Protein AF-0000000080749504 (afdb_homodimer)

Sequence (602 aa):
MEKKTVQSKIVTLEKLPVWYRRYGNSRIKTGYFYYTNATYLGCLQKLVKFNNDSISIYMNLVCGLISGVMLLFYTDVRLIPSHPSTTMTDYIIINLFLMATTTYFATMTLGQLLKGHSEYQGKLWNQAKQLALVLLLTCSIVTLLYYAFFDHVFLFKLFVIWTCLLMSITSIVIINDQYKRVQKLSCVVIFGVLSISLPIAVSIIKFGLFDSYKKQRIPFQVLTWEIVLYSLSAMLQLTRLPELTLSTLGDSFWIVDYLGNSDQVSQLVTIFAIIVHFNTIIFAYEVVHASIHVPPMISFKMEKKTVQSKIVTLEKLPVWYRRYGNSRIKTGYFYYTNATYLGCLQKLVKFNNDSISIYMNLVCGLISGVMLLFYTDVRLIPSHPSTTMTDYIIINLFLMATTTYFATMTLGQLLKGHSEYQGKLWNQAKQLALVLLLTCSIVTLLYYAFFDHVFLFKLFVIWTCLLMSITSIVIINDQYKRVQKLSCVVIFGVLSISLPIAVSIIKFGLFDSYKKQRIPFQVLTWEIVLYSLSAMLQLTRLPELTLSTLGDSFWIVDYLGNSDQVSQLVTIFAIIVHFNTIIFAYEVVHASIHVPPMISFK

Foldseek 3Di:
DPPPDWDKDWAFPVPDDPLLVQLDDSLQTTFDIATDQDDLVNLCCPQVDAGLCNLVLVVLVVQLVVLVVCLVPVCPPPPPPDFPQDDVVLVCLLSQLSVLSNLLSVLSNSLSSCLNRDSVSVLVSLLVNLLSVLSNLLSLLLLQLCLQCVLAVVLSVVLNVVLVVLSVVLNVVSVDPVDGSLRSLVSSLVSNCVSNVVVVVVSCVVQNQPCQLVVLHQHVVLVVLLNVLLVVLSVLVNVFVLSVVQVVVDDVSSCCSRPVTSSNVSVVSVSVSSVSSSVRSVSSVCSNRVPCPDNDDNPND/DPPPDWDKDWAFLVPDDPLLVQLDDSLQTTFDIATDQDDLVSLCCPQVDAGLCNLVLVVLVVQLVVLVVCLVPVCPPPVPPPFVQDDVVLVCLLSQLSVLSNLLSVLSNSLSSCLNRDSVSVLVSLLVNLLSVLSNLLSLLLLQLCLQCVLAVVSSVVLNVVLVVLSVVLNVVSVDPVDGSLRSLVSSLVSNCVSNVVVVVVSCVVQNQPCQLVVLHQHVVLVVLLNVLLVVLSVLVNPFVVSVVQVVVDDVSSCCSRPVTSSNVSVVSVVVSSVSSSVRSVSSVCSSRVPCPDNDDNPND

Solvent-accessible surface area (backbone atoms only — not comparable to full-atom values): 31512 Å² total; per-residue (Å²): 128,83,79,75,70,61,46,75,45,75,35,42,52,83,76,47,62,73,62,57,50,74,71,49,66,72,75,42,52,48,39,41,72,43,60,48,70,54,42,80,72,53,34,57,50,52,78,73,50,86,34,35,56,36,61,48,37,50,53,23,45,52,51,18,51,51,31,43,51,40,48,73,40,41,56,70,70,74,53,57,80,77,49,90,56,65,50,70,45,59,51,50,42,54,42,46,35,29,47,30,48,20,50,28,22,48,40,46,27,50,26,67,44,40,28,67,56,38,65,66,37,25,54,42,30,53,37,49,38,53,48,30,49,52,46,30,52,50,35,49,49,47,42,49,39,45,52,60,28,60,72,32,51,66,60,31,50,54,50,45,52,52,37,50,52,46,49,51,54,46,47,53,49,48,68,28,81,86,52,49,71,68,57,38,53,49,43,53,52,50,42,56,50,61,52,48,49,55,58,50,52,51,44,33,72,74,57,38,80,79,42,23,60,80,63,42,28,59,51,64,66,60,55,48,52,38,52,50,28,49,49,50,21,49,48,27,63,71,64,31,48,49,46,58,58,42,58,70,72,45,88,83,43,62,50,37,28,55,47,65,26,29,71,42,46,22,47,51,35,41,51,50,26,51,52,51,47,53,53,47,52,52,48,32,53,49,41,45,41,70,67,42,87,56,71,77,73,87,46,84,112,129,81,78,75,69,63,46,74,45,77,36,43,52,85,76,47,60,74,61,57,50,73,72,48,67,71,74,43,52,47,38,41,72,42,59,47,70,56,41,80,72,53,34,56,49,53,75,73,49,87,35,37,56,37,59,49,37,50,53,25,45,52,51,19,51,52,32,43,51,42,50,73,39,38,59,69,69,73,56,43,79,78,44,89,57,66,51,71,46,58,51,49,42,54,41,45,35,29,48,28,48,20,50,28,22,47,40,47,26,51,25,68,45,40,27,70,56,38,65,66,37,26,54,40,30,53,36,49,38,51,49,29,49,52,45,31,51,49,35,48,49,47,43,50,38,46,51,61,29,61,76,31,55,66,61,32,51,53,50,47,51,51,37,51,50,48,49,51,54,45,48,52,50,47,68,26,81,86,52,50,70,69,55,38,53,50,44,53,51,50,43,56,50,60,51,47,49,57,58,50,52,52,45,33,74,73,57,37,78,80,43,24,60,79,63,44,29,58,52,65,66,62,54,48,52,38,52,50,28,50,48,49,20,50,49,28,64,72,64,31,49,47,46,59,58,42,58,69,73,46,88,82,46,61,50,37,28,54,48,65,25,26,71,42,48,23,48,52,35,40,50,50,25,51,52,51,47,52,53,46,51,54,48,33,52,49,40,44,40,69,68,44,86,56,70,76,73,83,47,88,112

Structure (mmCIF, N/CA/C/O backbone):
data_AF-0000000080749504-model_v1
#
loop_
_entity.id
_entity.type
_entity.pdbx_description
1 polymer 'Candida glabrata strain CBS138 chromosome I complete sequence'
#
loop_
_atom_site.group_PDB
_atom_site.id
_atom_site.type_symbol
_atom_site.label_atom_id
_atom_site.label_alt_id
_atom_site.label_comp_id
_atom_site.label_asym_id
_atom_site.label_entity_id
_atom_site.label_seq_id
_atom_site.pdbx_PDB_ins_code
_atom_site.Cartn_x
_atom_site.Cartn_y
_atom_site.Cartn_z
_atom_site.occupancy
_atom_site.B_iso_or_equiv
_atom_site.auth_seq_id
_atom_site.auth_comp_id
_atom_site.auth_asym_id
_atom_site.auth_atom_id
_atom_site.pdbx_PDB_model_num
ATOM 1 N N . MET A 1 1 ? 2.504 12.391 39.25 1 31.53 1 MET A N 1
ATOM 2 C CA . MET A 1 1 ? 1.76 12.695 38.031 1 31.53 1 MET A CA 1
ATOM 3 C C . MET A 1 1 ? 0.305 12.258 38.156 1 31.53 1 MET A C 1
ATOM 5 O O . MET A 1 1 ? 0.025 11.078 38.375 1 31.53 1 MET A O 1
ATOM 9 N N . GLU A 1 2 ? -0.567 13.047 38.656 1 38.12 2 GLU A N 1
ATOM 10 C CA . GLU A 1 2 ? -1.971 12.742 38.906 1 38.12 2 GLU A CA 1
ATOM 11 C C . GLU A 1 2 ? -2.607 12.023 37.719 1 38.12 2 GLU A C 1
ATOM 13 O O . GLU A 1 2 ? -2.492 12.484 36.562 1 38.12 2 GLU A O 1
ATOM 18 N N . LYS A 1 3 ? -2.863 10.836 37.75 1 46.5 3 LYS A N 1
ATOM 19 C CA . LYS A 1 3 ? -3.49 9.992 36.719 1 46.5 3 LYS A CA 1
ATOM 20 C C . LYS A 1 3 ? -4.777 10.625 36.219 1 46.5 3 LYS A C 1
ATOM 22 O O . LYS A 1 3 ? -5.781 10.68 36.938 1 46.5 3 LYS A O 1
ATOM 27 N N . LYS A 1 4 ? -4.738 11.633 35.438 1 54.12 4 LYS A N 1
ATOM 28 C CA . LYS A 1 4 ? -5.926 12.297 34.906 1 54.12 4 LYS A CA 1
ATOM 29 C C . LYS A 1 4 ? -6.91 11.281 34.344 1 54.12 4 LYS A C 1
ATOM 31 O O . LYS A 1 4 ? -6.555 10.492 33.438 1 54.12 4 LYS A O 1
ATOM 36 N N . THR A 1 5 ? -7.855 10.797 35.031 1 56.62 5 THR A N 1
ATOM 37 C CA . THR A 1 5 ? -8.922 9.852 34.688 1 56.62 5 THR A CA 1
ATOM 38 C C . THR A 1 5 ? -9.617 10.266 33.406 1 56.62 5 THR A C 1
ATOM 40 O O . THR A 1 5 ? -9.953 11.438 33.219 1 56.62 5 THR A O 1
ATOM 43 N N . VAL A 1 6 ? -9.547 9.461 32.406 1 61.25 6 VAL A N 1
ATOM 44 C CA . VAL A 1 6 ? -10.273 9.672 31.156 1 61.25 6 VAL A CA 1
ATOM 45 C C . VAL A 1 6 ? -11.766 9.797 31.438 1 61.25 6 VAL A C 1
ATOM 47 O O . VAL A 1 6 ? -12.359 8.906 32.062 1 61.25 6 VAL A O 1
ATOM 50 N N . GLN A 1 7 ? -12.32 10.969 31.469 1 66.88 7 GLN A N 1
ATOM 51 C CA . GLN A 1 7 ? -13.766 11.148 31.562 1 66.88 7 GLN A CA 1
ATOM 52 C C . GLN A 1 7 ? -14.406 11.172 30.172 1 66.88 7 GLN A C 1
ATOM 54 O O . GLN A 1 7 ? -13.891 11.828 29.266 1 66.88 7 GLN A O 1
ATOM 59 N N . SER A 1 8 ? -15.312 10.141 29.984 1 70.75 8 SER A N 1
ATOM 60 C CA . SER A 1 8 ? -16.016 10.062 28.703 1 70.75 8 SER A CA 1
ATOM 61 C C . SER A 1 8 ? -17.484 10.461 28.859 1 70.75 8 SER A C 1
ATOM 63 O O . SER A 1 8 ? -18.094 10.203 29.891 1 70.75 8 SER A O 1
ATOM 65 N N . LYS A 1 9 ? -17.891 11.344 27.938 1 80.88 9 LYS A N 1
ATOM 66 C CA . LYS A 1 9 ? -19.297 11.75 27.906 1 80.88 9 LYS A CA 1
ATOM 67 C C . LYS A 1 9 ? -19.812 11.805 26.469 1 80.88 9 LYS A C 1
ATOM 69 O O . LYS A 1 9 ? -19.047 11.984 25.531 1 80.88 9 LYS A O 1
ATOM 74 N N . ILE A 1 10 ? -21.094 11.477 26.422 1 86.44 10 ILE A N 1
ATOM 75 C CA . ILE A 1 10 ? -21.781 11.688 25.156 1 86.44 10 ILE A CA 1
ATOM 76 C C . ILE A 1 10 ? -22.188 13.156 25.016 1 86.44 10 ILE A C 1
ATOM 78 O O . ILE A 1 10 ? -22.828 13.711 25.906 1 86.44 10 ILE A O 1
ATOM 82 N N . VAL A 1 11 ? -21.703 13.688 23.969 1 87.38 11 VAL A N 1
ATOM 83 C CA . VAL A 1 11 ? -21.922 15.125 23.828 1 87.38 11 VAL A CA 1
ATOM 84 C C . VAL A 1 11 ? -22.547 15.422 22.469 1 87.38 11 VAL A C 1
ATOM 86 O O . VAL A 1 11 ? -22.688 14.523 21.641 1 87.38 11 VAL A O 1
ATOM 89 N N . THR A 1 12 ? -22.953 16.672 22.375 1 87.38 12 THR A N 1
ATOM 90 C CA . THR A 1 12 ? -23.469 17.156 21.109 1 87.38 12 THR A CA 1
ATOM 91 C C . THR A 1 12 ? -22.359 17.781 20.266 1 87.38 12 THR A C 1
ATOM 93 O O . THR A 1 12 ? -21.266 18.016 20.75 1 87.38 12 THR A O 1
ATOM 96 N N . LEU A 1 13 ? -22.656 17.953 18.969 1 86.62 13 LEU A N 1
ATOM 97 C CA . LEU A 1 13 ? -21.688 18.484 18.016 1 86.62 13 LEU A CA 1
ATOM 98 C C . LEU A 1 13 ? -21.172 19.844 18.469 1 86.62 13 LEU A C 1
ATOM 100 O O . LEU A 1 13 ? -19.984 20.141 18.281 1 86.62 13 LEU A O 1
ATOM 104 N N . GLU A 1 14 ? -21.938 20.578 19.094 1 86.38 14 GLU A N 1
ATOM 105 C CA . GLU A 1 14 ? -21.594 21.938 19.5 1 86.38 14 GLU A CA 1
ATOM 106 C C . GLU A 1 14 ? -20.547 21.938 20.609 1 86.38 14 GLU A C 1
ATOM 108 O O . GLU A 1 14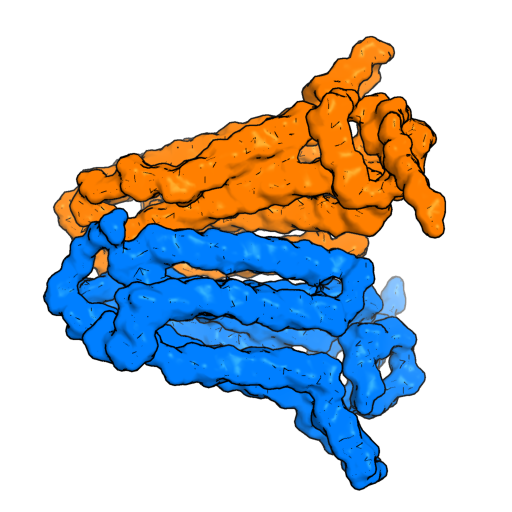 ? -19.781 22.891 20.734 1 86.38 14 GLU A O 1
ATOM 113 N N . LYS A 1 15 ? -20.516 20.922 21.328 1 85.5 15 LYS A N 1
ATOM 114 C CA . LYS A 1 15 ? -19.609 20.859 22.469 1 85.5 15 LYS A CA 1
ATOM 115 C C . LYS A 1 15 ? -18.25 20.297 22.047 1 85.5 15 LYS A C 1
ATOM 117 O O . LYS A 1 15 ? -17.312 20.281 22.844 1 85.5 15 LYS A O 1
ATOM 122 N N . LEU A 1 16 ? -18.156 19.875 20.828 1 86.06 16 LEU A N 1
ATOM 123 C CA . LEU A 1 16 ? -16.906 19.297 20.344 1 86.06 16 LEU A CA 1
ATOM 124 C C . LEU A 1 16 ? -15.961 20.391 19.859 1 86.06 16 LEU A C 1
ATOM 126 O O . LEU A 1 16 ? -16.406 21.453 19.438 1 86.06 16 LEU A O 1
ATOM 130 N N . PRO A 1 17 ? -14.695 20.031 20.031 1 84.5 17 PRO A N 1
ATOM 131 C CA . PRO A 1 17 ? -13.734 20.984 19.453 1 84.5 17 PRO A CA 1
ATOM 132 C C . PRO A 1 17 ? -13.906 21.172 17.953 1 84.5 17 PRO A C 1
ATOM 134 O O . PRO A 1 17 ? -14.422 20.266 17.281 1 84.5 17 PRO A O 1
ATOM 137 N N . VAL A 1 18 ? -13.406 22.234 17.438 1 82.62 18 VAL A N 1
ATOM 138 C CA . VAL A 1 18 ? -13.578 22.641 16.047 1 82.62 18 VAL A CA 1
ATOM 139 C C . VAL A 1 18 ? -12.914 21.625 15.125 1 82.62 18 VAL A C 1
ATOM 141 O O . VAL A 1 18 ? -13.438 21.312 14.055 1 82.62 18 VAL A O 1
ATOM 144 N N . TRP A 1 19 ? -11.844 21.047 15.586 1 79.94 19 TRP A N 1
ATOM 145 C CA . TRP A 1 19 ? -11.109 20.141 14.719 1 79.94 19 TRP A CA 1
ATOM 146 C C . TRP A 1 19 ? -11.898 18.859 14.453 1 79.94 19 TRP A C 1
ATOM 148 O O . TRP A 1 19 ? -11.734 18.219 13.414 1 79.94 19 TRP A O 1
ATOM 158 N N . TYR A 1 20 ? -12.703 18.547 15.383 1 80.69 20 TYR A N 1
ATOM 159 C CA . TYR A 1 20 ? -13.477 17.312 15.25 1 80.69 20 TYR A CA 1
ATOM 160 C C . TYR A 1 20 ? -14.484 17.422 14.109 1 80.69 20 TYR A C 1
ATOM 162 O O . TYR A 1 20 ? -14.797 16.422 13.453 1 80.69 20 TYR A O 1
ATOM 170 N N . ARG A 1 21 ? -14.875 18.578 13.828 1 76.06 21 ARG A N 1
ATOM 171 C CA . ARG A 1 21 ? -15.867 18.812 12.781 1 76.06 21 ARG A CA 1
ATOM 172 C C . ARG A 1 21 ? -15.25 18.703 11.398 1 76.06 21 ARG A C 1
ATOM 174 O O . ARG A 1 21 ? -15.945 18.391 10.422 1 76.06 21 ARG A O 1
ATOM 181 N N . ARG A 1 22 ? -14 18.891 11.344 1 73.62 22 ARG A N 1
ATOM 182 C CA . ARG A 1 22 ? -13.289 18.875 10.078 1 73.62 22 ARG A CA 1
ATOM 183 C C . ARG A 1 22 ? -13.164 17.453 9.531 1 73.62 22 ARG A C 1
ATOM 185 O O . ARG A 1 22 ? -13.211 17.25 8.312 1 73.62 22 ARG A O 1
ATOM 192 N N . TYR A 1 23 ? -13.141 16.531 10.398 1 73.31 23 TYR A N 1
ATOM 193 C CA . TYR A 1 23 ? -12.859 15.18 9.938 1 73.31 23 TYR A CA 1
ATOM 194 C C . TYR A 1 23 ? -14.062 14.266 10.164 1 73.31 23 TYR A C 1
ATOM 196 O O . TYR A 1 23 ? -14.031 13.086 9.812 1 73.31 23 TYR A O 1
ATOM 204 N N . GLY A 1 24 ? -15.086 14.859 10.695 1 74.12 24 GLY A N 1
ATOM 205 C CA . GLY A 1 24 ? -16.281 14.07 10.93 1 74.12 24 GLY A CA 1
ATOM 206 C C . GLY A 1 24 ? -17.469 14.523 10.086 1 74.12 24 GLY A C 1
ATOM 207 O O . GLY A 1 24 ? -17.281 15.211 9.078 1 74.12 24 GLY A O 1
ATOM 208 N N . ASN A 1 25 ? -18.562 13.859 10.359 1 80.31 25 ASN A N 1
ATOM 209 C CA . ASN A 1 25 ? -19.844 14.227 9.75 1 80.31 25 ASN A CA 1
ATOM 210 C C . ASN A 1 25 ? -20.547 15.336 10.531 1 80.31 25 ASN A C 1
ATOM 212 O O . ASN A 1 25 ? -21.203 15.07 11.539 1 80.31 25 ASN A O 1
ATOM 216 N N . SER A 1 26 ? -20.422 16.516 10.008 1 80.25 26 SER A N 1
ATOM 217 C CA . SER A 1 26 ? -20.969 17.672 10.711 1 80.25 26 SER A CA 1
ATOM 218 C C . SER A 1 26 ? -22.484 17.688 10.68 1 80.25 26 SER A C 1
ATOM 220 O O . SER A 1 26 ? -23.125 18.469 11.391 1 80.25 26 SER A O 1
ATOM 222 N N . ARG A 1 27 ? -23.016 16.812 10.008 1 83.38 27 ARG A N 1
ATOM 223 C CA . ARG A 1 27 ? -24.484 16.781 9.906 1 83.38 27 ARG A CA 1
ATOM 224 C C . ARG A 1 27 ? -25.078 15.984 11.055 1 83.38 27 ARG A C 1
ATOM 226 O O . ARG A 1 27 ? -26.281 16.094 11.328 1 83.38 27 ARG A O 1
ATOM 233 N N . ILE A 1 28 ? -24.219 15.203 11.641 1 86.69 28 ILE A N 1
ATOM 234 C CA . ILE A 1 28 ? -24.641 14.516 12.852 1 86.69 28 ILE A CA 1
ATOM 235 C C . ILE A 1 28 ? -24.547 15.469 14.039 1 86.69 28 ILE A C 1
ATOM 237 O O . ILE A 1 28 ? -23.5 16.062 14.289 1 86.69 28 ILE A O 1
ATOM 241 N N . LYS A 1 29 ? -25.625 15.516 14.82 1 85.69 29 LYS A N 1
ATOM 242 C CA . LYS A 1 29 ? -25.672 16.578 15.82 1 85.69 29 LYS A CA 1
ATOM 243 C C . LYS A 1 29 ? -25.484 16.016 17.219 1 85.69 29 LYS A C 1
ATOM 245 O O . LYS A 1 29 ? -25.062 16.719 18.141 1 85.69 29 LYS A O 1
ATOM 250 N N . THR A 1 30 ? -25.828 14.766 17.375 1 86.5 30 THR A N 1
ATOM 251 C CA . THR A 1 30 ? -25.766 14.242 18.734 1 86.5 30 THR A CA 1
ATOM 252 C C . THR A 1 30 ? -25.062 12.883 18.766 1 86.5 30 THR A C 1
ATOM 254 O O . THR A 1 30 ? -24.797 12.297 17.703 1 86.5 30 THR A O 1
ATOM 257 N N . GLY A 1 31 ? -24.703 12.492 20.016 1 88.06 31 GLY A N 1
ATOM 258 C CA . GLY A 1 31 ? -24.234 11.133 20.25 1 88.06 31 GLY A CA 1
ATOM 259 C C . GLY A 1 31 ? -22.734 10.977 20.094 1 88.06 31 GLY A C 1
ATOM 260 O O . GLY A 1 31 ? -22.234 9.859 19.938 1 88.06 31 GLY A O 1
ATOM 261 N N . TYR A 1 32 ? -22.078 12.055 20.156 1 87.5 32 TYR A N 1
ATOM 262 C CA . TYR A 1 32 ? -20.625 11.984 20 1 87.5 32 TYR A CA 1
ATOM 263 C C . TYR A 1 32 ? -19.969 11.547 21.312 1 87.5 32 TYR A C 1
ATOM 265 O O . TYR A 1 32 ? -20.328 12.031 22.391 1 87.5 32 TYR A O 1
ATOM 273 N N . PHE A 1 33 ? -19.094 10.633 21.125 1 85.81 33 PHE A N 1
ATOM 274 C CA . PHE A 1 33 ? -18.297 10.203 22.266 1 85.81 33 PHE A CA 1
ATOM 275 C C . PHE A 1 33 ? -17.062 11.078 22.422 1 85.81 33 PHE A C 1
ATOM 277 O O . PHE A 1 33 ? -16.188 11.094 21.562 1 85.81 33 PHE A O 1
ATOM 284 N N . TYR A 1 34 ? -17.016 11.844 23.5 1 81.69 34 TYR A N 1
ATOM 285 C CA . TYR A 1 34 ? -15.898 12.773 23.703 1 81.69 34 TYR A CA 1
ATOM 286 C C . TYR A 1 34 ? -15.086 12.406 24.938 1 81.69 34 TYR A C 1
ATOM 288 O O . TYR A 1 34 ? -15.648 11.992 25.953 1 81.69 34 TYR A O 1
ATOM 296 N N . TYR A 1 35 ? -13.758 12.516 24.656 1 76.75 35 TYR A N 1
ATOM 297 C CA . TYR A 1 35 ? -12.805 12.234 25.719 1 76.75 35 TYR A CA 1
ATOM 298 C C . TYR A 1 35 ? -12.188 13.516 26.266 1 76.75 35 TYR A C 1
ATOM 300 O O . TYR A 1 35 ? -11.82 14.406 25.5 1 76.75 35 TYR A O 1
ATOM 308 N N . THR A 1 36 ? -12.352 13.523 27.656 1 68.62 36 THR A N 1
ATOM 309 C CA . THR A 1 36 ? -11.492 14.516 28.312 1 68.62 36 THR A CA 1
ATOM 310 C C . THR A 1 36 ? -10.125 13.914 28.625 1 68.62 36 THR A C 1
ATOM 312 O O . THR A 1 36 ? -10.039 12.875 29.297 1 68.62 36 THR A O 1
ATOM 315 N N . ASN A 1 37 ? -8.992 14.266 28 1 69.75 37 ASN A N 1
ATOM 316 C CA . ASN A 1 37 ? -7.641 13.734 28.125 1 69.75 37 ASN A CA 1
ATOM 317 C C . ASN A 1 37 ? -7.535 12.328 27.531 1 69.75 37 ASN A C 1
ATOM 319 O O . ASN A 1 37 ? -7.254 11.367 28.25 1 69.75 37 ASN A O 1
ATOM 323 N N . ALA A 1 38 ? -7.711 12.312 26.406 1 73.5 38 ALA A N 1
ATOM 324 C CA . ALA A 1 38 ? -7.852 11.039 25.703 1 73.5 38 ALA A CA 1
ATOM 325 C C . ALA A 1 38 ? -6.547 10.25 25.719 1 73.5 38 ALA A C 1
ATOM 327 O O . ALA A 1 38 ? -5.477 10.805 25.438 1 73.5 38 ALA A O 1
ATOM 328 N N . THR A 1 39 ? -6.672 9.055 26.359 1 81.44 39 THR A N 1
ATOM 329 C CA . THR A 1 39 ? -5.617 8.062 26.203 1 81.44 39 THR A CA 1
ATOM 330 C C . THR A 1 39 ? -6.02 6.996 25.188 1 81.44 39 THR A C 1
ATOM 332 O O . THR A 1 39 ? -7.203 6.836 24.891 1 81.44 39 THR A O 1
ATOM 335 N N . TYR A 1 40 ? -5.043 6.414 24.641 1 85.25 40 TYR A N 1
ATOM 336 C CA . TYR A 1 40 ? -5.34 5.398 23.641 1 85.25 40 TYR A CA 1
ATOM 337 C C . TYR A 1 40 ? -6.199 4.285 24.234 1 85.25 40 TYR A C 1
ATOM 339 O O . TYR A 1 40 ? -7.152 3.824 23.594 1 85.25 40 TYR A O 1
ATOM 347 N N . LEU A 1 41 ? -5.898 3.926 25.391 1 82.81 41 LEU A N 1
ATOM 348 C CA . LEU A 1 41 ? -6.691 2.9 26.062 1 82.81 41 LEU A CA 1
ATOM 349 C C . LEU A 1 41 ? -8.078 3.43 26.406 1 82.81 41 LEU A C 1
ATOM 351 O O . LEU A 1 41 ? -9.062 2.684 26.375 1 82.81 41 LEU A O 1
ATOM 355 N N . GLY A 1 42 ? -8.172 4.633 26.672 1 82.5 42 GLY A N 1
ATOM 356 C CA . GLY A 1 42 ? -9.445 5.254 26.969 1 82.5 42 GLY A CA 1
ATOM 357 C C . GLY A 1 42 ? -10.398 5.266 25.797 1 82.5 42 GLY A C 1
ATOM 358 O O . GLY A 1 42 ? -11.617 5.215 25.969 1 82.5 42 GLY A O 1
ATOM 359 N N . CYS A 1 43 ? -9.805 5.223 24.641 1 86.94 43 CYS A N 1
ATOM 360 C CA . CYS A 1 43 ? -10.633 5.23 23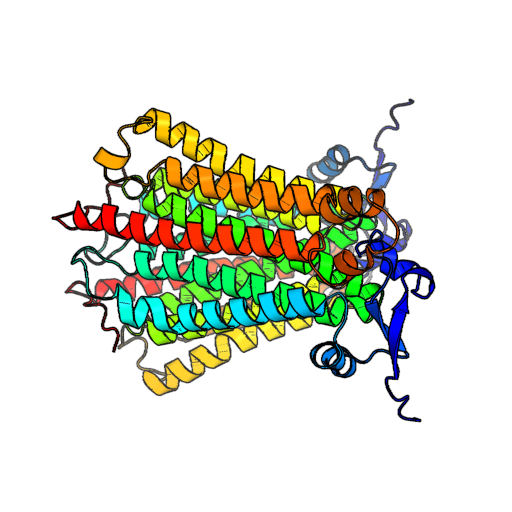.438 1 86.94 43 CYS A CA 1
ATOM 361 C C . CYS A 1 43 ? -11.398 3.926 23.281 1 86.94 43 CYS A C 1
ATOM 363 O O . CYS A 1 43 ? -12.422 3.875 22.609 1 86.94 43 CYS A O 1
ATOM 365 N N . LEU A 1 44 ? -10.945 2.91 24.031 1 87.75 44 LEU A N 1
ATOM 366 C CA . LEU A 1 44 ? -11.625 1.619 23.969 1 87.75 44 LEU A CA 1
ATOM 367 C C . LEU A 1 44 ? -12.953 1.669 24.703 1 87.75 44 LEU A C 1
ATOM 369 O O . LEU A 1 44 ? -13.805 0.798 24.516 1 87.75 44 LEU A O 1
ATOM 373 N N . GLN A 1 45 ? -13.156 2.668 25.469 1 87.38 45 GLN A N 1
ATOM 374 C CA . GLN A 1 45 ? -14.422 2.832 26.172 1 87.38 45 GLN A CA 1
ATOM 375 C C . GLN A 1 45 ? -15.57 3.07 25.203 1 87.38 45 GLN A C 1
ATOM 377 O O . GLN A 1 45 ? -16.734 2.85 25.547 1 87.38 45 GLN A O 1
ATOM 382 N N . LYS A 1 46 ? -15.203 3.488 24.062 1 88.44 46 LYS A N 1
ATOM 383 C CA . LYS A 1 46 ? -16.188 3.715 23.016 1 88.44 46 LYS A CA 1
ATOM 384 C C . LYS A 1 46 ? -16.906 2.42 22.656 1 88.44 46 LYS A C 1
ATOM 386 O O . LYS A 1 46 ? -18.016 2.449 22.109 1 88.44 46 LYS A O 1
ATOM 391 N N . LEU A 1 47 ? -16.297 1.321 23 1 90.44 47 LEU A N 1
ATOM 392 C CA . LEU A 1 47 ? -16.875 0.021 22.688 1 90.44 47 LEU A CA 1
ATOM 393 C C . LEU A 1 47 ? -17.984 -0.333 23.672 1 90.44 47 LEU A C 1
ATOM 395 O O . LEU A 1 47 ? -18.875 -1.133 23.359 1 90.44 47 LEU A O 1
ATOM 399 N N . VAL A 1 48 ? -17.938 0.271 24.734 1 88.19 48 VAL A N 1
ATOM 400 C CA . VAL A 1 48 ? -18.844 -0.129 25.797 1 88.19 48 VAL A CA 1
ATOM 401 C C . VAL A 1 48 ? -20.016 0.851 25.875 1 88.19 48 VAL A C 1
ATOM 403 O O . VAL A 1 48 ? -21.156 0.443 26.062 1 88.19 48 VAL A O 1
ATOM 406 N N . LYS A 1 49 ? -19.797 2.117 25.672 1 87 49 LYS A N 1
ATOM 407 C CA . LYS A 1 49 ? -20.844 3.131 25.719 1 87 49 LYS A CA 1
ATOM 408 C C . LYS A 1 49 ? -21.422 3.385 24.328 1 87 49 LYS A C 1
ATOM 410 O O . LYS A 1 49 ? -20.703 3.748 23.406 1 87 49 LYS A O 1
ATOM 415 N N . PHE A 1 50 ? -22.703 3.207 24.266 1 90.44 50 PHE A N 1
ATOM 416 C CA . PHE A 1 50 ? -23.375 3.373 22.984 1 90.44 50 PHE A CA 1
ATOM 417 C C . PHE A 1 50 ? -23.297 4.82 22.516 1 90.44 50 PHE A C 1
ATOM 419 O O . PHE A 1 50 ? -23.578 5.742 23.281 1 90.44 50 PHE A O 1
ATOM 426 N N . ASN A 1 51 ? -22.891 5.062 21.312 1 90.62 51 ASN A N 1
ATOM 427 C CA . ASN A 1 51 ? -22.719 6.375 20.703 1 90.62 51 ASN A CA 1
ATOM 428 C C . ASN A 1 51 ? -23.031 6.336 19.203 1 90.62 51 ASN A C 1
ATOM 430 O O . ASN A 1 51 ? -23.484 5.316 18.688 1 90.62 51 ASN A O 1
ATOM 434 N N . ASN A 1 52 ? -22.859 7.371 18.547 1 89.88 52 ASN A N 1
ATOM 435 C CA . ASN A 1 52 ? -23.266 7.473 17.156 1 89.88 52 ASN A CA 1
ATOM 436 C C . ASN A 1 52 ? -22.3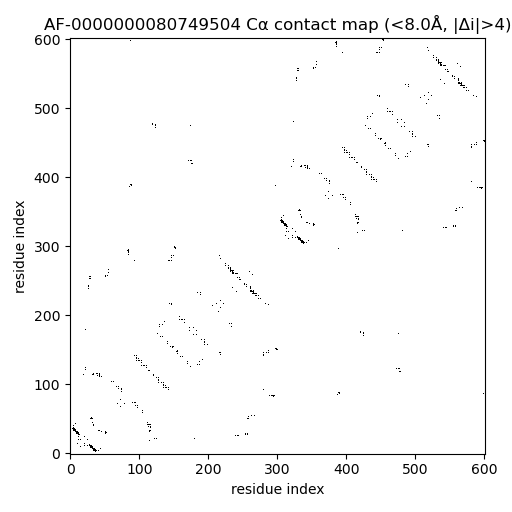44 6.664 16.25 1 89.88 52 ASN A C 1
ATOM 438 O O . ASN A 1 52 ? -22.703 6.398 15.094 1 89.88 52 ASN A O 1
ATOM 442 N N . ASP A 1 53 ? -21.188 6.176 16.781 1 90.56 53 ASP A N 1
ATOM 443 C CA . ASP A 1 53 ? -20.234 5.398 15.992 1 90.56 53 ASP A CA 1
ATOM 444 C C . ASP A 1 53 ? -20.359 3.906 16.297 1 90.56 53 ASP A C 1
ATOM 446 O O . ASP A 1 53 ? -19.766 3.074 15.617 1 90.56 53 ASP A O 1
ATOM 450 N N . SER A 1 54 ? -21.125 3.512 17.281 1 91.81 54 SER A N 1
ATOM 451 C CA . SER A 1 54 ? -21.125 2.15 17.812 1 91.81 54 SER A CA 1
ATOM 452 C C . SER A 1 54 ? -21.531 1.146 16.734 1 91.81 54 SER A C 1
ATOM 454 O O . SER A 1 54 ? -20.859 0.121 16.562 1 91.81 54 SER A O 1
ATOM 456 N N . ILE A 1 55 ? -22.547 1.473 16.031 1 93.31 55 ILE A N 1
ATOM 457 C CA . ILE A 1 55 ? -23.031 0.537 15.023 1 93.31 55 ILE A CA 1
ATOM 458 C C . ILE A 1 55 ? -21.953 0.343 13.953 1 93.31 55 ILE A C 1
ATOM 460 O O . ILE A 1 55 ? -21.672 -0.788 13.547 1 93.31 55 ILE A O 1
ATOM 464 N N . SER A 1 56 ? -21.375 1.378 13.5 1 93 56 SER A N 1
ATOM 465 C CA . SER A 1 56 ? -20.312 1.292 12.5 1 93 56 SER A CA 1
ATOM 466 C C . SER A 1 56 ? -19.109 0.505 13.031 1 93 56 SER A C 1
ATOM 468 O O . SER A 1 56 ? -18.531 -0.295 12.305 1 93 56 SER A O 1
ATOM 470 N N . ILE A 1 57 ? -18.812 0.69 14.281 1 94.81 57 ILE A N 1
ATOM 471 C CA . ILE A 1 57 ? -17.672 0.009 14.883 1 94.81 57 ILE A CA 1
ATOM 472 C C . ILE A 1 57 ? -17.922 -1.495 14.93 1 94.81 57 ILE A C 1
ATOM 474 O O . ILE A 1 57 ? -17.078 -2.289 14.5 1 94.81 57 ILE A O 1
ATOM 478 N N . TYR A 1 58 ? -19.047 -1.854 15.344 1 95.44 58 TYR A N 1
ATOM 479 C CA . TYR A 1 58 ? -19.344 -3.273 15.477 1 95.44 58 TYR A CA 1
ATOM 480 C C . TYR A 1 58 ? -19.516 -3.928 14.109 1 95.44 58 TYR A C 1
ATOM 482 O O . TYR A 1 58 ? -19.125 -5.082 13.914 1 95.44 58 TYR A O 1
ATOM 490 N N . MET A 1 59 ? -20.094 -3.199 13.188 1 96.12 59 MET A N 1
ATOM 491 C CA . MET A 1 59 ? -20.188 -3.721 11.828 1 96.12 59 MET A CA 1
ATOM 492 C C . MET A 1 59 ? -18.812 -4.023 11.266 1 96.12 59 MET A C 1
ATOM 494 O O . MET A 1 59 ? -18.578 -5.113 10.734 1 96.12 59 MET A O 1
ATOM 498 N N . ASN A 1 60 ? -17.938 -3.113 11.469 1 97.12 60 ASN A N 1
ATOM 499 C CA . ASN A 1 60 ? -16.578 -3.303 10.984 1 97.12 60 ASN A CA 1
ATOM 500 C C . ASN A 1 60 ? -15.859 -4.414 11.742 1 97.12 60 ASN A C 1
ATOM 502 O O . ASN A 1 60 ? -15.133 -5.211 11.141 1 97.12 60 ASN A O 1
ATOM 506 N N . LEU A 1 61 ? -16.062 -4.434 12.992 1 97.06 61 LEU A N 1
ATOM 507 C CA . LEU A 1 61 ? -15.406 -5.434 13.82 1 97.06 61 LEU A CA 1
ATOM 508 C C . LEU A 1 61 ? -15.867 -6.84 13.453 1 97.06 61 LEU A C 1
ATOM 510 O O . LEU A 1 61 ? -15.047 -7.738 13.266 1 97.06 61 LEU A O 1
ATOM 514 N N . VAL A 1 62 ? -17.109 -7.027 13.312 1 97.75 62 VAL A N 1
ATOM 515 C CA . VAL A 1 62 ? -17.672 -8.336 12.992 1 97.75 62 VAL A CA 1
ATOM 516 C C . VAL A 1 62 ? -17.219 -8.766 11.594 1 97.75 62 VAL A C 1
ATOM 518 O O . VAL A 1 62 ? -16.766 -9.891 11.406 1 97.75 62 VAL A O 1
ATOM 521 N N . CYS A 1 63 ? -17.328 -7.863 10.672 1 98 63 CYS A N 1
ATOM 522 C CA . CYS A 1 63 ? -16.938 -8.188 9.305 1 98 63 CYS A CA 1
ATOM 523 C C . CYS A 1 63 ? -15.43 -8.43 9.219 1 98 63 CYS A C 1
ATOM 525 O O . CYS A 1 63 ? -14.977 -9.273 8.445 1 98 63 CYS A O 1
ATOM 527 N N . GLY A 1 64 ? -14.68 -7.707 10.031 1 98 64 GLY A N 1
ATOM 528 C CA . GLY A 1 64 ? -13.25 -7.938 10.094 1 98 64 GLY A CA 1
ATOM 529 C C . GLY A 1 64 ? -12.891 -9.305 10.656 1 98 64 GLY A C 1
ATOM 530 O O . GLY A 1 64 ? -11.992 -9.969 10.141 1 98 64 GLY A O 1
ATOM 531 N N . LEU A 1 65 ? -13.609 -9.711 11.625 1 97.75 65 LEU A N 1
ATOM 532 C CA . LEU A 1 65 ? -13.375 -11.023 12.219 1 97.75 65 LEU A CA 1
ATOM 533 C C . LEU A 1 65 ? -13.758 -12.133 11.25 1 97.75 65 LEU A C 1
ATOM 535 O O . LEU A 1 65 ? -13.016 -13.102 11.086 1 97.75 65 LEU A O 1
ATOM 539 N N . ILE A 1 66 ? -14.852 -11.938 10.609 1 97.81 66 ILE A N 1
ATOM 540 C CA . ILE A 1 66 ? -15.305 -12.945 9.656 1 97.81 66 ILE A CA 1
ATOM 541 C C . ILE A 1 66 ? -14.305 -13.055 8.508 1 97.81 66 ILE A C 1
ATOM 543 O O . ILE A 1 66 ? -13.883 -14.148 8.141 1 97.81 66 ILE A O 1
ATOM 547 N N . SER A 1 67 ? -13.938 -11.938 7.961 1 97.94 67 SER A N 1
ATOM 548 C CA . SER A 1 67 ? -12.984 -11.953 6.852 1 97.94 67 SER A CA 1
ATOM 549 C C . SER A 1 67 ? -11.633 -12.492 7.297 1 97.94 67 SER A C 1
ATOM 551 O O . SER A 1 67 ? -10.938 -13.164 6.531 1 97.94 67 SER A O 1
ATOM 553 N N . GLY A 1 68 ? -11.258 -12.188 8.523 1 97.31 68 GLY A N 1
ATOM 554 C CA . GLY A 1 68 ? -10.023 -12.734 9.062 1 97.31 68 GLY A CA 1
ATOM 555 C C . GLY A 1 68 ? -10.047 -14.25 9.188 1 97.31 68 GLY A C 1
ATOM 556 O O . GLY A 1 68 ? -9.078 -14.922 8.836 1 97.31 68 GLY A O 1
ATOM 557 N N . VAL A 1 69 ? -11.133 -14.758 9.625 1 96 69 VAL A N 1
ATOM 558 C CA . VAL A 1 69 ? -11.297 -16.203 9.727 1 96 69 VAL A CA 1
ATOM 559 C C . VAL A 1 69 ? -11.297 -16.828 8.336 1 96 69 VAL A C 1
ATOM 561 O O . VAL A 1 69 ? -10.664 -17.875 8.117 1 96 69 VAL A O 1
ATOM 564 N N . MET A 1 70 ? -11.945 -16.203 7.441 1 95.56 70 MET A N 1
ATOM 565 C CA . MET A 1 70 ? -11.953 -16.688 6.066 1 95.56 70 MET A CA 1
ATOM 566 C C . MET A 1 70 ? -10.547 -16.656 5.469 1 95.56 70 MET A C 1
ATOM 568 O O . MET A 1 70 ? -10.156 -17.594 4.758 1 95.56 70 MET A O 1
ATOM 572 N N . LEU A 1 71 ? -9.844 -15.609 5.746 1 96 71 LEU A N 1
ATOM 573 C CA . LEU A 1 71 ? -8.469 -15.492 5.27 1 96 71 LEU A CA 1
ATOM 574 C C . LEU A 1 71 ? -7.617 -16.656 5.766 1 96 71 LEU A C 1
ATOM 576 O O . LEU A 1 71 ? -6.84 -17.234 5 1 96 71 LEU A O 1
ATOM 580 N N . LEU A 1 72 ? -7.844 -17.078 6.957 1 93.19 72 LEU A N 1
ATOM 581 C CA . LEU A 1 72 ? -7.008 -18.094 7.578 1 93.19 72 LEU A CA 1
ATOM 582 C C . LEU A 1 72 ? -7.418 -19.5 7.117 1 93.19 72 LEU A C 1
ATOM 584 O O . LEU A 1 72 ? -6.566 -20.375 6.938 1 93.19 72 LEU A O 1
ATOM 588 N N . PHE A 1 73 ? -8.742 -19.688 6.762 1 90.5 73 PHE A N 1
ATOM 589 C CA . PHE A 1 73 ? -9.156 -21.078 6.688 1 90.5 73 PHE A CA 1
ATOM 590 C C . PHE A 1 73 ? -9.953 -21.344 5.418 1 90.5 73 PHE A C 1
ATOM 592 O O . PHE A 1 73 ? -10.125 -22.5 5.016 1 90.5 73 PHE A O 1
ATOM 599 N N . TYR A 1 74 ? -10.445 -20.391 4.789 1 88.56 74 TYR A N 1
ATOM 600 C CA . TYR A 1 74 ? -11.398 -20.625 3.709 1 88.56 74 TYR A CA 1
ATOM 601 C C . TYR A 1 74 ? -10.742 -21.406 2.576 1 88.56 74 TYR A C 1
ATOM 603 O O . TYR A 1 74 ? -11.258 -22.453 2.154 1 88.56 74 TYR A O 1
ATOM 611 N N . THR A 1 75 ? -9.664 -20.922 2.064 1 81.88 75 THR A N 1
ATOM 612 C CA . THR A 1 75 ? -9.031 -21.547 0.904 1 81.88 75 THR A CA 1
ATOM 613 C C . THR A 1 75 ? -8.406 -22.891 1.278 1 81.88 75 THR A C 1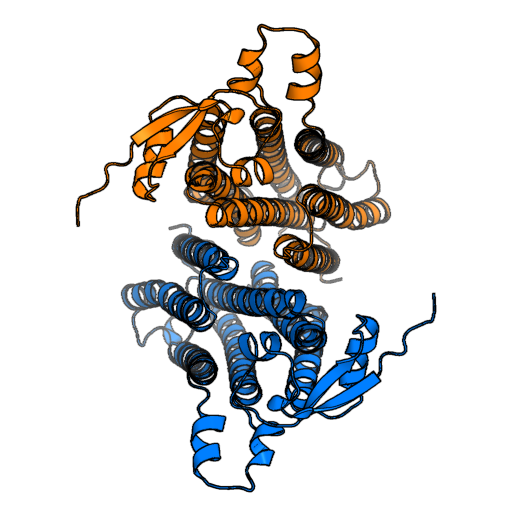
ATOM 615 O O . THR A 1 75 ? -8.273 -23.766 0.432 1 81.88 75 THR A O 1
ATOM 618 N N . ASP A 1 76 ? -8.031 -23.031 2.469 1 78.06 76 ASP A N 1
ATOM 619 C CA . ASP A 1 76 ? -7.379 -24.25 2.908 1 78.06 76 ASP A CA 1
ATOM 620 C C . ASP A 1 76 ? -8.398 -25.359 3.172 1 78.06 76 ASP A C 1
ATOM 622 O O . ASP A 1 76 ? -8.133 -26.531 2.92 1 78.06 76 ASP A O 1
ATOM 626 N N . VAL A 1 77 ? -9.469 -25.047 3.617 1 73.69 77 VAL A N 1
ATOM 627 C CA . VAL A 1 77 ? -10.469 -26.047 4.004 1 73.69 77 VAL A CA 1
ATOM 628 C C . VAL A 1 77 ? -11.461 -26.25 2.863 1 73.69 77 VAL A C 1
ATOM 630 O O . VAL A 1 77 ? -11.812 -27.391 2.539 1 73.69 77 VAL A O 1
ATOM 633 N N . ARG A 1 78 ? -11.93 -25.312 2.213 1 60.03 78 ARG A N 1
ATOM 634 C CA . ARG A 1 78 ? -13.023 -25.422 1.249 1 60.03 78 ARG A CA 1
ATOM 635 C C . ARG A 1 78 ? -12.492 -25.562 -0.171 1 60.03 78 ARG A C 1
ATOM 637 O O . ARG A 1 78 ? -13.133 -26.188 -1.02 1 60.03 78 ARG A O 1
ATOM 644 N N . LEU A 1 79 ? -11.32 -24.859 -0.64 1 58.66 79 LEU A N 1
ATOM 645 C CA . LEU A 1 79 ? -10.977 -24.828 -2.057 1 58.66 79 LEU A CA 1
ATOM 646 C C . LEU A 1 79 ? -9.906 -25.859 -2.381 1 58.66 79 LEU A C 1
ATOM 648 O O . LEU A 1 79 ? -9.414 -25.922 -3.51 1 58.66 79 LEU A O 1
ATOM 652 N N . ILE A 1 80 ? -9.219 -26.266 -1.652 1 51.38 80 ILE A N 1
ATOM 653 C CA . ILE A 1 80 ? -8.086 -27.094 -2.033 1 51.38 80 ILE A CA 1
ATOM 654 C C . ILE A 1 80 ? -8.492 -28.031 -3.166 1 51.38 80 ILE A C 1
ATOM 656 O O . ILE A 1 80 ? -7.82 -28.109 -4.195 1 51.38 80 ILE A O 1
ATOM 660 N N . PRO A 1 81 ? -8.953 -29.281 -3.127 1 52.91 81 PRO A N 1
ATOM 661 C CA . PRO A 1 81 ? -8.758 -30.391 -4.059 1 52.91 81 PRO A CA 1
ATOM 662 C C . PRO A 1 81 ? -9.719 -30.344 -5.242 1 52.91 81 PRO A C 1
ATOM 664 O O . PRO A 1 81 ? -9.758 -31.281 -6.043 1 52.91 81 PRO A O 1
ATOM 667 N N . SER A 1 82 ? -10.547 -29.078 -5.375 1 62.34 82 SER A N 1
ATOM 668 C CA . SER A 1 82 ? -11.711 -29.578 -6.098 1 62.34 82 SER A CA 1
ATOM 669 C C . SER A 1 82 ? -11.344 -30 -7.516 1 62.34 82 SER A C 1
ATOM 671 O O . SER A 1 82 ? -11.617 -31.125 -7.926 1 62.34 82 SER A O 1
ATOM 673 N N . HIS A 1 83 ? -10.781 -28.781 -8.328 1 74.81 83 HIS A N 1
ATOM 674 C CA . HIS A 1 83 ? -10.555 -29.172 -9.719 1 74.81 83 HIS A CA 1
ATOM 675 C C . HIS A 1 83 ? -9.094 -29.562 -9.953 1 74.81 83 HIS A C 1
ATOM 677 O O . HIS A 1 83 ? -8.195 -29 -9.312 1 74.81 83 HIS A O 1
ATOM 683 N N . PRO A 1 84 ? -8.812 -30.484 -10.711 1 75.44 84 PRO A N 1
ATOM 684 C CA . PRO A 1 84 ? -7.441 -30.891 -11.023 1 75.44 84 PRO A CA 1
ATOM 685 C C . PRO A 1 84 ? -6.602 -29.734 -11.57 1 75.44 84 PRO A C 1
ATOM 687 O O . PRO A 1 84 ? -5.375 -29.734 -11.43 1 75.44 84 PRO A O 1
ATOM 690 N N . SER A 1 85 ? -7.273 -28.703 -12.062 1 79.5 85 SER A N 1
ATOM 691 C CA . SER A 1 85 ? -6.543 -27.609 -12.695 1 79.5 85 SER A CA 1
ATOM 692 C C . SER A 1 85 ? -6.27 -26.484 -11.703 1 79.5 85 SER A C 1
ATOM 694 O O . SER A 1 85 ? -5.652 -25.484 -12.055 1 79.5 85 SER A O 1
ATOM 696 N N . THR A 1 86 ? -6.711 -26.656 -10.477 1 83.06 86 THR A N 1
ATOM 697 C CA . THR A 1 86 ? -6.469 -25.625 -9.469 1 83.06 86 THR A CA 1
ATOM 698 C C . THR A 1 86 ? -4.977 -25.516 -9.156 1 83.06 86 THR A C 1
ATOM 700 O O . THR A 1 86 ? -4.285 -26.531 -9.031 1 83.06 86 THR A O 1
ATOM 703 N N . THR A 1 87 ? -4.496 -24.281 -9.141 1 83.19 87 THR A N 1
ATOM 704 C CA . THR A 1 87 ? -3.088 -24.047 -8.859 1 83.19 87 THR A CA 1
ATOM 705 C C . THR A 1 87 ? -2.926 -23.125 -7.645 1 83.19 87 THR A C 1
ATOM 707 O O . THR A 1 87 ? -3.91 -22.609 -7.121 1 83.19 87 THR A O 1
ATOM 710 N N . MET A 1 88 ? -1.659 -22.969 -7.211 1 85.31 88 MET A N 1
ATOM 711 C CA . MET A 1 88 ? -1.323 -22.078 -6.105 1 85.31 88 MET A CA 1
ATOM 712 C C . MET A 1 88 ? -1.735 -20.641 -6.422 1 85.31 88 MET A C 1
ATOM 714 O O . MET A 1 88 ? -2.043 -19.875 -5.512 1 85.31 88 MET A O 1
ATOM 718 N N . THR A 1 89 ? -1.816 -20.344 -7.652 1 88.38 89 THR A N 1
ATOM 719 C CA . THR A 1 89 ? -2.211 -19 -8.047 1 88.38 89 THR A CA 1
ATOM 720 C C . THR A 1 89 ? -3.633 -18.703 -7.578 1 88.38 89 THR A C 1
ATOM 722 O O . THR A 1 89 ? -3.922 -17.578 -7.141 1 88.38 89 THR A O 1
ATOM 725 N N . ASP A 1 90 ? -4.5 -19.656 -7.691 1 89.19 90 ASP A N 1
ATOM 726 C CA . ASP A 1 90 ? -5.875 -19.469 -7.25 1 89.19 90 ASP A CA 1
ATOM 727 C C . ASP A 1 90 ? -5.934 -19.172 -5.754 1 89.19 90 ASP A C 1
ATOM 729 O O . ASP A 1 90 ? -6.68 -18.281 -5.32 1 89.19 90 ASP A O 1
ATOM 733 N N . TYR A 1 91 ? -5.086 -19.859 -5.043 1 88.44 91 TYR A N 1
ATOM 734 C CA . TYR A 1 91 ? -5.027 -19.641 -3.602 1 88.44 91 TYR A CA 1
ATOM 735 C C . TYR A 1 91 ? -4.527 -18.234 -3.281 1 88.44 91 TYR A C 1
ATOM 737 O O . TYR A 1 91 ? -5.105 -17.531 -2.441 1 88.44 91 TYR A O 1
ATOM 745 N N . ILE A 1 92 ? -3.537 -17.844 -3.928 1 91.62 92 ILE A N 1
ATOM 746 C CA . ILE A 1 92 ? -2.922 -16.547 -3.676 1 91.62 92 ILE A CA 1
ATOM 747 C C . ILE A 1 92 ? -3.898 -15.43 -4.047 1 91.62 92 ILE A C 1
ATOM 749 O O . ILE A 1 92 ? -4.074 -14.477 -3.285 1 91.62 92 ILE A O 1
ATOM 753 N N . ILE A 1 93 ? -4.531 -15.578 -5.133 1 93.38 93 ILE A N 1
ATOM 754 C CA . ILE A 1 93 ? -5.402 -14.531 -5.656 1 93.38 93 ILE A CA 1
ATOM 755 C C . ILE A 1 93 ? -6.617 -14.367 -4.742 1 93.38 93 ILE A C 1
ATOM 757 O O . ILE A 1 93 ? -6.992 -13.242 -4.398 1 93.38 93 ILE A O 1
ATOM 761 N N . ILE A 1 94 ? -7.191 -15.422 -4.32 1 93.25 94 ILE A N 1
ATOM 762 C CA . ILE A 1 94 ? -8.359 -15.352 -3.447 1 93.25 94 ILE A CA 1
ATOM 763 C C . ILE A 1 94 ? -7.945 -14.812 -2.08 1 93.25 94 ILE A C 1
ATOM 765 O O . ILE A 1 94 ? -8.633 -13.961 -1.512 1 93.25 94 ILE A O 1
ATOM 769 N N . ASN A 1 95 ? -6.855 -15.266 -1.584 1 94.56 95 ASN A N 1
ATOM 770 C CA . ASN A 1 95 ? -6.398 -14.812 -0.276 1 94.56 95 ASN A CA 1
ATOM 771 C C . ASN A 1 95 ? -5.926 -13.359 -0.323 1 94.56 95 ASN A C 1
ATOM 773 O O . ASN A 1 95 ? -5.969 -12.656 0.687 1 94.56 95 ASN A O 1
ATOM 777 N N . LEU A 1 96 ? -5.43 -12.922 -1.434 1 95.25 96 LEU A N 1
ATOM 778 C CA . LEU A 1 96 ? -5.07 -11.516 -1.607 1 95.25 96 LEU A CA 1
ATOM 779 C C . LEU A 1 96 ? -6.273 -10.609 -1.355 1 95.25 96 LEU A C 1
ATOM 781 O O . LEU A 1 96 ? -6.16 -9.602 -0.654 1 95.25 96 LEU A O 1
ATOM 785 N N . PHE A 1 97 ? -7.434 -11.031 -1.932 1 96.75 97 PHE A N 1
ATOM 786 C CA . PHE A 1 97 ? -8.664 -10.281 -1.716 1 96.75 97 PHE A CA 1
ATOM 787 C C . PHE A 1 97 ? -9.086 -10.336 -0.251 1 96.75 97 PHE A C 1
ATOM 789 O O . PHE A 1 97 ? -9.453 -9.312 0.332 1 96.75 97 PHE A O 1
ATOM 796 N N . LEU A 1 98 ? -8.984 -11.461 0.325 1 97.44 98 LEU A N 1
ATOM 797 C CA . LEU A 1 98 ? -9.398 -11.617 1.714 1 97.44 98 LEU A CA 1
ATOM 798 C C . LEU A 1 98 ? -8.477 -10.836 2.65 1 97.44 98 LEU A C 1
ATOM 800 O O . LEU A 1 98 ? -8.93 -10.289 3.656 1 97.44 98 LEU A O 1
ATOM 804 N N . MET A 1 99 ? -7.227 -10.797 2.367 1 97.69 99 MET A N 1
ATOM 805 C CA . MET A 1 99 ? -6.277 -10.023 3.164 1 97.69 99 MET A CA 1
ATOM 806 C C . MET A 1 99 ? -6.598 -8.539 3.102 1 97.69 99 MET A C 1
ATOM 808 O O . MET A 1 99 ? -6.609 -7.855 4.129 1 97.69 99 MET A O 1
ATOM 812 N N . ALA A 1 100 ? -6.84 -8.055 1.901 1 98 100 ALA A N 1
ATOM 813 C CA . ALA A 1 100 ? -7.191 -6.648 1.734 1 98 100 ALA A CA 1
ATOM 814 C C . ALA A 1 100 ? -8.492 -6.32 2.461 1 98 100 ALA A C 1
ATOM 816 O O . ALA A 1 100 ? -8.617 -5.25 3.066 1 98 100 ALA A O 1
ATOM 817 N N . THR A 1 101 ? -9.43 -7.238 2.375 1 98.25 101 THR A N 1
ATOM 818 C CA . THR A 1 101 ? -10.711 -7.055 3.047 1 98.25 101 THR A CA 1
ATOM 819 C C . THR A 1 101 ? -10.523 -6.98 4.559 1 98.25 101 THR A C 1
ATOM 821 O O . THR A 1 101 ? -11.062 -6.09 5.215 1 98.25 101 THR A O 1
ATOM 824 N N . THR A 1 102 ? -9.75 -7.848 5.051 1 98.44 102 THR A N 1
ATOM 825 C CA . THR A 1 102 ? -9.492 -7.871 6.484 1 98.44 102 THR A CA 1
ATOM 826 C C . THR A 1 102 ? -8.773 -6.598 6.922 1 98.44 102 THR A C 1
ATOM 828 O O . THR A 1 102 ? -9.117 -6 7.945 1 98.44 102 THR A O 1
ATOM 831 N N . THR A 1 103 ? -7.828 -6.191 6.172 1 98 103 THR A N 1
ATOM 832 C CA . THR A 1 103 ? -7.094 -4.969 6.469 1 98 103 THR A CA 1
ATOM 833 C C . THR A 1 103 ? -8.016 -3.756 6.43 1 98 103 THR A C 1
ATOM 835 O O . THR A 1 103 ? -7.91 -2.857 7.266 1 98 103 THR A O 1
ATOM 838 N N . TYR A 1 104 ? -8.891 -3.762 5.484 1 98 104 TYR A N 1
ATOM 839 C CA . TYR A 1 104 ? -9.852 -2.674 5.344 1 98 104 TYR A CA 1
ATOM 840 C C . TYR A 1 104 ? -10.719 -2.547 6.598 1 98 104 TYR A C 1
ATOM 842 O O . TYR A 1 104 ? -10.789 -1.476 7.203 1 98 104 TYR A O 1
ATOM 850 N N . PHE A 1 105 ? -11.258 -3.641 7.016 1 98.44 105 PHE A N 1
ATOM 851 C CA . PHE A 1 105 ? -12.164 -3.6 8.156 1 98.44 105 PHE A CA 1
ATOM 852 C C . PHE A 1 105 ? -11.406 -3.311 9.445 1 98.44 105 PHE A C 1
ATOM 854 O O . PHE A 1 105 ? -11.914 -2.635 10.336 1 98.44 105 PHE A O 1
ATOM 861 N N . ALA A 1 106 ? -10.242 -3.834 9.547 1 97.88 106 ALA A N 1
ATOM 862 C CA . ALA A 1 106 ? -9.422 -3.531 10.719 1 97.88 106 ALA A CA 1
ATOM 863 C C . ALA A 1 106 ? -9.117 -2.039 10.805 1 97.88 106 ALA A C 1
ATOM 865 O O . ALA A 1 106 ? -9.211 -1.438 11.875 1 97.88 106 ALA A O 1
ATOM 866 N N . THR A 1 107 ? -8.805 -1.47 9.695 1 97.62 107 THR A N 1
ATOM 867 C CA . THR A 1 107 ? -8.477 -0.049 9.648 1 97.62 107 THR A CA 1
ATOM 868 C C . THR A 1 107 ? -9.711 0.799 9.93 1 97.62 107 THR A C 1
ATOM 870 O O . THR A 1 107 ? -9.633 1.802 10.648 1 97.62 107 THR A O 1
ATOM 873 N N . MET A 1 108 ? -10.867 0.335 9.398 1 96.88 108 MET A N 1
ATOM 874 C CA . MET A 1 108 ? -12.109 1.046 9.672 1 96.88 108 MET A CA 1
ATOM 875 C C . MET A 1 108 ? -12.422 1.033 11.164 1 96.88 108 MET A C 1
ATOM 877 O O . MET A 1 108 ? -12.812 2.057 11.734 1 96.88 108 MET A O 1
ATOM 881 N N . THR A 1 109 ? -12.195 -0.065 11.773 1 96.62 109 THR A N 1
ATOM 882 C CA . THR A 1 109 ? -12.477 -0.211 13.203 1 96.62 109 THR A CA 1
ATOM 883 C C . THR A 1 109 ? -11.539 0.671 14.023 1 96.62 109 THR A C 1
ATOM 885 O O . THR A 1 109 ? -12 1.457 14.859 1 96.62 109 THR A O 1
ATOM 888 N N . LEU A 1 110 ? -10.281 0.595 13.75 1 95.38 110 LEU A N 1
ATOM 889 C CA . LEU A 1 110 ? -9.305 1.38 14.492 1 95.38 110 LEU A CA 1
ATOM 890 C C . LEU A 1 110 ? -9.508 2.871 14.25 1 95.38 110 LEU A C 1
ATOM 892 O O . LEU A 1 110 ? -9.383 3.676 15.18 1 95.38 110 LEU A O 1
ATOM 896 N N . GLY A 1 111 ? -9.82 3.195 13.047 1 93.31 111 GLY A N 1
ATOM 897 C CA . GLY A 1 111 ? -10.078 4.59 12.734 1 93.31 111 GLY A CA 1
ATOM 898 C C . GLY A 1 111 ? -11.258 5.168 13.492 1 93.31 111 GLY A C 1
ATOM 899 O O . GLY A 1 111 ? -11.188 6.293 13.992 1 93.31 111 GLY A O 1
ATOM 900 N N . GLN A 1 112 ? -12.297 4.41 13.586 1 91.62 112 GLN A N 1
ATOM 901 C CA . GLN A 1 112 ? -13.477 4.883 14.305 1 91.62 112 GLN A CA 1
ATOM 902 C C . GLN A 1 112 ? -13.195 4.992 15.805 1 91.62 112 GLN A C 1
ATOM 904 O O . GLN A 1 112 ? -13.727 5.875 16.469 1 91.62 112 GLN A O 1
ATOM 909 N N . LEU A 1 113 ? -12.352 4.18 16.281 1 91.81 113 LEU A N 1
ATOM 910 C CA . LEU A 1 113 ? -12.039 4.168 17.703 1 91.81 113 LEU A CA 1
ATOM 911 C C . LEU A 1 113 ? -11.086 5.309 18.062 1 91.81 113 LEU A C 1
ATOM 913 O O . LEU A 1 113 ? -11.234 5.934 19.109 1 91.81 113 LEU A O 1
ATOM 917 N N . LEU A 1 114 ? -10.234 5.637 17.125 1 91.38 114 LEU A N 1
ATOM 918 C CA . LEU A 1 114 ? -9.109 6.484 17.531 1 91.38 114 LEU A CA 1
ATOM 919 C C . LEU A 1 114 ? -9.25 7.879 16.938 1 91.38 114 LEU A C 1
ATOM 921 O O . LEU A 1 114 ? -8.516 8.797 17.312 1 91.38 114 LEU A O 1
ATOM 925 N N . LYS A 1 115 ? -10.164 8.078 16.078 1 87.94 115 LYS A N 1
ATOM 926 C CA . LYS A 1 115 ? -10.273 9.359 15.391 1 87.94 115 LYS A CA 1
ATOM 927 C C . LYS A 1 115 ? -10.578 10.492 16.375 1 87.94 115 LYS A C 1
ATOM 929 O O . LYS A 1 115 ? -10.211 11.641 16.125 1 87.94 115 LYS A O 1
ATOM 934 N N . GLY A 1 116 ? -11.219 10.203 17.484 1 85.25 116 GLY A N 1
ATOM 935 C CA . GLY A 1 116 ? -11.594 11.219 18.453 1 85.25 116 GLY A CA 1
ATOM 936 C C . GLY A 1 116 ? -10.508 11.508 19.469 1 85.25 116 GLY A C 1
ATOM 937 O O . GLY A 1 116 ? -10.648 12.398 20.312 1 85.25 116 GLY A O 1
ATOM 938 N N . HIS A 1 117 ? -9.375 10.883 19.328 1 86.94 117 HIS A N 1
ATOM 939 C CA . HIS A 1 117 ? -8.297 11.039 20.297 1 86.94 117 HIS A CA 1
ATOM 940 C C . HIS A 1 117 ? -7.672 12.422 20.219 1 86.94 117 HIS A C 1
ATOM 942 O O . HIS A 1 117 ? -7.387 13.047 21.234 1 86.94 117 HIS A O 1
ATOM 948 N N . SER A 1 118 ? -7.418 12.914 19.141 1 87.38 118 SER A N 1
ATOM 949 C CA . SER A 1 118 ? -6.805 14.211 18.891 1 87.38 118 SER A CA 1
ATOM 950 C C . SER A 1 118 ? -6.98 14.633 17.438 1 87.38 118 SER A C 1
ATOM 952 O O . SER A 1 118 ? -7.441 13.852 16.609 1 87.38 118 SER A O 1
ATOM 954 N N . GLU A 1 119 ? -6.664 15.852 17.203 1 87.12 119 GLU A N 1
ATOM 955 C CA . GLU A 1 119 ? -6.723 16.344 15.828 1 87.12 119 GLU A CA 1
ATOM 956 C C . GLU A 1 119 ? -5.789 15.555 14.922 1 87.12 119 GLU A C 1
ATOM 958 O O . GLU A 1 119 ? -6.145 15.234 13.781 1 87.12 119 GLU A O 1
ATOM 963 N N . TYR A 1 120 ? -4.711 15.203 15.469 1 87.31 120 TYR A N 1
ATOM 964 C CA . TYR A 1 120 ? -3.725 14.438 14.711 1 87.31 120 TYR A CA 1
ATOM 965 C C . TYR A 1 120 ? -4.258 13.055 14.359 1 87.31 120 TYR A C 1
ATOM 967 O O . TYR A 1 120 ? -4.141 12.609 13.219 1 87.31 120 TYR A O 1
ATOM 975 N N . GLN A 1 121 ? -4.879 12.484 15.312 1 89.56 121 GLN A N 1
ATOM 976 C CA . GLN A 1 121 ? -5.43 11.156 15.086 1 89.56 121 GLN A CA 1
ATOM 977 C C . GLN A 1 121 ? -6.602 11.203 14.109 1 89.56 121 GLN A C 1
ATOM 979 O O . GLN A 1 121 ? -6.812 10.266 13.336 1 89.56 121 GLN A O 1
ATOM 984 N N . GLY A 1 122 ? -7.316 12.25 14.188 1 89.25 122 GLY A N 1
ATOM 985 C CA . GLY A 1 122 ? -8.406 12.422 13.234 1 89.25 122 GLY A CA 1
ATOM 986 C C . GLY A 1 122 ? -7.93 12.469 11.789 1 89.25 122 GLY A C 1
ATOM 987 O O . GLY A 1 122 ? -8.469 11.766 10.93 1 89.25 122 GLY A O 1
ATOM 988 N N . LYS A 1 123 ? -6.945 13.203 11.594 1 90.06 123 LYS A N 1
ATOM 989 C CA . LYS A 1 123 ? -6.371 13.336 10.258 1 90.06 123 LYS A CA 1
ATOM 990 C C . LYS A 1 123 ? -5.734 12.023 9.805 1 90.06 123 LYS A C 1
ATOM 992 O O . LYS A 1 123 ? -5.965 11.57 8.68 1 90.06 123 LYS A O 1
ATOM 997 N N . LEU A 1 124 ? -5.004 11.469 10.664 1 92.31 124 LEU A N 1
ATOM 998 C CA . LEU A 1 124 ? -4.27 10.242 10.391 1 92.31 124 LEU A CA 1
ATOM 999 C C . LEU A 1 124 ? -5.215 9.125 9.969 1 92.31 124 LEU A C 1
ATOM 1001 O O . LEU A 1 124 ? -5.012 8.492 8.93 1 92.31 124 LEU A O 1
ATOM 1005 N N . TRP A 1 125 ? -6.176 8.914 10.688 1 92.56 125 TRP A N 1
ATOM 1006 C CA . TRP A 1 125 ? -7.039 7.766 10.445 1 92.56 125 TRP A CA 1
ATOM 1007 C C . TRP A 1 125 ? -7.98 8.023 9.273 1 92.56 125 TRP A C 1
ATOM 1009 O O . TRP A 1 125 ? -8.453 7.082 8.625 1 92.56 125 TRP A O 1
ATOM 1019 N N . ASN A 1 126 ? -8.234 9.242 9 1 91.44 126 ASN A N 1
ATOM 1020 C CA . ASN A 1 126 ? -8.953 9.539 7.762 1 91.44 126 ASN A CA 1
ATOM 1021 C C . ASN A 1 126 ? -8.141 9.141 6.531 1 91.44 126 ASN A C 1
ATOM 1023 O O . ASN A 1 126 ? -8.672 8.555 5.59 1 91.44 126 ASN A O 1
ATOM 1027 N N . GLN A 1 127 ? -6.922 9.438 6.574 1 94.19 127 GLN A N 1
ATOM 1028 C CA . GLN A 1 127 ? -6.043 9.055 5.477 1 94.19 127 GLN A CA 1
ATOM 1029 C C . GLN A 1 127 ? -5.875 7.535 5.418 1 94.19 127 GLN A C 1
ATOM 1031 O O . GLN A 1 127 ? -5.941 6.941 4.34 1 94.19 127 GLN A O 1
ATOM 1036 N N . ALA A 1 128 ? -5.699 6.965 6.555 1 95.62 128 ALA A N 1
ATOM 1037 C CA . ALA A 1 128 ? -5.508 5.516 6.617 1 95.62 128 ALA A CA 1
ATOM 1038 C C . ALA A 1 128 ? -6.73 4.777 6.082 1 95.62 128 ALA A C 1
ATOM 1040 O O . ALA A 1 128 ? -6.598 3.789 5.355 1 95.62 128 ALA A O 1
ATOM 1041 N N . LYS A 1 129 ? -7.883 5.234 6.438 1 94.25 129 LYS A N 1
ATOM 1042 C CA . LYS A 1 129 ? -9.117 4.605 5.977 1 94.25 129 LYS A CA 1
ATOM 1043 C C . LYS A 1 129 ? -9.242 4.688 4.457 1 94.25 129 LYS A C 1
ATOM 1045 O O . LYS A 1 129 ? -9.648 3.721 3.809 1 94.25 129 LYS A O 1
ATOM 1050 N N . GLN A 1 130 ? -8.891 5.793 3.947 1 93.94 130 GLN A N 1
ATOM 1051 C CA . GLN A 1 130 ? -8.969 5.945 2.498 1 93.94 130 GLN A CA 1
ATOM 1052 C C . GLN A 1 130 ? -7.922 5.078 1.8 1 93.94 130 GLN A C 1
ATOM 1054 O O . GLN A 1 130 ? -8.195 4.5 0.745 1 93.94 130 GLN A O 1
ATOM 1059 N N . LEU A 1 131 ? -6.773 4.965 2.354 1 95.88 131 LEU A N 1
ATOM 1060 C CA . LEU A 1 131 ? -5.742 4.094 1.799 1 95.88 131 LEU A CA 1
ATOM 1061 C C . LEU A 1 131 ? -6.188 2.637 1.828 1 95.88 131 LEU A C 1
ATOM 1063 O O . LEU A 1 131 ? -5.945 1.891 0.875 1 95.88 131 LEU A O 1
ATOM 1067 N N . ALA A 1 132 ? -6.797 2.285 2.889 1 96.69 132 ALA A N 1
ATOM 1068 C CA . ALA A 1 132 ? -7.289 0.915 3 1 96.69 132 ALA A CA 1
ATOM 1069 C C . ALA A 1 132 ? -8.359 0.629 1.952 1 96.69 132 ALA A C 1
ATOM 1071 O O . ALA A 1 132 ? -8.43 -0.478 1.413 1 96.69 132 ALA A O 1
ATOM 1072 N N . LEU A 1 133 ? -9.172 1.597 1.719 1 95.38 133 LEU A N 1
ATOM 1073 C CA . LEU A 1 133 ? -10.195 1.434 0.689 1 95.38 133 LEU A CA 1
ATOM 1074 C C . LEU A 1 133 ? -9.555 1.261 -0.686 1 95.38 133 LEU A C 1
ATOM 1076 O O . LEU A 1 133 ? -9.969 0.395 -1.461 1 95.38 133 LEU A O 1
ATOM 1080 N N . VAL A 1 134 ? -8.602 2.033 -0.993 1 95.88 134 VAL A N 1
ATOM 1081 C CA . VAL A 1 134 ? -7.91 1.932 -2.273 1 95.88 134 VAL A CA 1
ATOM 1082 C C . VAL A 1 134 ? -7.234 0.566 -2.393 1 95.88 134 VAL A C 1
ATOM 1084 O O . VAL A 1 134 ? -7.227 -0.037 -3.467 1 95.88 134 VAL A O 1
ATOM 1087 N N . LEU A 1 135 ? -6.664 0.113 -1.312 1 96.81 135 LEU A N 1
ATOM 1088 C CA . LEU A 1 135 ? -6.059 -1.213 -1.303 1 96.81 135 LEU A CA 1
ATOM 1089 C C . LEU A 1 135 ? -7.102 -2.291 -1.582 1 96.81 135 LEU A C 1
ATOM 1091 O O . LEU A 1 135 ? -6.855 -3.207 -2.371 1 96.81 135 LEU A O 1
ATOM 1095 N N . LEU A 1 136 ? -8.219 -2.158 -0.952 1 96.94 136 LEU A N 1
ATOM 1096 C CA . LEU A 1 136 ? -9.305 -3.111 -1.166 1 96.94 136 LEU A CA 1
ATOM 1097 C C . LEU A 1 136 ? -9.75 -3.109 -2.625 1 96.94 136 LEU A C 1
ATOM 1099 O O . LEU A 1 136 ? -9.891 -4.172 -3.236 1 96.94 136 LEU A O 1
ATOM 1103 N N . LEU A 1 137 ? -9.898 -1.961 -3.143 1 95.62 137 LEU A N 1
ATOM 1104 C CA . LEU A 1 137 ? -10.328 -1.843 -4.531 1 95.62 137 LEU A CA 1
ATOM 1105 C C . LEU A 1 137 ? -9.281 -2.42 -5.477 1 95.62 137 LEU A C 1
ATOM 1107 O O . LEU A 1 137 ? -9.617 -3.127 -6.426 1 95.62 137 LEU A O 1
ATOM 1111 N N . THR A 1 138 ? -8.055 -2.129 -5.191 1 96.38 138 THR A N 1
ATOM 1112 C CA . THR A 1 138 ? -6.961 -2.627 -6.023 1 96.38 138 THR A CA 1
ATOM 1113 C C . THR A 1 138 ? -6.949 -4.152 -6.039 1 96.38 138 THR A C 1
ATOM 1115 O O . THR A 1 138 ? -6.902 -4.766 -7.109 1 96.38 138 THR A O 1
ATOM 1118 N N . CYS A 1 139 ? -6.996 -4.727 -4.883 1 96.5 139 CYS A N 1
ATOM 1119 C CA . CYS A 1 139 ? -6.953 -6.184 -4.801 1 96.5 139 CYS A CA 1
ATOM 1120 C C . CYS A 1 139 ? -8.211 -6.801 -5.406 1 96.5 139 CYS A C 1
ATOM 1122 O O . CYS A 1 139 ? -8.156 -7.883 -5.996 1 96.5 139 CYS A O 1
ATOM 1124 N N . SER A 1 140 ? -9.312 -6.117 -5.27 1 94.56 140 SER A N 1
ATOM 1125 C CA . SER A 1 140 ? -10.539 -6.586 -5.918 1 94.56 140 SER A CA 1
ATOM 1126 C C . SER A 1 140 ? -10.391 -6.586 -7.438 1 94.56 140 SER A C 1
ATOM 1128 O O . SER A 1 140 ? -10.75 -7.562 -8.102 1 94.56 140 SER A O 1
ATOM 1130 N N . ILE A 1 141 ? -9.836 -5.598 -7.938 1 94.19 141 ILE A N 1
ATOM 1131 C CA . ILE A 1 141 ? -9.672 -5.477 -9.383 1 94.19 141 ILE A CA 1
ATOM 1132 C C . ILE A 1 141 ? -8.664 -6.512 -9.875 1 94.19 141 ILE A C 1
ATOM 1134 O O . ILE A 1 141 ? -8.898 -7.18 -10.883 1 94.19 141 ILE A O 1
ATOM 1138 N N . VAL A 1 142 ? -7.602 -6.676 -9.164 1 95.31 142 VAL A N 1
ATOM 1139 C CA . VAL A 1 142 ? -6.551 -7.609 -9.57 1 95.31 142 VAL A CA 1
ATOM 1140 C C . VAL A 1 142 ? -7.113 -9.031 -9.617 1 95.31 142 VAL A C 1
ATOM 1142 O O . VAL A 1 142 ? -6.824 -9.789 -10.547 1 95.31 142 VAL A O 1
ATOM 1145 N N . THR A 1 143 ? -7.879 -9.367 -8.625 1 94.06 143 THR A N 1
ATOM 1146 C CA . THR A 1 143 ? -8.453 -10.711 -8.594 1 94.06 143 THR A CA 1
ATOM 1147 C C . THR A 1 143 ? -9.391 -10.93 -9.773 1 94.06 143 THR A C 1
ATOM 1149 O O . THR A 1 143 ? -9.398 -11.992 -10.383 1 94.06 143 THR A O 1
ATOM 1152 N N . LEU A 1 144 ? -10.133 -9.961 -10.133 1 91.31 144 LEU A N 1
ATOM 1153 C CA . LEU A 1 144 ? -11.016 -10.047 -11.289 1 91.31 144 LEU A CA 1
ATOM 1154 C C . LEU A 1 144 ? -10.219 -10.156 -12.586 1 91.31 144 LEU A C 1
ATOM 1156 O O . LEU A 1 144 ? -10.586 -10.914 -13.484 1 91.31 144 LEU A O 1
ATOM 1160 N N . LEU A 1 145 ? -9.211 -9.375 -12.648 1 92.25 145 LEU A N 1
ATOM 1161 C CA . LEU A 1 145 ? -8.375 -9.375 -13.836 1 92.25 145 LEU A CA 1
ATOM 1162 C C . LEU A 1 145 ? -7.758 -10.758 -14.07 1 92.25 145 LEU A C 1
ATOM 1164 O O . LEU A 1 145 ? -7.621 -11.195 -15.211 1 92.25 145 LEU A O 1
ATOM 1168 N N . TYR A 1 146 ? -7.379 -11.391 -13.016 1 92.38 146 TYR A N 1
ATOM 1169 C CA . TYR A 1 146 ? -6.758 -12.695 -13.148 1 92.38 146 TYR A CA 1
ATOM 1170 C C . TYR A 1 146 ? -7.699 -13.68 -13.828 1 92.38 146 TYR A C 1
ATOM 1172 O O . TYR A 1 146 ? -7.32 -14.344 -14.797 1 92.38 146 TYR A O 1
ATOM 1180 N N . TYR A 1 147 ? -8.883 -13.711 -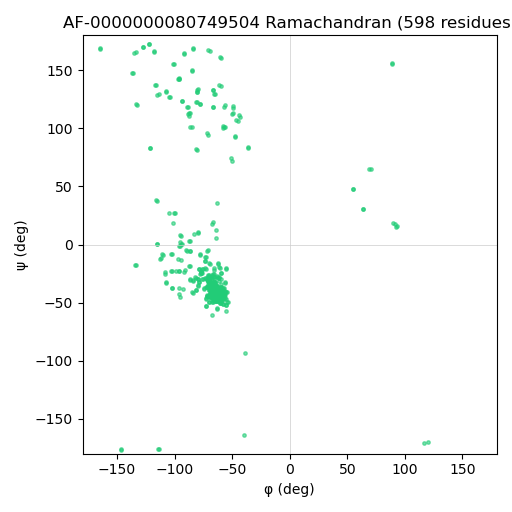13.391 1 88.62 147 TYR A N 1
ATOM 1181 C CA . TYR A 1 147 ? -9.805 -14.695 -13.945 1 88.62 147 TYR A CA 1
ATOM 1182 C C . TYR A 1 147 ? -10.359 -14.219 -15.289 1 88.62 147 TYR A C 1
ATOM 1184 O O . TYR A 1 147 ? -10.68 -15.039 -16.156 1 88.62 147 TYR A O 1
ATOM 1192 N N . ALA A 1 148 ? -10.477 -12.938 -15.492 1 87.5 148 ALA A N 1
ATOM 1193 C CA . ALA A 1 148 ? -10.977 -12.398 -16.766 1 87.5 148 ALA A CA 1
ATOM 1194 C C . ALA A 1 148 ? -9.977 -12.641 -17.891 1 87.5 148 ALA A C 1
ATOM 1196 O O . ALA A 1 148 ? -10.367 -12.867 -19.031 1 87.5 148 ALA A O 1
ATOM 1197 N N . PHE A 1 149 ? -8.734 -12.547 -17.562 1 89 149 PHE A N 1
ATOM 1198 C CA . PHE A 1 149 ? -7.684 -12.711 -18.547 1 89 149 PHE A CA 1
ATOM 1199 C C . PHE A 1 149 ? -6.832 -13.938 -18.25 1 89 149 PHE A C 1
ATOM 1201 O O . PHE A 1 149 ? -5.613 -13.914 -18.422 1 89 149 PHE A O 1
ATOM 1208 N N . PHE A 1 150 ? -7.461 -14.945 -17.797 1 86.62 150 PHE A N 1
ATOM 1209 C CA . PHE A 1 150 ? -6.82 -16.172 -17.312 1 86.62 150 PHE A CA 1
ATOM 1210 C C . PHE A 1 150 ? -5.891 -16.75 -18.375 1 86.62 150 PHE A C 1
ATOM 1212 O O . PHE A 1 150 ? -4.789 -17.203 -18.047 1 86.62 150 PHE A O 1
ATOM 1219 N N . ASP A 1 151 ? -6.277 -16.75 -19.625 1 84.56 151 ASP A N 1
ATOM 1220 C CA . ASP A 1 151 ? -5.508 -17.328 -20.719 1 84.56 151 ASP A CA 1
ATOM 1221 C C . ASP A 1 151 ? -4.664 -16.281 -21.422 1 84.56 151 ASP A C 1
ATOM 1223 O O . ASP A 1 151 ? -3.984 -16.578 -22.406 1 84.56 151 ASP A O 1
ATOM 1227 N N . HIS A 1 152 ? -4.734 -15.062 -21.016 1 87.94 152 HIS A N 1
ATOM 1228 C CA . HIS A 1 152 ? -3.975 -13.961 -21.594 1 87.94 152 HIS A CA 1
ATOM 1229 C C . HIS A 1 152 ? -3.096 -13.297 -20.547 1 87.94 152 HIS A C 1
ATOM 1231 O O . HIS A 1 152 ? -3.393 -12.188 -20.094 1 87.94 152 HIS A O 1
ATOM 1237 N N . VAL A 1 153 ? -1.987 -13.859 -20.328 1 86.81 153 VAL A N 1
ATOM 1238 C CA . VAL A 1 153 ? -1.112 -13.516 -19.203 1 86.81 153 VAL A CA 1
ATOM 1239 C C . VAL A 1 153 ? -0.546 -12.109 -19.406 1 86.81 153 VAL A C 1
ATOM 1241 O O . VAL A 1 153 ? -0.424 -11.336 -18.453 1 86.81 153 VAL A O 1
ATOM 1244 N N . PHE A 1 154 ? -0.246 -11.789 -20.594 1 89.12 154 PHE A N 1
ATOM 1245 C CA . PHE A 1 154 ? 0.337 -10.477 -20.859 1 89.12 154 PHE A CA 1
ATOM 1246 C C . PHE A 1 154 ? -0.674 -9.367 -20.578 1 89.12 154 PHE A C 1
ATOM 1248 O O . PHE A 1 154 ? -0.326 -8.336 -20 1 89.12 154 PHE A O 1
ATOM 1255 N N . LEU A 1 155 ? -1.897 -9.547 -21.016 1 91.44 155 LEU A N 1
ATOM 1256 C CA . LEU A 1 155 ? -2.934 -8.562 -20.734 1 91.44 155 LEU A CA 1
ATOM 1257 C C . LEU A 1 155 ? -3.176 -8.438 -19.234 1 91.44 155 LEU A C 1
ATOM 1259 O O . LEU A 1 155 ? -3.354 -7.336 -18.719 1 91.44 155 LEU A O 1
ATOM 1263 N N . PHE A 1 156 ? -3.188 -9.578 -18.609 1 92.88 156 PHE A N 1
ATOM 1264 C CA . PHE A 1 156 ? -3.295 -9.562 -17.156 1 92.88 156 PHE A CA 1
ATOM 1265 C C . PHE A 1 156 ? -2.205 -8.695 -16.547 1 92.88 156 PHE A C 1
ATOM 1267 O O . PHE A 1 156 ? -2.49 -7.812 -15.734 1 92.88 156 PHE A O 1
ATOM 1274 N N . LYS A 1 157 ? -0.987 -8.906 -16.953 1 93.94 157 LYS A N 1
ATOM 1275 C CA . LYS A 1 157 ? 0.16 -8.172 -16.422 1 93.94 157 LYS A CA 1
ATOM 1276 C C . LYS A 1 157 ? 0.017 -6.672 -16.703 1 93.94 157 LYS A C 1
ATOM 1278 O O . LYS A 1 157 ? 0.202 -5.855 -15.797 1 93.94 157 LYS A O 1
ATOM 1283 N N . LEU A 1 158 ? -0.327 -6.336 -17.844 1 95.06 158 LEU A N 1
ATOM 1284 C CA . LEU A 1 158 ? -0.432 -4.934 -18.234 1 95.06 158 LEU A CA 1
ATOM 1285 C C . LEU A 1 158 ? -1.492 -4.219 -17.406 1 95.06 158 LEU A C 1
ATOM 1287 O O . LEU A 1 158 ? -1.272 -3.094 -16.953 1 95.06 158 LEU A O 1
ATOM 1291 N N . PHE A 1 159 ? -2.572 -4.848 -17.219 1 96.25 159 PHE A N 1
ATOM 1292 C CA . PHE A 1 159 ? -3.664 -4.191 -16.5 1 96.25 159 PHE A CA 1
ATOM 1293 C C . PHE A 1 159 ? -3.385 -4.148 -15.008 1 96.25 159 PHE A C 1
ATOM 1295 O O . PHE A 1 159 ? -3.824 -3.23 -14.312 1 96.25 159 PHE A O 1
ATOM 1302 N N . VAL A 1 160 ? -2.66 -5.105 -14.5 1 96.62 160 VAL A N 1
ATOM 1303 C CA . VAL A 1 160 ? -2.23 -5.039 -13.109 1 96.62 160 VAL A CA 1
ATOM 1304 C C . VAL A 1 160 ? -1.274 -3.863 -12.922 1 96.62 160 VAL A C 1
ATOM 1306 O O . VAL A 1 160 ? -1.388 -3.113 -11.953 1 96.62 160 VAL A O 1
ATOM 1309 N N . ILE A 1 161 ? -0.348 -3.691 -13.836 1 96.69 161 ILE A N 1
ATOM 1310 C CA . ILE A 1 161 ? 0.574 -2.562 -13.789 1 96.69 161 ILE A CA 1
ATOM 1311 C C . ILE A 1 161 ? -0.21 -1.253 -13.828 1 96.69 161 ILE A C 1
ATOM 1313 O O . ILE A 1 161 ? 0.054 -0.336 -13.047 1 96.69 161 ILE A O 1
ATOM 1317 N N . TRP A 1 162 ? -1.183 -1.224 -14.711 1 97.12 162 TRP A N 1
ATOM 1318 C CA . TRP A 1 162 ? -2.047 -0.055 -14.836 1 97.12 162 TRP A CA 1
ATOM 1319 C C . TRP A 1 162 ? -2.76 0.245 -13.523 1 97.12 162 TRP A C 1
ATOM 1321 O O . TRP A 1 162 ? -2.754 1.386 -13.055 1 97.12 162 TRP A O 1
ATOM 1331 N N . THR A 1 163 ? -3.289 -0.735 -12.945 1 96.94 163 THR A N 1
ATOM 1332 C CA . THR A 1 163 ? -4.02 -0.588 -11.695 1 96.94 163 THR A CA 1
ATOM 1333 C C . THR A 1 163 ? -3.082 -0.146 -10.57 1 96.94 163 THR A C 1
ATOM 1335 O O . THR A 1 163 ? -3.42 0.741 -9.789 1 96.94 163 THR A O 1
ATOM 1338 N N . CYS A 1 164 ? -1.883 -0.669 -10.5 1 96.31 164 CYS A N 1
ATOM 1339 C CA . CYS A 1 164 ? -0.928 -0.341 -9.445 1 96.31 164 CYS A CA 1
ATOM 1340 C C . CYS A 1 164 ? -0.398 1.078 -9.617 1 96.31 164 CYS A C 1
ATOM 1342 O O . CYS A 1 164 ? -0.14 1.77 -8.625 1 96.31 164 CYS A O 1
ATOM 1344 N N . LEU A 1 165 ? -0.25 1.442 -10.828 1 96.06 165 LEU A N 1
ATOM 1345 C CA . LEU A 1 165 ? 0.163 2.816 -11.094 1 96.06 165 LEU A CA 1
ATOM 1346 C C . LEU A 1 165 ? -0.882 3.805 -10.586 1 96.06 165 LEU A C 1
ATOM 1348 O O . LEU A 1 165 ? -0.548 4.766 -9.891 1 96.06 165 LEU A O 1
ATOM 1352 N N . LEU A 1 166 ? -2.086 3.547 -10.922 1 97.06 166 LEU A N 1
ATOM 1353 C CA . LEU A 1 166 ? -3.168 4.422 -10.484 1 97.06 166 LEU A CA 1
ATOM 1354 C C . LEU A 1 166 ? -3.305 4.398 -8.969 1 97.06 166 LEU A C 1
ATOM 1356 O O . LEU A 1 166 ? -3.582 5.426 -8.344 1 97.06 166 LEU A O 1
ATOM 1360 N N . MET A 1 167 ? -3.125 3.254 -8.414 1 97.06 167 MET A N 1
ATOM 1361 C CA . MET A 1 167 ? -3.166 3.125 -6.961 1 97.06 167 MET A CA 1
ATOM 1362 C C . MET A 1 167 ? -2.086 3.982 -6.305 1 97.06 167 MET A C 1
ATOM 1364 O O . MET A 1 167 ? -2.342 4.648 -5.305 1 97.06 167 MET A O 1
ATOM 1368 N N . SER A 1 168 ? -0.917 3.992 -6.852 1 96.19 168 SER A N 1
ATOM 1369 C CA . SER A 1 168 ? 0.194 4.773 -6.316 1 96.19 168 SER A CA 1
ATOM 1370 C C . SER A 1 168 ? -0.093 6.27 -6.391 1 96.19 168 SER A C 1
ATOM 1372 O O . SER A 1 168 ? 0.111 6.996 -5.418 1 96.19 168 SER A O 1
ATOM 1374 N N . ILE A 1 169 ? -0.611 6.664 -7.473 1 95.94 169 ILE A N 1
ATOM 1375 C CA . ILE A 1 169 ? -0.945 8.07 -7.664 1 95.94 169 ILE A CA 1
ATOM 1376 C C . ILE A 1 169 ? -2.023 8.484 -6.664 1 95.94 169 ILE A C 1
ATOM 1378 O O . ILE A 1 169 ? -1.901 9.523 -6.004 1 95.94 169 ILE A O 1
ATOM 1382 N N . THR A 1 170 ? -3 7.684 -6.562 1 96.5 170 THR A N 1
ATOM 1383 C CA . THR A 1 170 ? -4.102 7.98 -5.656 1 96.5 170 THR A CA 1
ATOM 1384 C C . THR A 1 170 ? -3.621 8 -4.207 1 96.5 170 THR A C 1
ATOM 1386 O O . THR A 1 170 ? -4.051 8.844 -3.418 1 96.5 170 THR A O 1
ATOM 1389 N N . SER A 1 171 ? -2.729 7.09 -3.887 1 96.56 171 SER A N 1
ATOM 1390 C CA . SER A 1 171 ? -2.184 7.051 -2.533 1 96.56 171 SER A CA 1
ATOM 1391 C C . SER A 1 171 ? -1.423 8.328 -2.207 1 96.56 171 SER A C 1
ATOM 1393 O O . SER A 1 171 ? -1.52 8.852 -1.094 1 96.56 171 SER A O 1
ATOM 1395 N N . ILE A 1 172 ? -0.762 8.867 -3.131 1 95.19 172 ILE A N 1
ATOM 1396 C CA . ILE A 1 172 ? -0.016 10.102 -2.939 1 95.19 172 ILE A CA 1
ATOM 1397 C C . ILE A 1 172 ? -0.987 11.258 -2.715 1 95.19 172 ILE A C 1
ATOM 1399 O O . ILE A 1 172 ? -0.753 12.117 -1.861 1 95.19 172 ILE A O 1
ATOM 1403 N N . VAL A 1 173 ? -2.072 11.242 -3.412 1 94.88 173 VAL A N 1
ATOM 1404 C CA . VAL A 1 173 ? -3.084 12.281 -3.248 1 94.88 173 VAL A CA 1
ATOM 1405 C C . VAL A 1 173 ? -3.705 12.18 -1.856 1 94.88 173 VAL A C 1
ATOM 1407 O O . VAL A 1 173 ? -3.939 13.195 -1.2 1 94.88 173 VAL A O 1
ATOM 1410 N N . ILE A 1 174 ? -3.861 11.016 -1.425 1 95.56 174 ILE A N 1
ATOM 1411 C CA . ILE A 1 174 ? -4.527 10.773 -0.148 1 95.56 174 ILE A CA 1
ATOM 1412 C C . ILE A 1 174 ? -3.646 11.281 0.993 1 95.56 174 ILE A C 1
ATOM 1414 O O . ILE A 1 174 ? -4.145 11.875 1.95 1 95.56 174 ILE A O 1
ATOM 1418 N N . ILE A 1 175 ? -2.383 11.109 0.907 1 94.88 175 ILE A N 1
ATOM 1419 C CA . ILE A 1 175 ? -1.526 11.477 2.029 1 94.88 175 ILE A CA 1
ATOM 1420 C C . ILE A 1 175 ? -1.152 12.961 1.929 1 94.88 175 ILE A C 1
ATOM 1422 O O . ILE A 1 175 ? -0.564 13.516 2.855 1 94.88 175 ILE A O 1
ATOM 1426 N N . ASN A 1 176 ? -1.562 13.586 0.825 1 92.75 176 ASN A N 1
ATOM 1427 C CA . ASN A 1 176 ? -1.317 15.008 0.63 1 92.75 176 ASN A CA 1
ATOM 1428 C C . ASN A 1 176 ? -2.303 15.859 1.426 1 92.75 176 ASN A C 1
ATOM 1430 O O . ASN A 1 176 ? -3.498 15.875 1.128 1 92.75 176 ASN A O 1
ATOM 1434 N N . ASP A 1 177 ? -1.786 16.641 2.268 1 88.62 177 ASP A N 1
ATOM 1435 C CA . ASP A 1 177 ? -2.611 17.406 3.201 1 88.62 177 ASP A CA 1
ATOM 1436 C C . ASP A 1 177 ? -3.25 18.609 2.512 1 88.62 177 ASP A C 1
ATOM 1438 O O . ASP A 1 177 ? -4.148 19.234 3.068 1 88.62 177 ASP A O 1
ATOM 1442 N N . GLN A 1 178 ? -2.865 18.859 1.347 1 88.06 178 GLN A N 1
ATOM 1443 C CA . GLN A 1 178 ? -3.426 20 0.635 1 88.06 178 GLN A CA 1
ATOM 1444 C C . GLN A 1 178 ? -4.832 19.703 0.132 1 88.06 178 GLN A C 1
ATOM 1446 O O . GLN A 1 178 ? -5.621 20.625 -0.113 1 88.06 178 GLN A O 1
ATOM 1451 N N . TYR A 1 179 ? -5.125 18.484 0.028 1 89.31 179 TYR A N 1
ATOM 1452 C CA . TYR A 1 179 ? -6.43 18.109 -0.503 1 89.31 179 TYR A CA 1
ATOM 1453 C C . TYR A 1 179 ? -7.422 17.828 0.623 1 89.31 179 TYR A C 1
ATOM 1455 O O . TYR A 1 179 ? -7.059 17.266 1.652 1 89.31 179 TYR A O 1
ATOM 1463 N N . LYS A 1 180 ? -8.539 18.25 0.287 1 87.12 180 LYS A N 1
ATOM 1464 C CA . LYS A 1 180 ? -9.617 18.031 1.243 1 87.12 180 LYS A CA 1
ATOM 1465 C C . LYS A 1 180 ? -10.219 16.641 1.093 1 87.12 180 LYS A C 1
ATOM 1467 O O . LYS A 1 180 ? -9.93 15.945 0.117 1 87.12 180 LYS A O 1
ATOM 1472 N N . ARG A 1 181 ? -11.008 16.297 2.035 1 84.25 181 ARG A N 1
ATOM 1473 C CA . ARG A 1 181 ? -11.602 14.969 2.096 1 84.25 181 ARG A CA 1
ATOM 1474 C C . ARG A 1 181 ? -12.398 14.672 0.827 1 84.25 181 ARG A C 1
ATOM 1476 O O . ARG A 1 181 ? -12.281 13.578 0.262 1 84.25 181 ARG A O 1
ATOM 1483 N N . VAL A 1 182 ? -13.18 15.648 0.355 1 84.69 182 VAL A N 1
ATOM 1484 C CA . VAL A 1 182 ? -14.039 15.461 -0.81 1 84.69 182 VAL A CA 1
ATOM 1485 C C . VAL A 1 182 ? -13.18 15.227 -2.053 1 84.69 182 VAL A C 1
ATOM 1487 O O . VAL A 1 182 ? -13.508 14.398 -2.9 1 84.69 182 VAL A O 1
ATOM 1490 N N . GLN A 1 183 ? -12.109 15.891 -2.125 1 90.88 183 GLN A N 1
ATOM 1491 C CA . GLN A 1 183 ? -11.195 15.727 -3.252 1 90.88 183 GLN A CA 1
ATOM 1492 C C . GLN A 1 183 ? -10.508 14.367 -3.215 1 90.88 183 GLN A C 1
ATOM 1494 O O . GLN A 1 183 ? -10.375 13.703 -4.246 1 90.88 183 GLN A O 1
ATOM 1499 N N . LYS A 1 184 ? -10.172 13.977 -2.057 1 91.19 184 LYS A N 1
ATOM 1500 C CA . LYS A 1 184 ? -9.531 12.68 -1.896 1 91.19 184 LYS A CA 1
ATOM 1501 C C . LYS A 1 184 ? -10.492 11.547 -2.254 1 91.19 184 LYS A C 1
ATOM 1503 O O . LYS A 1 184 ? -10.133 10.633 -2.996 1 91.19 184 LYS A O 1
ATOM 1508 N N . LEU A 1 185 ? -11.703 11.664 -1.778 1 88.25 185 LEU A N 1
ATOM 1509 C CA . LEU A 1 185 ? -12.695 10.641 -2.074 1 88.25 185 LEU A CA 1
ATOM 1510 C C . LEU A 1 185 ? -13.023 10.617 -3.564 1 88.25 185 LEU A C 1
ATOM 1512 O O . LEU A 1 185 ? -13.219 9.547 -4.145 1 88.25 185 LEU A O 1
ATOM 1516 N N . SER A 1 186 ? -13.078 11.742 -4.148 1 91.44 186 SER A N 1
ATOM 1517 C CA . SER A 1 186 ? -13.297 11.812 -5.59 1 91.44 186 SER A CA 1
ATOM 1518 C C . SER A 1 186 ? -12.172 11.125 -6.355 1 91.44 186 SER A C 1
ATOM 1520 O O . SER A 1 186 ? -12.414 10.445 -7.355 1 91.44 186 SER A O 1
ATOM 1522 N N . CYS A 1 187 ? -11.008 11.312 -5.871 1 93.25 187 CYS A N 1
ATOM 1523 C CA . CYS A 1 187 ? -9.859 10.664 -6.496 1 93.25 187 CYS A CA 1
ATOM 1524 C C . CYS A 1 187 ? -9.969 9.141 -6.387 1 93.25 187 CYS A C 1
ATOM 1526 O O . CYS A 1 187 ? -9.617 8.422 -7.324 1 93.25 187 CYS A O 1
ATOM 1528 N N . VAL A 1 188 ? -10.461 8.68 -5.301 1 92.56 188 VAL A N 1
ATOM 1529 C CA . VAL A 1 188 ? -10.641 7.25 -5.102 1 92.56 188 VAL A CA 1
ATOM 1530 C C . VAL A 1 188 ? -11.68 6.719 -6.09 1 92.56 188 VAL A C 1
ATOM 1532 O O . VAL A 1 188 ? -11.492 5.648 -6.68 1 92.56 188 VAL A O 1
ATOM 1535 N N . VAL A 1 189 ? -12.711 7.469 -6.312 1 90.12 189 VAL A N 1
ATOM 1536 C CA . VAL A 1 189 ? -13.742 7.07 -7.262 1 90.12 189 VAL A CA 1
ATOM 1537 C C . VAL A 1 189 ? -13.164 7.035 -8.672 1 90.12 189 VAL A C 1
ATOM 1539 O O . VAL A 1 189 ? -13.383 6.074 -9.414 1 90.12 189 VAL A O 1
ATOM 1542 N N . ILE A 1 190 ? -12.438 8.023 -9.016 1 92.81 190 ILE A N 1
ATOM 1543 C CA . ILE A 1 190 ? -11.805 8.094 -10.328 1 92.81 190 ILE A CA 1
ATOM 1544 C C . ILE A 1 190 ? -10.852 6.918 -10.5 1 92.81 190 ILE A C 1
ATOM 1546 O O . ILE A 1 190 ? -10.805 6.305 -11.57 1 92.81 190 ILE A O 1
ATOM 1550 N N . PHE A 1 191 ? -10.148 6.59 -9.516 1 95.25 191 PHE A N 1
ATOM 1551 C CA . PHE A 1 191 ? -9.258 5.434 -9.523 1 95.25 191 PHE A CA 1
ATOM 1552 C C . PHE A 1 191 ? -10.023 4.164 -9.883 1 95.25 191 PHE A C 1
ATOM 1554 O O . PHE A 1 191 ? -9.625 3.416 -10.773 1 95.25 191 PHE A O 1
ATOM 1561 N N . GLY A 1 192 ? -11.07 3.971 -9.18 1 91.31 192 GLY A N 1
ATOM 1562 C CA . GLY A 1 192 ? -11.867 2.779 -9.43 1 91.31 192 GLY A CA 1
ATOM 1563 C C . GLY A 1 192 ? -12.391 2.697 -10.852 1 91.31 192 GLY A C 1
ATOM 1564 O O . GLY A 1 192 ? -12.242 1.668 -11.516 1 91.31 192 GLY A O 1
ATOM 1565 N N . VAL A 1 193 ? -12.82 3.76 -11.328 1 88.88 193 VAL A N 1
ATOM 1566 C CA . VAL A 1 193 ? -13.43 3.803 -12.648 1 88.88 193 VAL A CA 1
ATOM 1567 C C . VAL A 1 193 ? -12.352 3.631 -13.719 1 88.88 193 VAL A C 1
ATOM 1569 O O . VAL A 1 193 ? -12.5 2.811 -14.633 1 88.88 193 VAL A O 1
ATOM 1572 N N . LEU A 1 194 ? -11.289 4.309 -13.531 1 92.31 194 LEU A N 1
ATOM 1573 C CA . LEU A 1 194 ? -10.234 4.262 -14.539 1 92.31 194 LEU A CA 1
ATOM 1574 C C . LEU A 1 194 ? -9.547 2.9 -14.547 1 92.31 194 LEU A C 1
ATOM 1576 O O . LEU A 1 194 ? -9.125 2.42 -15.602 1 92.31 194 LEU A O 1
ATOM 1580 N N . SER A 1 195 ? -9.453 2.283 -13.438 1 93.44 195 SER A N 1
ATOM 1581 C CA . SER A 1 195 ? -8.742 1.016 -13.336 1 93.44 195 SER A CA 1
ATOM 1582 C C . SER A 1 195 ? -9.516 -0.112 -14.008 1 93.44 195 SER A C 1
ATOM 1584 O O . SER A 1 195 ? -8.922 -1.041 -14.555 1 93.44 195 SER A O 1
ATOM 1586 N N . ILE A 1 196 ? -10.812 -0.018 -14.031 1 90.25 196 ILE A N 1
ATOM 1587 C CA . ILE A 1 196 ? -11.586 -1.152 -14.523 1 90.25 196 ILE A CA 1
ATOM 1588 C C . ILE A 1 196 ? -12.07 -0.869 -15.945 1 90.25 196 ILE A C 1
ATOM 1590 O O . ILE A 1 196 ? -12.352 -1.796 -16.703 1 90.25 196 ILE A O 1
ATOM 1594 N N . SER A 1 197 ? -12.172 0.38 -16.359 1 89.88 197 SER A N 1
ATOM 1595 C CA . SER A 1 197 ? -12.75 0.748 -17.641 1 89.88 197 SER A CA 1
ATOM 1596 C C . SER A 1 197 ? -11.93 0.19 -18.797 1 89.88 197 SER A C 1
ATOM 1598 O O . SER A 1 197 ? -12.477 -0.383 -19.734 1 89.88 197 SER A O 1
ATOM 1600 N N . LEU A 1 198 ? -10.656 0.263 -18.734 1 91.69 198 LEU A N 1
ATOM 1601 C CA . LEU A 1 198 ? -9.805 -0.18 -19.828 1 91.69 198 LEU A CA 1
ATOM 1602 C C . LEU A 1 198 ? -9.836 -1.699 -19.969 1 91.69 198 LEU A C 1
ATOM 1604 O O . LEU A 1 198 ? -10.039 -2.225 -21.062 1 91.69 198 LEU A O 1
ATOM 1608 N N . PRO A 1 199 ? -9.656 -2.424 -18.906 1 90.69 199 PRO A N 1
ATOM 1609 C CA . PRO A 1 199 ? -9.75 -3.879 -19.031 1 90.69 199 PRO A CA 1
ATOM 1610 C C . PRO A 1 199 ? -11.117 -4.34 -19.547 1 90.69 199 PRO A C 1
ATOM 1612 O O . PRO A 1 199 ? -11.195 -5.301 -20.312 1 90.69 199 PRO A O 1
ATOM 1615 N N . ILE A 1 200 ? -12.141 -3.705 -19.109 1 87.31 200 ILE A N 1
ATOM 1616 C CA . ILE A 1 200 ? -13.477 -4.066 -19.562 1 87.31 200 ILE A CA 1
ATOM 1617 C C . ILE A 1 200 ? -13.594 -3.812 -21.062 1 87.31 200 ILE A C 1
ATOM 1619 O O . ILE A 1 200 ? -14.109 -4.652 -21.812 1 87.31 200 ILE A O 1
ATOM 1623 N N . ALA A 1 201 ? -13.125 -2.682 -21.5 1 89.19 201 ALA A N 1
ATOM 1624 C CA . ALA A 1 201 ? -13.172 -2.344 -22.922 1 89.19 201 ALA A CA 1
ATOM 1625 C C . ALA A 1 201 ? -12.398 -3.363 -23.766 1 89.19 201 ALA A C 1
ATOM 1627 O O . ALA A 1 201 ? -12.898 -3.852 -24.781 1 89.19 201 ALA A O 1
ATOM 1628 N N . VAL A 1 202 ? -11.242 -3.682 -23.312 1 89.81 202 VAL A N 1
ATOM 1629 C CA . VAL A 1 202 ? -10.406 -4.637 -24.031 1 89.81 202 VAL A CA 1
ATOM 1630 C C . VAL A 1 202 ? -11.062 -6.016 -24 1 89.81 202 VAL A C 1
ATOM 1632 O O . VAL A 1 202 ? -11.031 -6.742 -25 1 89.81 202 VAL A O 1
ATOM 1635 N N . SER A 1 203 ? -11.633 -6.34 -22.859 1 85.94 203 SER A N 1
ATOM 1636 C CA . SER A 1 203 ? -12.32 -7.621 -22.734 1 85.94 203 SER A CA 1
ATOM 1637 C C . SER A 1 203 ? -13.484 -7.715 -23.719 1 85.94 203 SER A C 1
ATOM 1639 O O . SER A 1 203 ? -13.688 -8.75 -24.359 1 85.94 203 SER A O 1
ATOM 1641 N N . ILE A 1 204 ? -14.234 -6.703 -23.906 1 84 204 ILE A N 1
ATOM 1642 C CA . ILE A 1 204 ? -15.375 -6.672 -24.812 1 84 204 ILE A CA 1
ATOM 1643 C C . ILE A 1 204 ? -14.891 -6.785 -26.266 1 84 204 ILE A C 1
ATOM 1645 O O . ILE A 1 204 ? -15.492 -7.5 -27.062 1 84 204 ILE A O 1
ATOM 1649 N N . ILE A 1 205 ? -13.867 -6.094 -26.547 1 86.81 205 ILE A N 1
ATOM 1650 C CA . ILE A 1 205 ? -13.336 -6.094 -27.906 1 86.81 205 ILE A CA 1
ATOM 1651 C C . ILE A 1 205 ? -12.766 -7.469 -28.234 1 86.81 205 ILE A C 1
ATOM 1653 O O . ILE A 1 205 ? -12.977 -7.992 -29.344 1 86.81 205 ILE A O 1
ATOM 1657 N N . LYS A 1 206 ? -12.133 -8.062 -27.359 1 84.31 206 LYS A N 1
ATOM 1658 C CA . LYS A 1 206 ? -11.43 -9.312 -27.609 1 84.31 206 LYS A CA 1
ATOM 1659 C C . LYS A 1 206 ? -12.375 -10.508 -27.484 1 84.31 206 LYS A C 1
ATOM 1661 O O . LYS A 1 206 ? -12.258 -11.477 -28.234 1 84.31 206 LYS A O 1
ATOM 1666 N N . PHE A 1 207 ? -13.219 -10.453 -26.484 1 80.81 207 PHE A N 1
ATOM 1667 C CA . PHE A 1 207 ? -13.992 -11.648 -26.172 1 80.81 207 PHE A CA 1
ATOM 1668 C C . PHE A 1 207 ? -15.469 -11.445 -26.484 1 80.81 207 PHE A C 1
ATOM 1670 O O . PHE A 1 207 ? -16.234 -12.406 -26.516 1 80.81 207 PHE A O 1
ATOM 1677 N N . GLY A 1 208 ? -15.875 -10.289 -26.734 1 76.56 208 GLY A N 1
ATOM 1678 C CA . GLY A 1 208 ? -17.281 -10 -27 1 76.56 208 GLY A CA 1
ATOM 1679 C C . GLY A 1 208 ? -18.062 -9.688 -25.734 1 76.56 208 GLY A C 1
ATOM 1680 O O . GLY A 1 208 ? -17.672 -10.062 -24.641 1 76.56 208 GLY A O 1
ATOM 1681 N N . LEU A 1 209 ? -19.141 -8.992 -25.781 1 68.75 209 LEU A N 1
ATOM 1682 C CA . LEU A 1 209 ? -19.969 -8.562 -24.672 1 68.75 209 LEU A CA 1
ATOM 1683 C C . LEU A 1 209 ? -20.75 -9.742 -24.094 1 68.75 209 LEU A C 1
ATOM 1685 O O . LEU A 1 209 ? -20.859 -9.883 -22.875 1 68.75 209 LEU A O 1
ATOM 1689 N N . PHE A 1 210 ? -21.469 -10.5 -24.859 1 58.09 210 PHE A N 1
ATOM 1690 C CA . PHE A 1 210 ? -22.422 -11.508 -24.422 1 58.09 210 PHE A CA 1
ATOM 1691 C C . PHE A 1 210 ? -21.781 -12.891 -24.422 1 58.09 210 PHE A C 1
ATOM 1693 O O . PHE A 1 210 ? -22.281 -13.812 -23.766 1 58.09 210 PHE A O 1
ATOM 1700 N N . ASP A 1 211 ? -20.766 -13.086 -24.922 1 53.38 211 ASP A N 1
ATOM 1701 C CA . ASP A 1 211 ? -20.203 -14.43 -25.078 1 53.38 211 ASP A CA 1
ATOM 1702 C C . ASP A 1 211 ? -19.25 -14.758 -23.938 1 53.38 211 ASP A C 1
ATOM 1704 O O . ASP A 1 211 ? -18.594 -15.797 -23.953 1 53.38 211 ASP A O 1
ATOM 1708 N N . SER A 1 212 ? -19.234 -13.906 -22.969 1 52.78 212 SER A N 1
ATOM 1709 C CA . SER A 1 212 ? -18.266 -14.109 -21.891 1 52.78 212 SER A CA 1
ATOM 1710 C C . SER A 1 212 ? -18.625 -15.344 -21.062 1 52.78 212 SER A C 1
ATOM 1712 O O . SER A 1 212 ? -17.734 -16.062 -20.609 1 52.78 212 SER A O 1
ATOM 1714 N N . TYR A 1 213 ? -19.984 -15.539 -20.844 1 50.75 213 TYR A N 1
ATOM 1715 C CA . TYR A 1 213 ? -20.344 -16.781 -20.172 1 50.75 213 TYR A CA 1
ATOM 1716 C C . TYR A 1 213 ? -19.891 -18 -20.969 1 50.75 213 TYR A C 1
ATOM 1718 O O . TYR A 1 213 ? -19.406 -18.969 -20.391 1 50.75 213 TYR A O 1
ATOM 1726 N N . LYS A 1 214 ? -20.156 -17.906 -22.219 1 50.81 214 LYS A N 1
ATOM 1727 C CA . LYS A 1 214 ? -19.781 -19.047 -23.047 1 50.81 214 LYS A CA 1
ATOM 1728 C C . LYS A 1 214 ? -18.266 -19.219 -23.109 1 50.81 214 LYS A C 1
ATOM 1730 O O . LYS A 1 214 ? -17.766 -20.344 -23.266 1 50.81 214 LYS A O 1
ATOM 1735 N N . LYS A 1 215 ? -17.688 -18.156 -22.953 1 53.81 215 LYS A N 1
ATOM 1736 C CA . LYS A 1 215 ? -16.234 -18.266 -23.109 1 53.81 215 LYS A CA 1
ATOM 1737 C C . LYS A 1 215 ? -15.547 -18.328 -21.75 1 53.81 215 LYS A C 1
ATOM 1739 O O . LYS A 1 215 ? -14.375 -17.969 -21.625 1 53.81 215 LYS A O 1
ATOM 1744 N N . GLN A 1 216 ? -16.344 -18.844 -20.766 1 53.84 216 GLN A N 1
ATOM 1745 C CA . GLN A 1 216 ? -15.773 -19.266 -19.484 1 53.84 216 GLN A CA 1
ATOM 1746 C C . GLN A 1 216 ? -15.164 -18.078 -18.734 1 53.84 216 GLN A C 1
ATOM 1748 O O . GLN A 1 216 ? -14.078 -18.188 -18.172 1 53.84 216 GLN A O 1
ATOM 1753 N N . ARG A 1 217 ? -15.867 -16.906 -19.062 1 63.78 217 ARG A N 1
ATOM 1754 C CA . ARG A 1 217 ? -15.281 -15.742 -18.406 1 63.78 217 ARG A CA 1
ATOM 1755 C C . ARG A 1 217 ? -16.281 -15.086 -17.453 1 63.78 217 ARG A C 1
ATOM 1757 O O . ARG A 1 217 ? -17.438 -15.516 -17.375 1 63.78 217 ARG A O 1
ATOM 1764 N N . ILE A 1 218 ? -15.883 -14.195 -16.547 1 66.12 218 ILE A N 1
ATOM 1765 C CA . ILE A 1 218 ? -16.688 -13.484 -15.555 1 66.12 218 ILE A CA 1
ATOM 1766 C C . ILE A 1 218 ? -17.812 -12.727 -16.25 1 66.12 218 ILE A C 1
ATOM 1768 O O . ILE A 1 218 ? -17.562 -11.938 -17.172 1 66.12 218 ILE A O 1
ATOM 1772 N N . PRO A 1 219 ? -19.016 -13.117 -15.844 1 63.59 219 PRO A N 1
ATOM 1773 C CA . PRO A 1 219 ? -20.141 -12.383 -16.438 1 63.59 219 PRO A CA 1
ATOM 1774 C C . PRO A 1 219 ? -20.109 -10.898 -16.109 1 63.59 219 PRO A C 1
ATOM 1776 O O . PRO A 1 219 ? -19.844 -10.516 -14.969 1 63.59 219 PRO A O 1
ATOM 1779 N N . PHE A 1 220 ? -20.375 -10.133 -17.031 1 65.25 220 PHE A N 1
ATOM 1780 C CA . PHE A 1 220 ? -20.375 -8.68 -16.938 1 65.25 220 PHE A CA 1
ATOM 1781 C C . PHE A 1 220 ? -21.406 -8.203 -15.922 1 65.25 220 PHE A C 1
ATOM 1783 O O . PHE A 1 220 ? -21.203 -7.164 -15.281 1 65.25 220 PHE A O 1
ATOM 1790 N N . GLN A 1 221 ? -22.391 -8.938 -15.781 1 64.94 221 GLN A N 1
ATOM 1791 C CA . GLN A 1 221 ? -23.438 -8.547 -14.852 1 64.94 221 GLN A CA 1
ATOM 1792 C C . GLN A 1 221 ? -22.906 -8.438 -13.422 1 64.94 221 GLN A C 1
ATOM 1794 O O . GLN A 1 221 ? -23.234 -7.492 -12.703 1 64.94 221 GLN A O 1
ATOM 1799 N N . VAL A 1 222 ? -22.156 -9.32 -13.141 1 69.12 222 VAL A N 1
ATOM 1800 C CA . VAL A 1 222 ? -21.656 -9.32 -11.773 1 69.12 222 VAL A CA 1
ATOM 1801 C C . VAL A 1 222 ? -20.703 -8.156 -11.562 1 69.12 222 VAL A C 1
ATOM 1803 O O . VAL A 1 222 ? -20.703 -7.516 -10.508 1 69.12 222 VAL A O 1
ATOM 1806 N N . LEU A 1 223 ? -20.016 -7.805 -12.531 1 75.75 223 LEU A N 1
ATOM 1807 C CA . LEU A 1 223 ? -19.125 -6.656 -12.492 1 75.75 223 LEU A CA 1
ATOM 1808 C C . LEU A 1 223 ? -19.906 -5.359 -12.336 1 75.75 223 LEU A C 1
ATOM 1810 O O . LEU A 1 223 ? -19.484 -4.457 -11.609 1 75.75 223 LEU A O 1
ATOM 1814 N N . THR A 1 224 ? -21.062 -5.383 -12.891 1 78.81 224 THR A N 1
ATOM 1815 C CA . THR A 1 224 ? -21.891 -4.191 -12.844 1 78.81 224 THR A CA 1
ATOM 1816 C C . THR A 1 224 ? -22.375 -3.92 -11.422 1 78.81 224 THR A C 1
ATOM 1818 O O . THR A 1 224 ? -22.375 -2.773 -10.969 1 78.81 224 THR A O 1
ATOM 1821 N N . TRP A 1 225 ? -22.719 -4.977 -10.742 1 85.5 225 TRP A N 1
ATOM 1822 C CA . TRP A 1 225 ? -23.203 -4.793 -9.375 1 85.5 225 TRP A CA 1
ATOM 1823 C C . TRP A 1 225 ? -22.078 -4.242 -8.484 1 85.5 225 TRP A C 1
ATOM 1825 O O . TRP A 1 225 ? -22.328 -3.387 -7.633 1 85.5 225 TRP A O 1
ATOM 1835 N N . GLU A 1 226 ? -20.953 -4.684 -8.672 1 86.31 226 GLU A N 1
ATOM 1836 C CA . GLU A 1 226 ? -19.828 -4.199 -7.871 1 86.31 226 GLU A CA 1
ATOM 1837 C C . GLU A 1 226 ? -19.578 -2.719 -8.125 1 86.31 226 GLU A C 1
ATOM 1839 O O . GLU A 1 226 ? -19.375 -1.943 -7.191 1 86.31 226 GLU A O 1
ATOM 1844 N N . ILE A 1 227 ? -19.625 -2.355 -9.344 1 82.44 227 ILE A N 1
ATOM 1845 C CA . ILE A 1 227 ? -19.391 -0.967 -9.719 1 82.44 227 ILE A CA 1
ATOM 1846 C C . ILE A 1 227 ? -20.484 -0.079 -9.125 1 82.44 227 ILE A C 1
ATOM 1848 O O . ILE A 1 227 ? -20.188 0.979 -8.562 1 82.44 227 ILE A O 1
ATOM 1852 N N . VAL A 1 228 ? -21.641 -0.544 -9.227 1 88.94 228 VAL A N 1
ATOM 1853 C CA . VAL A 1 228 ? -22.781 0.223 -8.742 1 88.94 228 VAL A CA 1
ATOM 1854 C C . VAL A 1 228 ? -22.703 0.367 -7.223 1 88.94 228 VAL A C 1
ATOM 1856 O O . VAL A 1 228 ? -22.875 1.466 -6.688 1 88.94 228 VAL A O 1
ATOM 1859 N N . LEU A 1 229 ? -22.391 -0.643 -6.59 1 93.12 229 LEU A N 1
ATOM 1860 C CA . LEU A 1 229 ? -22.391 -0.629 -5.129 1 93.12 229 LEU A CA 1
ATOM 1861 C C . LEU A 1 229 ? -21.25 0.226 -4.594 1 93.12 229 LEU A C 1
ATOM 1863 O O . LEU A 1 229 ? -21.453 1.064 -3.713 1 93.12 229 LEU A O 1
ATOM 1867 N N . TYR A 1 230 ? -20.094 0.107 -5.105 1 89.19 230 TYR A N 1
ATOM 1868 C CA . TYR A 1 230 ? -18.969 0.936 -4.66 1 89.19 230 TYR A CA 1
ATOM 1869 C C . TYR A 1 230 ? -19.219 2.404 -4.977 1 89.19 230 TYR A C 1
ATOM 1871 O O . TYR A 1 230 ? -18.906 3.283 -4.172 1 89.19 230 TYR A O 1
ATOM 1879 N N . SER A 1 231 ? -19.828 2.598 -6.105 1 87.75 231 SER A N 1
ATOM 1880 C CA . SER A 1 231 ? -20.172 3.973 -6.469 1 87.75 231 SER A CA 1
ATOM 1881 C C . SER A 1 231 ? -21.219 4.551 -5.531 1 87.75 231 SER A C 1
ATOM 1883 O O . SER A 1 231 ? -21.125 5.707 -5.121 1 87.75 231 SER A O 1
ATOM 1885 N N . LEU A 1 232 ? -22.156 3.793 -5.266 1 91.56 232 LEU A N 1
ATOM 1886 C CA . LEU A 1 232 ? -23.203 4.223 -4.348 1 91.56 232 LEU A CA 1
ATOM 1887 C C . LEU A 1 232 ? -22.625 4.523 -2.967 1 91.56 232 LEU A C 1
ATOM 1889 O O . LEU A 1 232 ? -23 5.512 -2.334 1 91.56 232 LEU A O 1
ATOM 1893 N N . SER A 1 233 ? -21.766 3.691 -2.516 1 93.69 233 SER A N 1
ATOM 1894 C CA . SER A 1 233 ? -21.125 3.908 -1.224 1 93.69 233 SER A CA 1
ATOM 1895 C C . SER A 1 233 ? -20.359 5.234 -1.196 1 93.69 233 SER A C 1
ATOM 1897 O O . SER A 1 233 ? -20.5 6.016 -0.253 1 93.69 233 SER A O 1
ATOM 1899 N N . ALA A 1 234 ? -19.672 5.512 -2.221 1 89.5 234 ALA A N 1
ATOM 1900 C CA . ALA A 1 234 ? -18.922 6.758 -2.316 1 89.5 234 ALA A CA 1
ATOM 1901 C C . ALA A 1 234 ? -19.844 7.961 -2.375 1 89.5 234 ALA A C 1
ATOM 1903 O O . ALA A 1 234 ? -19.594 8.984 -1.73 1 89.5 234 ALA A O 1
ATOM 1904 N N . MET A 1 235 ? -20.875 7.812 -3.098 1 89.44 235 MET A N 1
ATOM 1905 C CA . MET A 1 235 ? -21.844 8.898 -3.23 1 89.44 235 MET A CA 1
ATOM 1906 C C . MET A 1 235 ? -22.484 9.219 -1.885 1 89.44 235 MET A C 1
ATOM 1908 O O . MET A 1 235 ? -22.688 10.391 -1.557 1 89.44 235 MET A O 1
ATOM 1912 N N . LEU A 1 236 ? -22.719 8.242 -1.178 1 90.69 236 LEU A N 1
ATOM 1913 C CA . LEU A 1 236 ? -23.312 8.445 0.141 1 90.69 236 LEU A CA 1
ATOM 1914 C C . LEU A 1 236 ? -22.328 9.156 1.071 1 90.69 236 LEU A C 1
ATOM 1916 O O . LEU A 1 236 ? -22.734 10.023 1.854 1 90.69 236 LEU A O 1
ATOM 1920 N N . GLN A 1 237 ? -21.141 8.844 0.961 1 88.06 237 GLN A N 1
ATOM 1921 C CA . GLN A 1 237 ? -20.141 9.492 1.787 1 88.06 237 GLN A CA 1
ATOM 1922 C C . GLN A 1 237 ? -19.922 10.945 1.364 1 88.06 237 GLN A C 1
ATOM 1924 O O . GLN A 1 237 ? -19.672 11.812 2.203 1 88.06 237 GLN A O 1
ATOM 1929 N N . LEU A 1 238 ? -20.094 11.211 0.144 1 85.19 238 LEU A N 1
ATOM 1930 C CA . LEU A 1 238 ? -19.859 12.547 -0.388 1 85.19 238 LEU A CA 1
ATOM 1931 C C . LEU A 1 238 ? -21.047 13.453 -0.129 1 85.19 238 LEU A C 1
ATOM 1933 O O . LEU A 1 238 ? -20.875 14.625 0.238 1 85.19 238 LEU A O 1
ATOM 1937 N N . THR A 1 239 ? -22.219 12.938 -0.259 1 87.31 239 THR A N 1
ATOM 1938 C CA . THR A 1 239 ? -23.406 13.781 -0.235 1 87.31 239 THR A CA 1
ATOM 1939 C C . THR A 1 239 ? -24.031 13.805 1.158 1 87.31 239 THR A C 1
ATOM 1941 O O . THR A 1 239 ? -24.828 14.688 1.474 1 87.31 239 THR A O 1
ATOM 1944 N N . ARG A 1 240 ? -23.766 12.82 1.931 1 89.19 240 ARG A N 1
ATOM 1945 C CA . ARG A 1 240 ? -24.391 12.68 3.238 1 89.19 240 ARG A CA 1
ATOM 1946 C C . ARG A 1 240 ? -25.906 12.703 3.115 1 89.19 240 ARG A C 1
ATOM 1948 O O . ARG A 1 240 ? -26.594 13.359 3.904 1 89.19 240 ARG A O 1
ATOM 1955 N N . LEU A 1 241 ? -26.359 11.961 2.219 1 84.62 241 LEU A N 1
ATOM 1956 C CA . LEU A 1 241 ? -27.766 11.969 1.797 1 84.62 241 LEU A CA 1
ATOM 1957 C C . LEU A 1 241 ? -28.688 11.602 2.955 1 84.62 241 LEU A C 1
ATOM 1959 O O . LEU A 1 241 ? -29.719 12.234 3.15 1 84.62 241 LEU A O 1
ATOM 1963 N N . PRO A 1 242 ? -28.359 10.656 3.783 1 84.94 242 PRO A N 1
ATOM 1964 C CA . PRO A 1 242 ? -29.266 10.305 4.879 1 84.94 242 PRO A CA 1
ATOM 1965 C C . PRO A 1 242 ? -29.516 11.469 5.84 1 84.94 242 PRO A C 1
ATOM 1967 O O . PRO A 1 242 ? -30.656 11.711 6.242 1 84.94 242 PRO A O 1
ATOM 1970 N N . GLU A 1 243 ? -28.484 12.156 6.211 1 86.81 243 GLU A N 1
ATOM 1971 C CA . GLU A 1 243 ? -28.625 13.297 7.113 1 86.81 243 GLU A CA 1
ATOM 1972 C C . GLU A 1 243 ? -29.344 14.453 6.43 1 86.81 243 GLU A C 1
ATOM 1974 O O . GLU A 1 243 ? -30.141 15.156 7.062 1 86.81 243 GLU A O 1
ATOM 1979 N N . LEU A 1 244 ? -29.109 14.594 5.172 1 83.62 244 LEU A N 1
ATOM 1980 C CA . LEU A 1 244 ? -29.719 15.688 4.422 1 83.62 244 LEU A CA 1
ATOM 1981 C C . LEU A 1 244 ? -31.219 15.461 4.25 1 83.62 244 LEU A C 1
ATOM 1983 O O . LEU A 1 244 ? -32 16.406 4.348 1 83.62 244 LEU A O 1
ATOM 1987 N N . THR A 1 245 ? -31.547 14.312 3.934 1 81.25 245 THR A N 1
ATOM 1988 C CA . THR A 1 245 ? -32.938 13.992 3.656 1 81.25 245 THR A CA 1
ATOM 1989 C C . THR A 1 245 ? -33.75 13.93 4.949 1 81.25 245 THR A C 1
ATOM 1991 O O . THR A 1 245 ? -34.875 14.406 5.004 1 81.25 245 THR A O 1
ATOM 1994 N N . LEU A 1 246 ? -33.188 13.422 5.941 1 75.31 246 LEU A N 1
ATOM 1995 C CA . LEU A 1 246 ? -33.938 13.188 7.16 1 75.31 246 LEU A CA 1
ATOM 1996 C C . LEU A 1 246 ? -33.938 14.43 8.047 1 75.31 246 LEU A C 1
ATOM 1998 O O . LEU A 1 246 ? -34.844 14.625 8.852 1 75.31 246 LEU A O 1
ATOM 2002 N N . SER A 1 247 ? -32.875 15.195 7.949 1 69.06 247 SER A N 1
ATOM 2003 C CA . SER A 1 247 ? -32.875 16.438 8.703 1 69.06 247 SER A CA 1
ATOM 2004 C C . SER A 1 247 ? -34 17.359 8.25 1 69.06 247 SER A C 1
ATOM 2006 O O . SER A 1 247 ? -34.5 18.172 9.031 1 69.06 247 SER A O 1
ATOM 2008 N N . THR A 1 248 ? -34.375 17.203 7.008 1 63.31 248 THR A N 1
ATOM 2009 C CA . THR A 1 248 ? -35.438 18.062 6.484 1 63.31 248 THR A CA 1
ATOM 2010 C C . THR A 1 248 ? -36.812 17.578 6.965 1 63.31 248 THR A C 1
ATOM 2012 O O . THR A 1 248 ? -37.75 18.344 6.988 1 63.31 248 THR A O 1
ATOM 2015 N N . LEU A 1 249 ? -36.844 16.297 7.258 1 61.69 249 LEU A N 1
ATOM 2016 C CA . LEU A 1 249 ? -38.156 15.75 7.586 1 61.69 249 LEU A CA 1
ATOM 2017 C C . LEU A 1 249 ? -38.531 16.078 9.023 1 61.69 249 LEU A C 1
ATOM 2019 O O . LEU A 1 249 ? -39.656 15.812 9.445 1 61.69 249 LEU A O 1
ATOM 2023 N N . GLY A 1 250 ? -37.938 16.859 9.812 1 57.06 250 GLY A N 1
ATOM 2024 C CA . GLY A 1 250 ? -38.406 17.391 11.086 1 57.06 250 GLY A CA 1
ATOM 2025 C C . GLY A 1 250 ? -37.5 17 12.258 1 57.06 250 GLY A C 1
ATOM 2026 O O . GLY A 1 250 ? -36.438 16.422 12.062 1 57.06 250 GLY A O 1
ATOM 2027 N N . ASP A 1 251 ? -37.938 17.266 13.664 1 54.16 251 ASP A N 1
ATOM 2028 C CA . ASP A 1 251 ? -37.312 17.328 14.969 1 54.16 251 ASP A CA 1
ATOM 2029 C C . ASP A 1 251 ? -36.781 15.969 15.398 1 54.16 251 ASP A C 1
ATOM 2031 O O . ASP A 1 251 ? -35.875 15.883 16.25 1 54.16 251 ASP A O 1
ATOM 2035 N N . SER A 1 252 ? -37.562 14.922 15.297 1 50.28 252 SER A N 1
ATOM 2036 C CA . SER A 1 252 ? -37.406 13.609 15.906 1 50.28 252 SER A CA 1
ATOM 2037 C C . SER A 1 252 ? -36.188 12.883 15.328 1 50.28 252 SER A C 1
ATOM 2039 O O . SER A 1 252 ? -36.031 11.68 15.547 1 50.28 252 SER A O 1
ATOM 2041 N N . PHE A 1 253 ? -35.25 13.516 14.727 1 59.78 253 PHE A N 1
ATOM 2042 C CA . PHE A 1 253 ? -34.375 12.914 13.727 1 59.78 253 PHE A CA 1
ATOM 2043 C C . PHE A 1 253 ? -33.031 12.57 14.32 1 59.78 253 PHE A C 1
ATOM 2045 O O . PHE A 1 253 ? -32.094 12.258 13.594 1 59.78 253 PHE A O 1
ATOM 2052 N N . TRP A 1 254 ? -33.125 12.539 15.594 1 64.94 254 TRP A N 1
ATOM 2053 C CA . TRP A 1 254 ? -31.984 12.07 16.344 1 64.94 254 TRP A CA 1
ATOM 2054 C C . TRP A 1 254 ? -31.656 10.625 16 1 64.94 254 TRP A C 1
ATOM 2056 O O . TRP A 1 254 ? -30.531 10.164 16.234 1 64.94 254 TRP A O 1
ATOM 2066 N N . ILE A 1 255 ? -32.719 10.023 15.375 1 76.69 255 ILE A N 1
ATOM 2067 C CA . ILE A 1 255 ? -32.531 8.609 15.062 1 76.69 255 ILE A CA 1
ATOM 2068 C C . ILE A 1 255 ? -31.406 8.445 14.031 1 76.69 255 ILE A C 1
ATOM 2070 O O . ILE A 1 255 ? -30.625 7.508 14.102 1 76.69 255 ILE A O 1
ATOM 2074 N N . VAL A 1 256 ? -31.266 9.414 13.148 1 82.44 256 VAL A N 1
ATOM 2075 C CA . VAL A 1 256 ? -30.281 9.281 12.094 1 82.44 256 VAL A CA 1
ATOM 2076 C C . VAL A 1 256 ? -28.875 9.461 12.672 1 82.44 256 VAL A C 1
ATOM 2078 O O . VAL A 1 256 ? -27.891 8.977 12.102 1 82.44 256 VAL A O 1
ATOM 2081 N N . ASP A 1 257 ? -28.891 10.102 13.852 1 86.81 257 ASP A N 1
ATOM 2082 C CA . ASP A 1 257 ? -27.594 10.305 14.492 1 86.81 257 ASP A CA 1
ATOM 2083 C C . ASP A 1 257 ? -27.047 8.984 15.031 1 86.81 257 ASP A C 1
ATOM 2085 O O . ASP A 1 257 ? -25.828 8.773 15.023 1 86.81 257 ASP A O 1
ATOM 2089 N N . TYR A 1 258 ? -27.922 8.188 15.383 1 86.81 258 TYR A N 1
ATOM 2090 C CA . TYR A 1 258 ? -27.484 6.941 16 1 86.81 258 TYR A CA 1
ATOM 2091 C C . TYR A 1 258 ? -27.672 5.766 15.055 1 86.81 258 TYR A C 1
ATOM 2093 O O . TYR A 1 258 ? -26.953 4.77 15.141 1 86.81 258 TYR A O 1
ATOM 2101 N N . LEU A 1 259 ? -28.734 5.938 14.258 1 88.12 259 LEU A N 1
ATOM 2102 C CA . LEU A 1 259 ? -29.062 4.828 13.367 1 88.12 259 LEU A CA 1
ATOM 2103 C C . LEU A 1 259 ? -29.328 5.328 11.953 1 88.12 259 LEU A C 1
ATOM 2105 O O . LEU A 1 259 ? -30.156 6.211 11.742 1 88.12 259 LEU A O 1
ATOM 2109 N N . GLY A 1 260 ? -28.531 4.797 11.094 1 88.19 260 GLY A N 1
ATOM 2110 C CA . GLY A 1 260 ? -28.812 5.074 9.695 1 88.19 260 GLY A CA 1
ATOM 2111 C C . GLY A 1 260 ? -28.062 6.281 9.164 1 88.19 260 GLY A C 1
ATOM 2112 O O . GLY A 1 260 ? -28.469 6.871 8.156 1 88.19 260 GLY A O 1
ATOM 2113 N N . ASN A 1 261 ? -27.109 6.719 9.836 1 89.81 261 ASN A N 1
ATOM 2114 C CA . ASN A 1 261 ? -26.344 7.844 9.312 1 89.81 261 ASN A CA 1
ATOM 2115 C C . ASN A 1 261 ? -25.516 7.441 8.094 1 89.81 261 ASN A C 1
ATOM 2117 O O . ASN A 1 261 ? -25.438 6.258 7.758 1 89.81 261 ASN A O 1
ATOM 2121 N N . SER A 1 262 ? -25 8.391 7.371 1 89.88 262 SER A N 1
ATOM 2122 C CA . SER A 1 262 ? -24.312 8.18 6.094 1 89.88 262 SER A CA 1
ATOM 2123 C C . SER A 1 262 ? -23.125 7.246 6.254 1 89.88 262 SER A C 1
ATOM 2125 O O . SER A 1 262 ? -22.844 6.43 5.371 1 89.88 262 SER A O 1
ATOM 2127 N N . ASP A 1 263 ? -22.391 7.34 7.34 1 89.38 263 ASP A N 1
ATOM 2128 C CA . ASP A 1 263 ? -21.234 6.473 7.57 1 89.38 263 ASP A CA 1
ATOM 2129 C C . ASP A 1 263 ? -21.672 5.012 7.688 1 89.38 263 ASP A C 1
ATOM 2131 O O . ASP A 1 263 ? -21.047 4.125 7.102 1 89.38 263 ASP A O 1
ATOM 2135 N N . GLN A 1 264 ? -22.75 4.824 8.328 1 92.62 264 GLN A N 1
ATOM 2136 C CA . GLN A 1 264 ? -23.266 3.475 8.547 1 92.62 264 GLN A CA 1
ATOM 2137 C C . GLN A 1 264 ? -23.828 2.885 7.258 1 92.62 264 GLN A C 1
ATOM 2139 O O . GLN A 1 264 ? -23.531 1.74 6.91 1 92.62 264 GLN A O 1
ATOM 2144 N N . VAL A 1 265 ? -24.578 3.664 6.625 1 93.19 265 VAL A N 1
ATOM 2145 C CA . VAL A 1 265 ? -25.203 3.168 5.41 1 93.19 265 VAL A CA 1
ATOM 2146 C C . VAL A 1 265 ? -24.156 2.928 4.336 1 93.19 265 VAL A C 1
ATOM 2148 O O . VAL A 1 265 ? -24.188 1.921 3.625 1 93.19 265 VAL A O 1
ATOM 2151 N N . SER A 1 266 ? -23.297 3.846 4.18 1 93.88 266 SER A N 1
ATOM 2152 C CA . SER A 1 266 ? -22.203 3.664 3.225 1 93.88 266 SER A CA 1
ATOM 2153 C C . SER A 1 266 ? -21.406 2.41 3.535 1 93.88 266 SER A C 1
ATOM 2155 O O . SER A 1 266 ? -21 1.681 2.627 1 93.88 266 SER A O 1
ATOM 2157 N N . GLN A 1 267 ? -21.188 2.189 4.754 1 95 267 GLN A N 1
ATOM 2158 C CA . GLN A 1 267 ? -20.453 0.999 5.168 1 95 267 GLN A CA 1
ATOM 2159 C C . GLN A 1 267 ? -21.234 -0.27 4.844 1 95 267 GLN A C 1
ATOM 2161 O O . GLN A 1 267 ? -20.656 -1.269 4.41 1 95 267 GLN A O 1
ATOM 2166 N N . LEU A 1 268 ? -22.453 -0.229 5.109 1 95.62 268 LEU A N 1
ATOM 2167 C CA . LEU A 1 268 ? -23.297 -1.371 4.785 1 95.62 268 LEU A CA 1
ATOM 2168 C C . LEU A 1 268 ? -23.266 -1.674 3.293 1 95.62 268 LEU A C 1
ATOM 2170 O O . LEU A 1 268 ? -23.172 -2.838 2.893 1 95.62 268 LEU A O 1
ATOM 2174 N N . VAL A 1 269 ? -23.328 -0.667 2.512 1 96.19 269 VAL A N 1
ATOM 2175 C CA . VAL A 1 269 ? -23.266 -0.824 1.062 1 96.19 269 VAL A CA 1
ATOM 2176 C C . VAL A 1 269 ? -21.906 -1.396 0.658 1 96.19 269 VAL A C 1
ATOM 2178 O O . VAL A 1 269 ? -21.828 -2.273 -0.206 1 96.19 269 VAL A O 1
ATOM 2181 N N . THR A 1 270 ? -20.859 -0.933 1.251 1 96.25 270 THR A N 1
ATOM 2182 C CA . THR A 1 270 ? -19.531 -1.462 0.98 1 96.25 270 THR A CA 1
ATOM 2183 C C . THR A 1 270 ? -19.453 -2.941 1.342 1 96.25 270 THR A C 1
ATOM 2185 O O . THR A 1 270 ? -18.859 -3.736 0.604 1 96.25 270 THR A O 1
ATOM 2188 N N . ILE A 1 271 ? -20.047 -3.287 2.439 1 97.25 271 ILE A N 1
ATOM 2189 C CA . ILE A 1 271 ? -20.062 -4.68 2.867 1 97.25 271 ILE A CA 1
ATOM 2190 C C . ILE A 1 271 ? -20.781 -5.531 1.817 1 97.25 271 ILE A C 1
ATOM 2192 O O . ILE A 1 271 ? -20.297 -6.605 1.448 1 97.25 271 ILE A O 1
ATOM 2196 N N . PHE A 1 272 ? -21.828 -5.051 1.312 1 96.31 272 PHE A N 1
ATOM 2197 C CA . PHE A 1 272 ? -22.547 -5.77 0.263 1 96.31 272 PHE A CA 1
ATOM 2198 C C . PHE A 1 272 ? -21.688 -5.902 -0.984 1 96.31 272 PHE A C 1
ATOM 2200 O O . PHE A 1 272 ? -21.688 -6.949 -1.637 1 96.31 272 PHE A O 1
ATOM 2207 N N . ALA A 1 273 ? -21.016 -4.855 -1.305 1 95.56 273 ALA A N 1
ATOM 2208 C CA . ALA A 1 273 ? -20.109 -4.898 -2.455 1 95.56 273 ALA A CA 1
ATOM 2209 C C . ALA A 1 273 ? -19.031 -5.969 -2.27 1 95.56 273 ALA A C 1
ATOM 2211 O O . ALA A 1 273 ? -18.703 -6.699 -3.207 1 95.56 273 ALA A O 1
ATOM 2212 N N . ILE A 1 274 ? -18.516 -6.102 -1.084 1 96.75 274 ILE A N 1
ATOM 2213 C CA . ILE A 1 274 ? -17.469 -7.074 -0.757 1 96.75 274 ILE A CA 1
ATOM 2214 C C . ILE A 1 274 ? -18.031 -8.492 -0.88 1 96.75 274 ILE A C 1
ATOM 2216 O O . ILE A 1 274 ? -17.375 -9.383 -1.428 1 96.75 274 ILE A O 1
ATOM 2220 N N . ILE A 1 275 ? -19.234 -8.656 -0.417 1 95.25 275 ILE A N 1
ATOM 2221 C CA . ILE A 1 275 ? -19.891 -9.961 -0.491 1 95.25 275 ILE A CA 1
ATOM 2222 C C . ILE A 1 275 ? -20.125 -10.336 -1.951 1 95.25 275 ILE A C 1
ATOM 2224 O O . ILE A 1 275 ? -19.875 -11.469 -2.363 1 95.25 275 ILE A O 1
ATOM 2228 N N . VAL A 1 276 ? -20.594 -9.406 -2.686 1 92.94 276 VAL A N 1
ATOM 2229 C CA . VAL A 1 276 ? -20.828 -9.641 -4.105 1 92.94 276 VAL A CA 1
ATOM 2230 C C . VAL A 1 276 ? -19.5 -9.977 -4.797 1 92.94 276 VAL A C 1
ATOM 2232 O O . VAL A 1 276 ? -19.438 -10.914 -5.598 1 92.94 276 VAL A O 1
ATOM 2235 N N . HIS A 1 277 ? -18.516 -9.266 -4.5 1 93.94 277 HIS A N 1
ATOM 2236 C CA . HIS A 1 277 ? -17.219 -9.531 -5.102 1 93.94 277 HIS A CA 1
ATOM 2237 C C . HIS A 1 277 ? -16.719 -10.922 -4.754 1 93.94 277 HIS A C 1
ATOM 2239 O O . HIS A 1 277 ? -16.234 -11.648 -5.625 1 93.94 277 HIS A O 1
ATOM 2245 N N . PHE A 1 278 ? -16.844 -11.219 -3.516 1 93.75 278 PHE A N 1
ATOM 2246 C CA . PHE A 1 278 ? -16.406 -12.539 -3.084 1 93.75 278 PHE A CA 1
ATOM 2247 C C . PHE A 1 278 ? -17.125 -13.641 -3.855 1 93.75 278 PHE A C 1
ATOM 2249 O O . PHE A 1 278 ? -16.5 -14.57 -4.359 1 93.75 278 PHE A O 1
ATOM 2256 N N . ASN A 1 279 ? -18.375 -13.539 -3.971 1 90.31 279 ASN A N 1
ATOM 2257 C CA . ASN A 1 279 ? -19.156 -14.516 -4.723 1 90.31 279 ASN A CA 1
ATOM 2258 C C . ASN A 1 279 ? -18.766 -14.531 -6.199 1 90.31 279 ASN A C 1
ATOM 2260 O O . ASN A 1 279 ? -18.75 -15.586 -6.828 1 90.31 279 ASN A O 1
ATOM 2264 N N . THR A 1 280 ? -18.469 -13.391 -6.676 1 88.75 280 THR A N 1
ATOM 2265 C CA . THR A 1 280 ? -18.062 -13.273 -8.07 1 88.75 280 THR A CA 1
ATOM 2266 C C . THR A 1 280 ? -16.734 -14 -8.312 1 88.75 280 THR A C 1
ATOM 2268 O O . THR A 1 280 ? -16.594 -14.703 -9.312 1 88.75 280 THR A O 1
ATOM 2271 N N . ILE A 1 281 ? -15.836 -13.859 -7.43 1 89.94 281 ILE A N 1
ATOM 2272 C CA . ILE A 1 281 ? -14.523 -14.461 -7.633 1 89.94 281 ILE A CA 1
ATOM 2273 C C . ILE A 1 281 ? -14.617 -15.977 -7.492 1 89.94 281 ILE A C 1
ATOM 2275 O O . ILE A 1 281 ? -13.961 -16.719 -8.219 1 89.94 281 ILE A O 1
ATOM 2279 N N . ILE A 1 282 ? -15.43 -16.391 -6.598 1 88.25 282 ILE A N 1
ATOM 2280 C CA . ILE A 1 282 ? -15.617 -17.828 -6.434 1 88.25 282 ILE A CA 1
ATOM 2281 C C . ILE A 1 282 ? -16.312 -18.406 -7.664 1 88.25 282 ILE A C 1
ATOM 2283 O O . ILE A 1 282 ? -15.953 -19.484 -8.141 1 88.25 282 ILE A O 1
ATOM 2287 N N . PHE A 1 283 ? -17.234 -17.719 -8.133 1 85.5 283 PHE A N 1
ATOM 2288 C CA . PHE A 1 283 ? -17.922 -18.125 -9.359 1 85.5 283 PHE A CA 1
ATOM 2289 C C . PHE A 1 283 ? -16.953 -18.141 -10.539 1 85.5 283 PHE A C 1
ATOM 2291 O O . PHE A 1 283 ? -16.969 -19.094 -11.328 1 85.5 283 PHE A O 1
ATOM 2298 N N . ALA A 1 284 ? -16.203 -17.125 -10.719 1 86.25 284 ALA A N 1
ATOM 2299 C CA . ALA A 1 284 ? -15.211 -17.047 -11.789 1 86.25 284 ALA A CA 1
ATOM 2300 C C . ALA A 1 284 ? -14.219 -18.203 -11.703 1 86.25 284 ALA A C 1
ATOM 2302 O O . ALA A 1 284 ? -13.844 -18.781 -12.719 1 86.25 284 ALA A O 1
ATOM 2303 N N . TYR A 1 285 ? -13.789 -18.469 -10.508 1 87 285 TYR A N 1
ATOM 2304 C CA . TYR A 1 285 ? -12.898 -19.594 -10.266 1 87 285 TYR A CA 1
ATOM 2305 C C . TYR A 1 285 ? -13.516 -20.906 -10.766 1 87 285 TYR A C 1
ATOM 2307 O O . TYR A 1 285 ? -12.859 -21.688 -11.453 1 87 285 TYR A O 1
ATOM 2315 N N . GLU A 1 286 ? -14.773 -21.125 -10.445 1 84.5 286 GLU A N 1
ATOM 2316 C CA . GLU A 1 286 ? -15.461 -22.344 -10.852 1 84.5 286 GLU A CA 1
ATOM 2317 C C . GLU A 1 286 ? -15.609 -22.422 -12.367 1 84.5 286 GLU A C 1
ATOM 2319 O O . GLU A 1 286 ? -15.398 -23.484 -12.969 1 84.5 286 GLU A O 1
ATOM 2324 N N . VAL A 1 287 ? -15.969 -21.375 -12.938 1 81.31 287 VAL A N 1
ATOM 2325 C CA . VAL A 1 287 ? -16.203 -21.344 -14.383 1 81.31 287 VAL A CA 1
ATOM 2326 C C . VAL A 1 287 ? -14.898 -21.641 -15.117 1 81.31 287 VAL A C 1
ATOM 2328 O O . VAL A 1 287 ? -14.875 -22.438 -16.062 1 81.31 287 VAL A O 1
ATOM 2331 N N . VAL A 1 288 ? -13.828 -21.031 -14.719 1 83.12 288 VAL A N 1
ATOM 2332 C CA . VAL A 1 288 ? -12.531 -21.172 -15.383 1 83.12 288 VAL A CA 1
ATOM 2333 C C . VAL A 1 288 ? -12.039 -22.609 -15.234 1 83.12 288 VAL A C 1
ATOM 2335 O O . VAL A 1 288 ? -11.531 -23.203 -16.203 1 83.12 288 VAL A O 1
ATOM 2338 N N . HIS A 1 289 ? -12.203 -23.203 -14.141 1 83.81 289 HIS A N 1
ATOM 2339 C CA . HIS A 1 289 ? -11.617 -24.516 -13.883 1 83.81 289 HIS A CA 1
ATOM 2340 C C . HIS A 1 289 ? -12.578 -25.641 -14.266 1 83.81 289 HIS A C 1
ATOM 2342 O O . HIS A 1 289 ? -12.156 -26.781 -14.461 1 83.81 289 HIS A O 1
ATOM 2348 N N . ALA A 1 290 ? -13.789 -25.453 -14.32 1 77.44 290 ALA A N 1
ATOM 2349 C CA . ALA A 1 290 ? -14.742 -26.453 -14.805 1 77.44 290 ALA A CA 1
ATOM 2350 C C . ALA A 1 290 ? -14.602 -26.656 -16.312 1 77.44 290 ALA A C 1
ATOM 2352 O O . ALA A 1 290 ? -14.891 -27.734 -16.828 1 77.44 290 ALA A O 1
ATOM 2353 N N . SER A 1 291 ? -14.242 -25.672 -17 1 68.38 291 SER A N 1
ATOM 2354 C CA . SER A 1 291 ? -14.117 -25.719 -18.453 1 68.38 291 SER A CA 1
ATOM 2355 C C . SER A 1 291 ? -12.766 -26.281 -18.875 1 68.38 291 SER A C 1
ATOM 2357 O O . SER A 1 291 ? -12.578 -26.688 -20.016 1 68.38 291 SER A O 1
ATOM 2359 N N . ILE A 1 292 ? -11.773 -26.078 -18.125 1 60.41 292 ILE A N 1
ATOM 2360 C CA . ILE A 1 292 ? -10.422 -26.547 -18.438 1 60.41 292 ILE A CA 1
ATOM 2361 C C . ILE A 1 292 ? -10.273 -28.016 -18.047 1 60.41 292 ILE A C 1
ATOM 2363 O O . ILE A 1 292 ? -10.297 -28.359 -16.875 1 60.41 292 ILE A O 1
ATOM 2367 N N . HIS A 1 293 ? -10.75 -28.938 -18.953 1 50.09 293 HIS A N 1
ATOM 2368 C CA . HIS A 1 293 ? -10.578 -30.375 -18.734 1 50.09 293 HIS A CA 1
ATOM 2369 C C . HIS A 1 293 ? -9.102 -30.75 -18.688 1 50.09 293 HIS A C 1
ATOM 2371 O O . HIS A 1 293 ? -8.75 -31.844 -18.234 1 50.09 293 HIS A O 1
ATOM 2377 N N . VAL A 1 294 ? -8.234 -29.953 -19.484 1 46.38 294 VAL A N 1
ATOM 2378 C CA . VAL A 1 294 ? -6.801 -30.219 -19.531 1 46.38 294 VAL A CA 1
ATOM 2379 C C . VAL A 1 294 ? -6.035 -29.047 -18.938 1 46.38 294 VAL A C 1
ATOM 2381 O O . VAL A 1 294 ? -6.461 -27.891 -19.062 1 46.38 294 VAL A O 1
ATOM 2384 N N . PRO A 1 295 ? -5.16 -29.266 -18.031 1 44.75 295 PRO A N 1
ATOM 2385 C CA . PRO A 1 295 ? -4.398 -28.188 -17.406 1 44.75 295 PRO A CA 1
ATOM 2386 C C . PRO A 1 295 ? -3.896 -27.156 -18.406 1 44.75 295 PRO A C 1
ATOM 2388 O O . PRO A 1 295 ? -3.432 -27.516 -19.5 1 44.75 295 PRO A O 1
ATOM 2391 N N . PRO A 1 296 ? -4.371 -25.984 -18.453 1 43.31 296 PRO A N 1
ATOM 2392 C CA . PRO A 1 296 ? -4.094 -24.938 -19.453 1 43.31 296 PRO A CA 1
ATOM 2393 C C . PRO A 1 296 ? -2.6 -24.75 -19.688 1 43.31 296 PRO A C 1
ATOM 2395 O O . PRO A 1 296 ? -1.804 -24.797 -18.75 1 43.31 296 PRO A O 1
ATOM 2398 N N . MET A 1 297 ? -2.121 -25.094 -20.891 1 36.69 297 MET A N 1
ATOM 2399 C CA . MET A 1 297 ? -0.787 -24.672 -21.312 1 36.69 297 MET A CA 1
ATOM 2400 C C . MET A 1 297 ? -0.65 -23.156 -21.281 1 36.69 297 MET A C 1
ATOM 2402 O O . MET A 1 297 ? -1.535 -22.438 -21.75 1 36.69 297 MET A O 1
ATOM 2406 N N . ILE A 1 298 ? -0.046 -22.547 -20.328 1 40.91 298 ILE A N 1
ATOM 2407 C CA . ILE A 1 298 ? 0.242 -21.109 -20.25 1 40.91 298 ILE A CA 1
ATOM 2408 C C . ILE A 1 298 ? 0.582 -20.578 -21.641 1 40.91 298 ILE A C 1
ATOM 2410 O O . ILE A 1 298 ? 1.533 -21.047 -22.266 1 40.91 298 ILE A O 1
ATOM 2414 N N . SER A 1 299 ? -0.416 -20.219 -22.5 1 36 299 SER A N 1
ATOM 2415 C CA . SER A 1 299 ? -0.083 -19.594 -23.766 1 36 299 SER A CA 1
ATOM 2416 C C . SER A 1 299 ? 0.417 -18.172 -23.578 1 36 299 SER A C 1
ATOM 2418 O O . SER A 1 299 ? -0.297 -17.328 -23.031 1 36 299 SER A O 1
ATOM 2420 N N . PHE A 1 300 ? 1.623 -17.984 -23.531 1 34.84 300 PHE A N 1
ATOM 2421 C CA . PHE A 1 300 ? 2.223 -16.656 -23.5 1 34.84 300 PHE A CA 1
ATOM 2422 C C . PHE A 1 300 ? 1.933 -15.891 -24.781 1 34.84 300 PHE A C 1
ATOM 2424 O O . PHE A 1 300 ? 2.553 -14.859 -25.062 1 34.84 300 PHE A O 1
ATOM 2431 N N . LYS A 1 301 ? 1.078 -16.469 -25.703 1 32.91 301 LYS A N 1
ATOM 2432 C CA . LYS A 1 301 ? 0.92 -15.68 -26.922 1 32.91 301 LYS A CA 1
ATOM 2433 C C . LYS A 1 301 ? -0.096 -14.555 -26.719 1 32.91 301 LYS A C 1
ATOM 2435 O O . LYS A 1 301 ? -1.103 -14.742 -26.031 1 32.91 301 LYS A O 1
ATOM 2440 N N . MET B 1 1 ? -2.158 38.188 -15.859 1 31.83 1 MET B N 1
ATOM 2441 C CA . MET B 1 1 ? -1.404 37.438 -14.852 1 31.83 1 MET B CA 1
ATOM 2442 C C . MET B 1 1 ? 0.047 37.25 -15.281 1 31.83 1 MET B C 1
ATOM 2444 O O . MET B 1 1 ? 0.318 36.688 -16.344 1 31.83 1 MET B O 1
ATOM 2448 N N . GLU B 1 2 ? 0.923 38.125 -14.984 1 38.47 2 GLU B N 1
ATOM 2449 C CA . GLU B 1 2 ? 2.324 38.125 -15.391 1 38.47 2 GLU B CA 1
ATOM 2450 C C . GLU B 1 2 ? 2.955 36.75 -15.18 1 38.47 2 GLU B C 1
ATOM 2452 O O . GLU B 1 2 ? 2.838 36.188 -14.102 1 38.47 2 GLU B O 1
ATOM 2457 N N . LYS B 1 3 ? 3.217 36.031 -16.109 1 46.59 3 LYS B N 1
ATOM 2458 C CA . LYS B 1 3 ? 3.832 34.719 -16.109 1 46.59 3 LYS B CA 1
ATOM 2459 C C . LYS B 1 3 ? 5.117 34.688 -15.297 1 46.59 3 LYS B C 1
ATOM 2461 O O . LYS B 1 3 ? 6.125 35.281 -15.703 1 46.59 3 LYS B O 1
ATOM 2466 N N . LYS B 1 4 ? 5.07 34.75 -14.023 1 54.34 4 LYS B N 1
ATOM 2467 C CA . LYS B 1 4 ? 6.254 34.75 -13.172 1 54.34 4 LYS B CA 1
ATOM 2468 C C . LYS B 1 4 ? 7.234 33.656 -13.57 1 54.34 4 LYS B C 1
ATOM 2470 O O . LYS B 1 4 ? 6.875 32.469 -13.617 1 54.34 4 LYS B O 1
ATOM 2475 N N . THR B 1 5 ? 8.18 33.875 -14.391 1 56.78 5 THR B N 1
ATOM 2476 C CA . THR B 1 5 ? 9.234 33 -14.906 1 56.78 5 THR B CA 1
ATOM 2477 C C . THR B 1 5 ? 9.93 32.281 -13.758 1 56.78 5 THR B C 1
ATOM 2479 O O . THR B 1 5 ? 10.273 32.875 -12.742 1 56.78 5 THR B O 1
ATOM 2482 N N . VAL B 1 6 ? 9.867 30.984 -13.75 1 61.47 6 VAL B N 1
ATOM 2483 C CA . VAL B 1 6 ? 10.602 30.156 -12.789 1 61.47 6 VAL B CA 1
ATOM 2484 C C . VAL B 1 6 ? 12.094 30.453 -12.891 1 61.47 6 VAL B C 1
ATOM 2486 O O . VAL B 1 6 ? 12.68 30.375 -13.969 1 61.47 6 VAL B O 1
ATOM 2489 N N . GLN B 1 7 ? 12.648 31.234 -11.992 1 67 7 GLN B N 1
ATOM 2490 C CA . GLN B 1 7 ? 14.094 31.422 -11.922 1 67 7 GLN B CA 1
ATOM 2491 C C . GLN B 1 7 ? 14.734 30.375 -11.008 1 67 7 GLN B C 1
ATOM 2493 O O . GLN B 1 7 ? 14.227 30.109 -9.914 1 67 7 GLN B O 1
ATOM 2498 N N . SER B 1 8 ? 15.641 29.562 -11.664 1 70.94 8 SER B N 1
ATOM 2499 C CA . SER B 1 8 ? 16.344 28.531 -10.898 1 70.94 8 SER B CA 1
ATOM 2500 C C . SER B 1 8 ? 17.812 28.906 -10.695 1 70.94 8 SER B C 1
ATOM 2502 O O . SER B 1 8 ? 18.422 29.531 -11.562 1 70.94 8 SER B O 1
ATOM 2504 N N . LYS B 1 9 ? 18.219 28.781 -9.414 1 81 9 LYS B N 1
ATOM 2505 C CA . LYS B 1 9 ? 19.625 29.031 -9.078 1 81 9 LYS B CA 1
ATOM 2506 C C . LYS B 1 9 ? 20.156 27.969 -8.117 1 81 9 LYS B C 1
ATOM 2508 O O . LYS B 1 9 ? 19.375 27.359 -7.375 1 81 9 LYS B O 1
ATOM 2513 N N . ILE B 1 10 ? 21.438 27.734 -8.328 1 86.5 10 ILE B N 1
ATOM 2514 C CA . ILE B 1 10 ? 22.125 26.906 -7.344 1 86.5 10 ILE B CA 1
ATOM 2515 C C . ILE B 1 10 ? 22.516 27.75 -6.137 1 86.5 10 ILE B C 1
ATOM 2517 O O . ILE B 1 10 ? 23.156 28.797 -6.281 1 86.5 10 ILE B O 1
ATOM 2521 N N . VAL B 1 11 ? 22.031 27.281 -5.059 1 87.38 11 VAL B N 1
ATOM 2522 C CA . VAL B 1 11 ? 22.234 28.109 -3.875 1 87.38 11 VAL B CA 1
ATOM 2523 C C . VAL B 1 11 ? 22.859 27.266 -2.766 1 87.38 11 VAL B C 1
ATOM 2525 O O . VAL B 1 11 ? 23.016 26.062 -2.91 1 87.38 11 VAL B O 1
ATOM 2528 N N . THR B 1 12 ? 23.266 28.016 -1.752 1 87.38 12 THR B N 1
ATOM 2529 C CA . THR B 1 12 ? 23.797 27.359 -0.556 1 87.38 12 THR B CA 1
ATOM 2530 C C . THR B 1 12 ? 22.672 27.109 0.458 1 87.38 12 THR B C 1
ATOM 2532 O O . THR B 1 12 ? 21.578 27.641 0.32 1 87.38 12 THR B O 1
ATOM 2535 N N . LEU B 1 13 ? 22.969 26.25 1.427 1 86.5 13 LEU B N 1
ATOM 2536 C CA . LEU B 1 13 ? 22 25.875 2.447 1 86.5 13 LEU B CA 1
ATOM 2537 C C . LEU B 1 13 ? 21.469 27.094 3.186 1 86.5 13 LEU B C 1
ATOM 2539 O O . LEU B 1 13 ? 20.297 27.141 3.541 1 86.5 13 LEU B O 1
ATOM 2543 N N . GLU B 1 14 ? 22.234 28.047 3.346 1 86.25 14 GLU B N 1
ATOM 2544 C CA . GLU B 1 14 ? 21.891 29.234 4.125 1 86.25 14 GLU B CA 1
ATOM 2545 C C . GLU B 1 14 ? 20.828 30.078 3.406 1 86.25 14 GLU B C 1
ATOM 2547 O O . GLU B 1 14 ? 20.062 30.781 4.047 1 86.25 14 GLU B O 1
ATOM 2552 N N . LYS B 1 15 ? 20.812 29.953 2.166 1 85.38 15 LYS B N 1
ATOM 2553 C CA . LYS B 1 15 ? 19.891 30.781 1.382 1 85.38 15 LYS B CA 1
ATOM 2554 C C . LYS B 1 15 ? 18.547 30.078 1.215 1 85.38 15 LYS B C 1
ATOM 2556 O O . L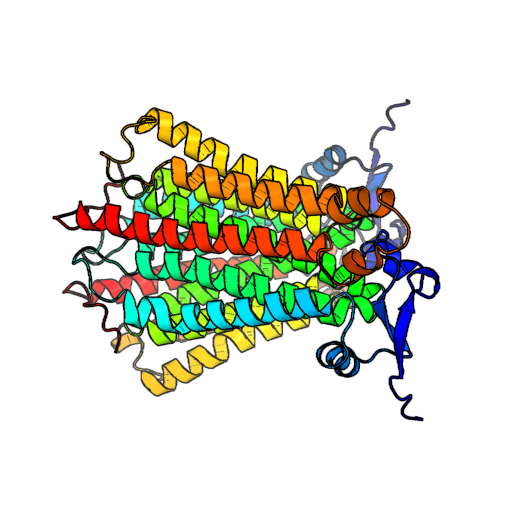YS B 1 15 ? 17.594 30.672 0.681 1 85.38 15 LYS B O 1
ATOM 2561 N N . LEU B 1 16 ? 18.453 28.875 1.683 1 86 16 LEU B N 1
ATOM 2562 C CA . LEU B 1 16 ? 17.219 28.125 1.56 1 86 16 LEU B CA 1
ATOM 2563 C C . LEU B 1 16 ? 16.266 28.453 2.703 1 86 16 LEU B C 1
ATOM 2565 O O . LEU B 1 16 ? 16.703 28.828 3.795 1 86 16 LEU B O 1
ATOM 2569 N N . PRO B 1 17 ? 15 28.344 2.305 1 84.5 17 PRO B N 1
ATOM 2570 C CA . PRO B 1 17 ? 14.039 28.531 3.396 1 84.5 17 PRO B CA 1
ATOM 2571 C C . PRO B 1 17 ? 14.211 27.5 4.508 1 84.5 17 PRO B C 1
ATOM 2573 O O . PRO B 1 17 ? 14.727 26.406 4.266 1 84.5 17 PRO B O 1
ATOM 2576 N N . VAL B 1 18 ? 13.703 27.781 5.648 1 82.62 18 VAL B N 1
ATOM 2577 C CA . VAL B 1 18 ? 13.883 26.984 6.855 1 82.62 18 VAL B CA 1
ATOM 2578 C C . VAL B 1 18 ? 13.219 25.625 6.672 1 82.62 18 VAL B C 1
ATOM 2580 O O . VAL B 1 18 ? 13.742 24.609 7.125 1 82.62 18 VAL B O 1
ATOM 2583 N N . TRP B 1 19 ? 12.156 25.609 5.934 1 79.88 19 TRP B N 1
ATOM 2584 C CA . TRP B 1 19 ? 11.422 24.344 5.801 1 79.88 19 TRP B CA 1
ATOM 2585 C C . TRP B 1 19 ? 12.227 23.328 4.992 1 79.88 19 TRP B C 1
ATOM 2587 O O . TRP B 1 19 ? 12.07 22.125 5.176 1 79.88 19 TRP B O 1
ATOM 2597 N N . TYR B 1 20 ? 13.016 23.844 4.156 1 80.62 20 TYR B N 1
ATOM 2598 C CA . TYR B 1 20 ? 13.797 22.953 3.303 1 80.62 20 TYR B CA 1
ATOM 2599 C C . TYR B 1 20 ? 14.805 22.156 4.121 1 80.62 20 TYR B C 1
ATOM 2601 O O . TYR B 1 20 ? 15.125 21.016 3.783 1 80.62 20 TYR B O 1
ATOM 2609 N N . ARG B 1 21 ? 15.203 22.672 5.18 1 75.81 21 ARG B N 1
ATOM 2610 C CA . ARG B 1 21 ? 16.203 22.047 6.039 1 75.81 21 ARG B CA 1
ATOM 2611 C C . ARG B 1 21 ? 15.586 20.906 6.844 1 75.81 21 ARG B C 1
ATOM 2613 O O . ARG B 1 21 ? 16.281 19.969 7.238 1 75.81 21 ARG B O 1
ATOM 2620 N N . ARG B 1 22 ? 14.336 20.984 7.031 1 73.38 22 ARG B N 1
ATOM 2621 C CA . ARG B 1 22 ? 13.625 20 7.844 1 73.38 22 ARG B CA 1
ATOM 2622 C C . ARG B 1 22 ? 13.516 18.672 7.113 1 73.38 22 ARG B C 1
ATOM 2624 O O . ARG B 1 22 ? 13.555 17.609 7.738 1 73.38 22 ARG B O 1
ATOM 2631 N N . TYR B 1 23 ? 13.492 18.734 5.855 1 72.94 23 TYR B N 1
ATOM 2632 C CA . TYR B 1 23 ? 13.219 17.5 5.113 1 72.94 23 TYR B CA 1
ATOM 2633 C C . TYR B 1 23 ? 14.422 17.094 4.273 1 72.94 23 TYR B C 1
ATOM 2635 O O . TYR B 1 23 ? 14.398 16.062 3.6 1 72.94 23 TYR B O 1
ATOM 2643 N N . GLY B 1 24 ? 15.438 17.891 4.383 1 73.81 24 GLY B N 1
ATOM 2644 C CA . GLY B 1 24 ? 16.641 17.578 3.637 1 73.81 24 GLY B CA 1
ATOM 2645 C C . GLY B 1 24 ? 17.828 17.219 4.527 1 73.81 24 GLY B C 1
ATOM 2646 O O . GLY B 1 24 ? 17.641 16.891 5.699 1 73.81 24 GLY B O 1
ATOM 2647 N N . ASN B 1 25 ? 18.922 17.031 3.848 1 79.94 25 ASN B N 1
ATOM 2648 C CA . ASN B 1 25 ? 20.203 16.797 4.52 1 79.94 25 ASN B CA 1
ATOM 2649 C C . ASN B 1 25 ? 20.891 18.109 4.867 1 79.94 25 ASN B C 1
ATOM 2651 O O . ASN B 1 25 ? 21.547 18.719 4.02 1 79.94 25 ASN B O 1
ATOM 2655 N N . SER B 1 26 ? 20.781 18.469 6.113 1 79.81 26 SER B N 1
ATOM 2656 C CA . SER B 1 26 ? 21.312 19.766 6.551 1 79.81 26 SER B CA 1
ATOM 2657 C C . SER B 1 26 ? 22.828 19.75 6.578 1 79.81 26 SER B C 1
ATOM 2659 O O . SER B 1 26 ? 23.453 20.812 6.711 1 79.81 26 SER B O 1
ATOM 2661 N N . ARG B 1 27 ? 23.375 18.688 6.355 1 83.19 27 ARG B N 1
ATOM 2662 C CA . ARG B 1 27 ? 24.828 18.594 6.391 1 83.19 27 ARG B CA 1
ATOM 2663 C C . ARG B 1 27 ? 25.438 18.953 5.043 1 83.19 27 ARG B C 1
ATOM 2665 O O . ARG B 1 27 ? 26.641 19.234 4.949 1 83.19 27 ARG B O 1
ATOM 2672 N N . ILE B 1 28 ? 24.578 18.891 4.078 1 86.56 28 ILE B N 1
ATOM 2673 C CA . ILE B 1 28 ? 25 19.375 2.768 1 86.56 28 ILE B CA 1
ATOM 2674 C C . ILE B 1 28 ? 24.906 20.906 2.723 1 86.56 28 ILE B C 1
ATOM 2676 O O . ILE B 1 28 ? 23.844 21.469 3.02 1 86.56 28 ILE B O 1
ATOM 2680 N N . LYS B 1 29 ? 25.984 21.516 2.258 1 85.56 29 LYS B N 1
ATOM 2681 C CA . LYS B 1 29 ? 26.031 22.969 2.416 1 85.56 29 LYS B CA 1
ATOM 2682 C C . LYS B 1 29 ? 25.844 23.672 1.076 1 85.56 29 LYS B C 1
ATOM 2684 O O . LYS B 1 29 ? 25.406 24.828 1.031 1 85.56 29 LYS B O 1
ATOM 2689 N N . THR B 1 30 ? 26.156 22.984 0.033 1 86.31 30 THR B N 1
ATOM 2690 C CA . THR B 1 30 ? 26.109 23.688 -1.25 1 86.31 30 THR B CA 1
ATOM 2691 C C . THR B 1 30 ? 25.406 22.812 -2.299 1 86.31 30 THR B C 1
ATOM 2693 O O . THR B 1 30 ? 25.141 21.641 -2.066 1 86.31 30 THR B O 1
ATOM 2696 N N . GLY B 1 31 ? 25.031 23.516 -3.412 1 88 31 GLY B N 1
ATOM 2697 C CA . GLY B 1 31 ? 24.578 22.797 -4.598 1 88 31 GLY B CA 1
ATOM 2698 C C . GLY B 1 31 ? 23.078 22.578 -4.621 1 88 31 GLY B C 1
ATOM 2699 O O . GLY B 1 31 ? 22.578 21.734 -5.371 1 88 31 GLY B O 1
ATOM 2700 N N . TYR B 1 32 ? 22.406 23.328 -3.842 1 87.44 32 TYR B N 1
ATOM 2701 C CA . TYR B 1 32 ? 20.969 23.156 -3.801 1 87.44 32 TYR B CA 1
ATOM 2702 C C . TYR B 1 32 ? 20.297 23.859 -4.973 1 87.44 32 TYR B C 1
ATOM 2704 O O . TYR B 1 32 ? 20.656 25 -5.301 1 87.44 32 TYR B O 1
ATOM 2712 N N . PHE B 1 33 ? 19.438 23.141 -5.555 1 85.81 33 PHE B N 1
ATOM 2713 C CA . PHE B 1 33 ? 18.641 23.719 -6.621 1 85.81 33 PHE B CA 1
ATOM 2714 C C . PHE B 1 33 ? 17.406 24.406 -6.051 1 85.81 33 PHE B C 1
ATOM 2716 O O . PHE B 1 33 ? 16.531 23.75 -5.469 1 85.81 33 PHE B O 1
ATOM 2723 N N . TYR B 1 34 ? 17.344 25.734 -6.172 1 81.88 34 TYR B N 1
ATOM 2724 C CA . TYR B 1 34 ? 16.219 26.469 -5.59 1 81.88 34 TYR B CA 1
ATOM 2725 C C . TYR B 1 34 ? 15.406 27.172 -6.672 1 81.88 34 TYR B C 1
ATOM 2727 O O . TYR B 1 34 ? 15.969 27.688 -7.645 1 81.88 34 TYR B O 1
ATOM 2735 N N . TYR B 1 35 ? 14.078 27.016 -6.406 1 76.56 35 TYR B N 1
ATOM 2736 C CA . TYR B 1 35 ? 13.117 27.641 -7.316 1 76.56 35 TYR B CA 1
ATOM 2737 C C . TYR B 1 35 ? 12.508 28.891 -6.699 1 76.56 35 TYR B C 1
ATOM 2739 O O . TYR B 1 35 ? 12.133 28.891 -5.523 1 76.56 35 TYR B O 1
ATOM 2747 N N . THR B 1 36 ? 12.672 29.953 -7.605 1 69 36 THR B N 1
ATOM 2748 C CA . THR B 1 36 ? 11.812 31.078 -7.273 1 69 36 THR B CA 1
ATOM 2749 C C . THR B 1 36 ? 10.453 30.938 -7.938 1 69 36 THR B C 1
ATOM 2751 O O . THR B 1 36 ? 10.359 30.75 -9.156 1 69 36 THR B O 1
ATOM 2754 N N . ASN B 1 37 ? 9.312 30.719 -7.262 1 70.38 37 ASN B N 1
ATOM 2755 C CA . ASN B 1 37 ? 7.957 30.469 -7.754 1 70.38 37 ASN B CA 1
ATOM 2756 C C . ASN B 1 37 ? 7.855 29.109 -8.438 1 70.38 37 ASN B C 1
ATOM 2758 O O . ASN B 1 37 ? 7.57 29.031 -9.633 1 70.38 37 ASN B O 1
ATOM 2762 N N . ALA B 1 38 ? 8.031 28.219 -7.723 1 73.69 38 ALA B N 1
ATOM 2763 C CA . ALA B 1 38 ? 8.172 26.859 -8.234 1 73.69 38 ALA B CA 1
ATOM 2764 C C . ALA B 1 38 ? 6.871 26.359 -8.852 1 73.69 38 ALA B C 1
ATOM 2766 O O . ALA B 1 38 ? 5.801 26.516 -8.25 1 73.69 38 ALA B O 1
ATOM 2767 N N . THR B 1 39 ? 6.992 26.062 -10.172 1 81.56 39 THR B N 1
ATOM 2768 C CA . THR B 1 39 ? 5.941 25.297 -10.836 1 81.56 39 THR B CA 1
ATOM 2769 C C . THR B 1 39 ? 6.348 23.844 -10.992 1 81.56 39 THR B C 1
ATOM 2771 O O . THR B 1 39 ? 7.531 23.516 -10.922 1 81.56 39 THR B O 1
ATOM 2774 N N . TYR B 1 40 ? 5.375 23.047 -11.086 1 85.25 40 TYR B N 1
ATOM 2775 C CA . TYR B 1 40 ? 5.68 21.625 -11.211 1 85.25 40 TYR B CA 1
ATOM 2776 C C . TYR B 1 40 ? 6.539 21.359 -12.445 1 85.25 40 TYR B C 1
ATOM 2778 O O . TYR B 1 40 ? 7.496 20.578 -12.383 1 85.25 40 TYR B O 1
ATOM 2786 N N . LEU B 1 41 ? 6.25 22.016 -13.477 1 82.75 41 LEU B N 1
ATOM 2787 C CA . LEU B 1 41 ? 7.047 21.859 -14.688 1 82.75 41 LEU B CA 1
ATOM 2788 C C . LEU B 1 41 ? 8.43 22.484 -14.508 1 82.75 41 LEU B C 1
ATOM 2790 O O . LEU B 1 41 ? 9.414 21.984 -15.055 1 82.75 41 LEU B O 1
ATOM 2794 N N . GLY B 1 42 ? 8.508 23.453 -13.75 1 82.5 42 GLY B N 1
ATOM 2795 C CA . GLY B 1 42 ? 9.781 24.094 -13.469 1 82.5 42 GLY B CA 1
ATOM 2796 C C . GLY B 1 42 ? 10.742 23.203 -12.695 1 82.5 42 GLY B C 1
ATOM 2797 O O . GLY B 1 42 ? 11.961 23.312 -12.844 1 82.5 42 GLY B O 1
ATOM 2798 N N . CYS B 1 43 ? 10.156 22.281 -11.984 1 87 43 CYS B N 1
ATOM 2799 C CA . CYS B 1 43 ? 10.984 21.375 -11.203 1 87 43 CYS B CA 1
ATOM 2800 C C . CYS B 1 43 ? 11.766 20.422 -12.102 1 87 43 CYS B C 1
ATOM 2802 O O . CYS B 1 43 ? 12.789 19.875 -11.695 1 87 43 CYS B O 1
ATOM 2804 N N . LEU B 1 44 ? 11.312 20.328 -13.352 1 87.88 44 LEU B N 1
ATOM 2805 C CA . LEU B 1 44 ? 11.992 19.453 -14.297 1 87.88 44 LEU B CA 1
ATOM 2806 C C . LEU B 1 44 ? 13.328 20.062 -14.727 1 87.88 44 LEU B C 1
ATOM 2808 O O . LEU B 1 44 ? 14.18 19.344 -15.266 1 87.88 44 LEU B O 1
ATOM 2812 N N . GLN B 1 45 ? 13.523 21.281 -14.453 1 87.38 45 GLN B N 1
ATOM 2813 C CA . GLN B 1 45 ? 14.789 21.938 -14.781 1 87.38 45 GLN B CA 1
ATOM 2814 C C . GLN B 1 45 ? 15.938 21.344 -13.969 1 87.38 45 GLN B C 1
ATOM 2816 O O . GLN B 1 45 ? 17.109 21.469 -14.352 1 87.38 45 GLN B O 1
ATOM 2821 N N . LYS B 1 46 ? 15.57 20.766 -12.922 1 88.56 46 LYS B N 1
ATOM 2822 C CA . LYS B 1 46 ? 16.562 20.109 -12.07 1 88.56 46 LYS B CA 1
ATOM 2823 C C . LYS B 1 46 ? 17.281 19 -12.82 1 88.56 46 LYS B C 1
ATOM 2825 O O . LYS B 1 46 ? 18.391 18.609 -12.445 1 88.56 46 LYS B O 1
ATOM 2830 N N . LEU B 1 47 ? 16.672 18.547 -13.875 1 90.56 47 LEU B N 1
ATOM 2831 C CA . LEU B 1 47 ? 17.25 17.469 -14.664 1 90.56 47 LEU B CA 1
ATOM 2832 C C . LEU B 1 47 ? 18.359 18 -15.57 1 90.56 47 LEU B C 1
ATOM 2834 O O . LEU B 1 47 ? 19.25 17.25 -15.969 1 90.56 47 LEU B O 1
ATOM 2838 N N . VAL B 1 48 ? 18.312 19.203 -15.789 1 88.25 48 VAL B N 1
ATOM 2839 C CA . VAL B 1 48 ? 19.219 19.766 -16.781 1 88.25 48 VAL B CA 1
ATOM 2840 C C . VAL B 1 48 ? 20.375 20.469 -16.078 1 88.25 48 VAL B C 1
ATOM 2842 O O . VAL B 1 48 ? 21.531 20.359 -16.516 1 88.25 48 VAL B O 1
ATOM 2845 N N . LYS B 1 49 ? 20.156 21.125 -14.977 1 87.06 49 LYS B N 1
ATOM 2846 C CA . LYS B 1 49 ? 21.203 21.812 -14.234 1 87.06 49 LYS B CA 1
ATOM 2847 C C . LYS B 1 49 ? 21.781 20.938 -13.141 1 87.06 49 LYS B C 1
ATOM 2849 O O . LYS B 1 49 ? 21.062 20.453 -12.266 1 87.06 49 LYS B O 1
ATOM 2854 N N . PHE B 1 50 ? 23.062 20.781 -13.242 1 90.38 50 PHE B N 1
ATOM 2855 C CA . PHE B 1 50 ? 23.734 19.922 -12.289 1 90.38 50 PHE B CA 1
ATOM 2856 C C . PHE B 1 50 ? 23.656 20.484 -10.883 1 90.38 50 PHE B C 1
ATOM 2858 O O . PHE B 1 50 ? 23.938 21.672 -10.664 1 90.38 50 PHE B O 1
ATOM 2865 N N . ASN B 1 51 ? 23.25 19.703 -9.922 1 90.62 51 ASN B N 1
ATOM 2866 C CA . ASN B 1 51 ? 23.062 20.078 -8.523 1 90.62 51 ASN B CA 1
ATOM 2867 C C . ASN B 1 51 ? 23.391 18.922 -7.586 1 90.62 51 ASN B C 1
ATOM 2869 O O . ASN B 1 51 ? 23.844 17.875 -8.031 1 90.62 51 ASN B O 1
ATOM 2873 N N . ASN B 1 52 ? 23.203 19.094 -6.371 1 89.81 52 ASN B N 1
ATOM 2874 C CA . ASN B 1 52 ? 23.625 18.094 -5.395 1 89.81 52 ASN B CA 1
ATOM 2875 C C . ASN B 1 52 ? 22.719 16.875 -5.422 1 89.81 52 ASN B C 1
ATOM 2877 O O . ASN B 1 52 ? 23.062 15.82 -4.883 1 89.81 52 ASN B O 1
ATOM 2881 N N . ASP B 1 53 ? 21.547 16.969 -6.16 1 90.62 53 ASP B N 1
ATOM 2882 C CA . ASP B 1 53 ? 20.609 15.852 -6.242 1 90.62 53 ASP B CA 1
ATOM 2883 C C . ASP B 1 53 ? 20.734 15.125 -7.582 1 90.62 53 ASP B C 1
ATOM 2885 O O . ASP B 1 53 ? 20.141 14.062 -7.773 1 90.62 53 ASP B O 1
ATOM 2889 N N . SER B 1 54 ? 21.5 15.641 -8.523 1 91.75 54 SER B N 1
ATOM 2890 C CA . SER B 1 54 ? 21.516 15.156 -9.898 1 91.75 54 SER B CA 1
ATOM 2891 C C . SER B 1 54 ? 21.922 13.695 -9.969 1 91.75 54 SER B C 1
ATOM 2893 O O . SER B 1 54 ? 21.266 12.891 -10.641 1 91.75 54 SER B O 1
ATOM 2895 N N . ILE B 1 55 ? 22.938 13.367 -9.258 1 93.31 55 ILE B N 1
ATOM 2896 C CA . ILE B 1 55 ? 23.422 11.992 -9.32 1 93.31 55 ILE B CA 1
ATOM 2897 C C . ILE B 1 55 ? 22.359 11.039 -8.773 1 93.31 55 ILE B C 1
ATOM 2899 O O . ILE B 1 55 ? 22.078 10 -9.383 1 93.31 55 ILE B O 1
ATOM 2903 N N . SER B 1 56 ? 21.781 11.359 -7.703 1 93 56 SER B N 1
ATOM 2904 C CA . SER B 1 56 ? 20.719 10.531 -7.125 1 93 56 SER B CA 1
ATOM 2905 C C . SER B 1 56 ? 19.531 10.422 -8.07 1 93 56 SER B C 1
ATOM 2907 O O . SER B 1 56 ? 18.938 9.352 -8.211 1 93 56 SER B O 1
ATOM 2909 N N . ILE B 1 57 ? 19.203 11.5 -8.734 1 94.81 57 ILE B N 1
ATOM 2910 C CA . ILE B 1 57 ? 18.062 11.516 -9.641 1 94.81 57 ILE B CA 1
ATOM 2911 C C . ILE B 1 57 ? 18.328 10.578 -10.82 1 94.81 57 ILE B C 1
ATOM 2913 O O . ILE B 1 57 ? 17.5 9.734 -11.148 1 94.81 57 ILE B O 1
ATOM 2917 N N . TYR B 1 58 ? 19.453 10.664 -11.359 1 95.44 58 TYR B N 1
ATOM 2918 C CA . TYR B 1 58 ? 19.766 9.859 -12.531 1 95.44 58 TYR B CA 1
ATOM 2919 C C . TYR B 1 58 ? 19.953 8.391 -12.148 1 95.44 58 TYR B C 1
ATOM 2921 O O . TYR B 1 58 ? 19.562 7.496 -12.906 1 95.44 58 TYR B O 1
ATOM 2929 N N . MET B 1 59 ? 20.531 8.164 -10.992 1 96.12 59 MET B N 1
ATOM 2930 C CA . MET B 1 59 ? 20.625 6.793 -10.516 1 96.12 59 MET B CA 1
ATOM 2931 C C . MET B 1 59 ? 19.25 6.156 -10.383 1 96.12 59 MET B C 1
ATOM 2933 O O . MET B 1 59 ? 19.016 5.047 -10.875 1 96.12 59 MET B O 1
ATOM 2937 N N . ASN B 1 60 ? 18.375 6.891 -9.828 1 97.12 60 ASN B N 1
ATOM 2938 C CA . ASN B 1 60 ? 17.016 6.387 -9.656 1 97.12 60 ASN B CA 1
ATOM 2939 C C . ASN B 1 60 ? 16.297 6.246 -11 1 97.12 60 ASN B C 1
ATOM 2941 O O . ASN B 1 60 ? 15.578 5.27 -11.227 1 97.12 60 ASN B O 1
ATOM 2945 N N . LEU B 1 61 ? 16.5 7.195 -11.82 1 97.06 61 LEU B N 1
ATOM 2946 C CA . LEU B 1 61 ? 15.844 7.184 -13.125 1 97.06 61 LEU B CA 1
ATOM 2947 C C . LEU B 1 61 ? 16.312 6 -13.961 1 97.06 61 LEU B C 1
ATOM 2949 O O . LEU B 1 61 ? 15.492 5.27 -14.531 1 97.06 61 LEU B O 1
ATOM 2953 N N . VAL B 1 62 ? 17.562 5.773 -14.008 1 97.75 62 VAL B N 1
ATOM 2954 C CA . VAL B 1 62 ? 18.125 4.691 -14.797 1 97.75 62 VAL B CA 1
ATOM 2955 C C . VAL B 1 62 ? 17.688 3.346 -14.227 1 97.75 62 VAL B C 1
ATOM 2957 O O . VAL B 1 62 ? 17.234 2.471 -14.969 1 97.75 62 VAL B O 1
ATOM 2960 N N . CYS B 1 63 ? 17.781 3.213 -12.945 1 98 63 CYS B N 1
ATOM 2961 C CA . CYS B 1 63 ? 17.391 1.958 -12.312 1 98 63 CYS B CA 1
ATOM 2962 C C . CYS B 1 63 ? 15.891 1.729 -12.438 1 98 63 CYS B C 1
ATOM 2964 O O . CYS B 1 63 ? 15.445 0.589 -12.586 1 98 63 CYS B O 1
ATOM 2966 N N . GLY B 1 64 ? 15.141 2.811 -12.414 1 98 64 GLY B N 1
ATOM 2967 C CA . GLY B 1 64 ? 13.703 2.703 -12.641 1 98 64 GLY B CA 1
ATOM 2968 C C . GLY B 1 64 ? 13.352 2.248 -14.039 1 98 64 GLY B C 1
ATOM 2969 O O . GLY B 1 64 ? 12.461 1.418 -14.227 1 98 64 GLY B O 1
ATOM 2970 N N . LEU B 1 65 ? 14.078 2.742 -14.984 1 97.75 65 LEU B N 1
ATOM 2971 C CA . LEU B 1 65 ? 13.852 2.35 -16.375 1 97.75 65 LEU B CA 1
ATOM 2972 C C . LEU B 1 65 ? 14.242 0.893 -16.594 1 97.75 65 LEU B C 1
ATOM 2974 O O . LEU B 1 65 ? 13.5 0.136 -17.234 1 97.75 65 LEU B O 1
ATOM 2978 N N . ILE B 1 66 ? 15.336 0.53 -16.031 1 97.81 66 ILE B N 1
ATOM 2979 C CA . ILE B 1 66 ? 15.789 -0.847 -16.172 1 97.81 66 ILE B CA 1
ATOM 2980 C C . ILE B 1 66 ? 14.797 -1.798 -15.516 1 97.81 66 ILE B C 1
ATOM 2982 O O . ILE B 1 66 ? 14.375 -2.787 -16.125 1 97.81 66 ILE B O 1
ATOM 2986 N N . SER B 1 67 ? 14.422 -1.5 -14.32 1 97.94 67 SER B N 1
ATOM 2987 C CA . SER B 1 67 ? 13.477 -2.361 -13.617 1 97.94 67 SER B CA 1
ATOM 2988 C C . SER B 1 67 ? 12.117 -2.375 -14.32 1 97.94 67 SER B C 1
ATOM 2990 O O . SER B 1 67 ? 11.43 -3.398 -14.336 1 97.94 67 SER B O 1
ATOM 2992 N N . GLY B 1 68 ? 11.742 -1.243 -14.891 1 97.31 68 GLY B N 1
ATOM 2993 C CA . GLY B 1 68 ? 10.508 -1.193 -15.656 1 97.31 68 GLY B CA 1
ATOM 2994 C C . GLY B 1 68 ? 10.539 -2.078 -16.891 1 97.31 68 GLY B C 1
ATOM 2995 O O . GLY B 1 68 ? 9.57 -2.781 -17.172 1 97.31 68 GLY B O 1
ATOM 2996 N N . VAL B 1 69 ? 11.625 -2.057 -17.562 1 96.06 69 VAL B N 1
ATOM 2997 C CA . VAL B 1 69 ? 11.789 -2.906 -18.734 1 96.06 69 VAL B CA 1
ATOM 2998 C C . VAL B 1 69 ? 11.797 -4.375 -18.312 1 96.06 69 VAL B C 1
ATOM 3000 O O . VAL B 1 69 ? 11.172 -5.215 -18.969 1 96.06 69 VAL B O 1
ATOM 3003 N N . MET B 1 70 ? 12.453 -4.652 -17.25 1 95.56 70 MET B N 1
ATOM 3004 C CA . MET B 1 70 ? 12.469 -6.02 -16.734 1 95.56 70 MET B CA 1
ATOM 3005 C C . MET B 1 70 ? 11.062 -6.465 -16.344 1 95.56 70 MET B C 1
ATOM 3007 O O . MET B 1 70 ? 10.68 -7.605 -16.594 1 95.56 70 MET B O 1
ATOM 3011 N N . LEU B 1 71 ? 10.352 -5.582 -15.711 1 95.94 71 LEU B N 1
ATOM 3012 C CA . LEU B 1 71 ? 8.977 -5.875 -15.312 1 95.94 71 LEU B CA 1
ATOM 3013 C C . LEU B 1 71 ? 8.125 -6.25 -16.531 1 95.94 71 LEU B C 1
ATOM 3015 O O . LEU B 1 71 ? 7.355 -7.211 -16.469 1 95.94 71 LEU B O 1
ATOM 3019 N N . LEU B 1 72 ? 8.359 -5.617 -17.625 1 93.19 72 LEU B N 1
ATOM 3020 C CA . LEU B 1 72 ? 7.523 -5.805 -18.797 1 93.19 72 LEU B CA 1
ATOM 3021 C C . LEU B 1 72 ? 7.938 -7.051 -19.578 1 93.19 72 LEU B C 1
ATOM 3023 O O . LEU B 1 72 ? 7.094 -7.762 -20.125 1 93.19 72 LEU B O 1
ATOM 3027 N N . PHE B 1 73 ? 9.266 -7.434 -19.484 1 90.5 73 PHE B N 1
ATOM 3028 C CA . PHE B 1 73 ? 9.68 -8.391 -20.516 1 90.5 73 PHE B CA 1
ATOM 3029 C C . PHE B 1 73 ? 10.484 -9.531 -19.891 1 90.5 73 PHE B C 1
ATOM 3031 O O . PHE B 1 73 ? 10.664 -10.578 -20.516 1 90.5 73 PHE B O 1
ATOM 3038 N N . TYR B 1 74 ? 10.977 -9.383 -18.75 1 88.69 74 TYR B N 1
ATOM 3039 C CA . TYR B 1 74 ? 11.93 -10.359 -18.234 1 88.69 74 TYR B CA 1
ATOM 3040 C C . TYR B 1 74 ? 11.281 -11.734 -18.094 1 88.69 74 TYR B C 1
ATOM 3042 O O . TYR B 1 74 ? 11.805 -12.727 -18.609 1 88.69 74 TYR B O 1
ATOM 3050 N N . THR B 1 75 ? 10.203 -11.812 -17.406 1 82.12 75 THR B N 1
ATOM 3051 C CA . THR B 1 75 ? 9.578 -13.102 -17.125 1 82.12 75 THR B CA 1
ATOM 3052 C C . THR B 1 75 ? 8.961 -13.68 -18.406 1 82.12 75 THR B C 1
ATOM 3054 O O . THR B 1 75 ? 8.836 -14.898 -18.531 1 82.12 75 THR B O 1
ATOM 3057 N N . ASP B 1 76 ? 8.602 -12.859 -19.281 1 77.88 76 ASP B N 1
ATOM 3058 C CA . ASP B 1 76 ? 7.965 -13.312 -20.516 1 77.88 76 ASP B CA 1
ATOM 3059 C C . ASP B 1 76 ? 9 -13.828 -21.516 1 77.88 76 ASP B C 1
ATOM 3061 O O . ASP B 1 76 ? 8.75 -14.789 -22.234 1 77.88 76 ASP B O 1
ATOM 3065 N N . VAL B 1 77 ? 10.07 -13.266 -21.562 1 74.12 77 VAL B N 1
ATOM 3066 C CA . VAL B 1 77 ? 11.078 -13.602 -22.562 1 74.12 77 VAL B CA 1
ATOM 3067 C C . VAL B 1 77 ? 12.07 -14.602 -21.984 1 74.12 77 VAL B C 1
ATOM 3069 O O . VAL B 1 77 ? 12.43 -15.586 -22.625 1 74.12 77 VAL B O 1
ATOM 3072 N N . ARG B 1 78 ? 12.547 -14.438 -20.844 1 60.5 78 ARG B N 1
ATOM 3073 C CA . ARG B 1 78 ? 13.633 -15.234 -20.281 1 60.5 78 ARG B CA 1
ATOM 3074 C C . ARG B 1 78 ? 13.094 -16.422 -19.484 1 60.5 78 ARG B C 1
ATOM 3076 O O . ARG B 1 78 ? 13.75 -17.453 -19.391 1 60.5 78 ARG B O 1
ATOM 3083 N N . LEU B 1 79 ? 11.914 -16.234 -18.688 1 59.88 79 LEU B N 1
ATOM 3084 C CA . LEU B 1 79 ? 11.516 -17.297 -17.781 1 59.88 79 LEU B CA 1
ATOM 3085 C C . LEU B 1 79 ? 10.469 -18.203 -18.422 1 59.88 79 LEU B C 1
ATOM 3087 O O . LEU B 1 79 ? 9.898 -19.062 -17.75 1 59.88 79 LEU B O 1
ATOM 3091 N N . ILE B 1 80 ? 10.156 -18 -19.484 1 52.91 80 ILE B N 1
ATOM 3092 C CA . ILE B 1 80 ? 9.156 -18.859 -20.109 1 52.91 80 ILE B CA 1
ATOM 3093 C C . ILE B 1 80 ? 9.406 -20.312 -19.703 1 52.91 80 ILE B C 1
ATOM 3095 O O . ILE B 1 80 ? 10.5 -20.656 -19.25 1 52.91 80 ILE B O 1
ATOM 3099 N N . PRO B 1 81 ? 8.961 -21.469 -20.219 1 55.62 81 PRO B N 1
ATOM 3100 C CA . PRO B 1 81 ? 8.703 -22.859 -19.844 1 55.62 81 PRO B CA 1
ATOM 3101 C C . PRO B 1 81 ? 9.969 -23.594 -19.422 1 55.62 81 PRO B C 1
ATOM 3103 O O . PRO B 1 81 ? 10.055 -24.828 -19.562 1 55.62 81 PRO B O 1
ATOM 3106 N N . SER B 1 82 ? 10.945 -22.766 -18.688 1 62.62 82 SER B N 1
ATOM 3107 C CA . SER B 1 82 ? 12.156 -23.578 -18.656 1 62.62 82 SER B CA 1
ATOM 3108 C C . SER B 1 82 ? 11.891 -24.953 -18.047 1 62.62 82 SER B C 1
ATOM 3110 O O . SER B 1 82 ? 12.227 -25.984 -18.625 1 62.62 82 SER B O 1
ATOM 3112 N N . HIS B 1 83 ? 11.32 -24.812 -16.641 1 74.75 83 HIS B N 1
ATOM 3113 C CA . HIS B 1 83 ? 11.109 -26.125 -16.047 1 74.75 83 HIS B CA 1
ATOM 3114 C C . HIS B 1 83 ? 9.656 -26.578 -16.203 1 74.75 83 HIS B C 1
ATOM 3116 O O . HIS B 1 83 ? 8.742 -25.75 -16.203 1 74.75 83 HIS B O 1
ATOM 3122 N N . PRO B 1 84 ? 9.422 -27.75 -16.422 1 75.12 84 PRO B N 1
ATOM 3123 C CA . PRO B 1 84 ? 8.055 -28.266 -16.547 1 75.12 84 PRO B CA 1
ATOM 3124 C C . PRO B 1 84 ? 7.199 -27.938 -15.32 1 75.12 84 PRO B C 1
ATOM 3126 O O . PRO B 1 84 ? 5.977 -27.844 -15.422 1 75.12 84 PRO B O 1
ATOM 3129 N N . SER B 1 85 ? 7.859 -27.656 -14.211 1 79.44 85 SER B N 1
ATOM 3130 C CA . SER B 1 85 ? 7.121 -27.422 -12.977 1 79.44 85 SER B CA 1
ATOM 3131 C C . SER B 1 85 ? 6.84 -25.938 -12.766 1 79.44 85 SER B C 1
ATOM 3133 O O . SER B 1 85 ? 6.215 -25.547 -11.773 1 79.44 85 SER B O 1
ATOM 3135 N N . THR B 1 86 ? 7.281 -25.125 -13.688 1 83.12 86 THR B N 1
ATOM 3136 C CA . THR B 1 86 ? 7.035 -23.688 -13.562 1 83.12 86 THR B CA 1
ATOM 3137 C C . THR B 1 86 ? 5.543 -23.391 -13.68 1 83.12 86 THR B C 1
ATOM 3139 O O . THR B 1 86 ? 4.855 -23.953 -14.539 1 83.12 86 THR B O 1
ATOM 3142 N N . THR B 1 87 ? 5.055 -22.578 -12.75 1 83.38 87 THR B N 1
ATOM 3143 C CA . THR B 1 87 ? 3.645 -22.219 -12.758 1 83.38 87 THR B CA 1
ATOM 3144 C C . THR B 1 87 ? 3.479 -20.703 -12.836 1 83.38 87 THR B C 1
ATOM 3146 O O . THR B 1 87 ? 4.461 -19.953 -12.766 1 83.38 87 THR B O 1
ATOM 3149 N N . MET B 1 88 ? 2.225 -20.266 -13 1 85.12 88 MET B N 1
ATOM 3150 C CA . MET B 1 88 ? 1.884 -18.844 -13.031 1 85.12 88 MET B CA 1
ATOM 3151 C C . MET B 1 88 ? 2.291 -18.172 -11.734 1 85.12 88 MET B C 1
ATOM 3153 O O . MET B 1 88 ? 2.592 -16.969 -11.727 1 85.12 88 MET B O 1
ATOM 3157 N N . THR B 1 89 ? 2.373 -18.922 -10.711 1 88.38 89 THR B N 1
ATOM 3158 C CA . THR B 1 89 ? 2.762 -18.344 -9.43 1 88.38 89 THR B CA 1
ATOM 3159 C C . THR B 1 89 ? 4.18 -17.781 -9.492 1 88.38 89 THR B C 1
ATOM 3161 O O . THR B 1 89 ? 4.465 -16.734 -8.914 1 88.38 89 THR B O 1
ATOM 3164 N N . ASP B 1 90 ? 5.051 -18.484 -10.156 1 89.19 90 ASP B N 1
ATOM 3165 C CA . ASP B 1 90 ? 6.426 -18.016 -10.289 1 89.19 90 ASP B CA 1
ATOM 3166 C C . ASP B 1 90 ? 6.484 -16.672 -11.023 1 89.19 90 ASP B C 1
ATOM 3168 O O . ASP B 1 90 ? 7.223 -15.773 -10.625 1 89.19 90 ASP B O 1
ATOM 3172 N N . TYR B 1 91 ? 5.637 -16.578 -12.016 1 88.25 91 TYR B N 1
ATOM 3173 C CA . TYR B 1 91 ? 5.582 -15.336 -12.773 1 88.25 91 TYR B CA 1
ATOM 3174 C C . TYR B 1 91 ? 5.066 -14.188 -11.914 1 88.25 91 TYR B C 1
ATOM 3176 O O . TYR B 1 91 ? 5.637 -13.094 -11.914 1 88.25 91 TYR B O 1
ATOM 3184 N N . ILE B 1 92 ? 4.074 -14.438 -11.195 1 91.81 92 ILE B N 1
ATOM 3185 C CA . ILE B 1 92 ? 3.449 -13.414 -10.359 1 91.81 92 ILE B CA 1
ATOM 3186 C C . ILE B 1 92 ? 4.418 -12.977 -9.266 1 91.81 92 ILE B C 1
ATOM 3188 O O . ILE B 1 92 ? 4.594 -11.781 -9.031 1 91.81 92 ILE B O 1
ATOM 3192 N N . ILE B 1 93 ? 5.055 -13.898 -8.68 1 93.5 93 ILE B N 1
ATOM 3193 C CA . ILE B 1 93 ? 5.918 -13.617 -7.539 1 93.5 93 ILE B CA 1
ATOM 3194 C C . ILE B 1 93 ? 7.129 -12.805 -7.992 1 93.5 93 ILE B C 1
ATOM 3196 O O . ILE B 1 93 ? 7.5 -11.82 -7.352 1 93.5 93 ILE B O 1
ATOM 3200 N N . ILE B 1 94 ? 7.715 -13.164 -9.07 1 93.31 94 ILE B N 1
ATOM 3201 C CA . ILE B 1 94 ? 8.883 -12.445 -9.578 1 93.31 94 ILE B CA 1
ATOM 3202 C C . ILE B 1 94 ? 8.461 -11.055 -10.047 1 93.31 94 ILE B C 1
ATOM 3204 O O . ILE B 1 94 ? 9.141 -10.062 -9.758 1 93.31 94 ILE B O 1
ATOM 3208 N N . ASN B 1 95 ? 7.371 -10.977 -10.727 1 94.56 95 ASN B N 1
ATOM 3209 C CA . ASN B 1 95 ? 6.91 -9.688 -11.219 1 94.56 95 ASN B CA 1
ATOM 3210 C C . ASN B 1 95 ? 6.426 -8.789 -10.086 1 94.56 95 ASN B C 1
ATOM 3212 O O . ASN B 1 95 ? 6.461 -7.562 -10.195 1 94.56 95 ASN B O 1
ATOM 3216 N N . LEU B 1 96 ? 5.938 -9.359 -9.031 1 95.31 96 LEU B N 1
ATOM 3217 C CA . LEU B 1 96 ? 5.57 -8.594 -7.844 1 95.31 96 LEU B CA 1
ATOM 3218 C C . LEU B 1 96 ? 6.77 -7.812 -7.312 1 95.31 96 LEU B C 1
ATOM 3220 O O . LEU B 1 96 ? 6.652 -6.629 -6.988 1 95.31 96 LEU B O 1
ATOM 3224 N N . PHE B 1 97 ? 7.93 -8.516 -7.262 1 96.81 97 PHE B N 1
ATOM 3225 C CA . PHE B 1 97 ? 9.164 -7.859 -6.828 1 96.81 97 PHE B CA 1
ATOM 3226 C C . PHE B 1 97 ? 9.578 -6.773 -7.812 1 96.81 97 PHE B C 1
ATOM 3228 O O . PHE B 1 97 ? 9.945 -5.668 -7.41 1 96.81 97 PHE B O 1
ATOM 3235 N N . LEU B 1 98 ? 9.477 -7.059 -9.039 1 97.44 98 LEU B N 1
ATOM 3236 C CA . LEU B 1 98 ? 9.891 -6.094 -10.055 1 97.44 98 LEU B CA 1
ATOM 3237 C C . LEU B 1 98 ? 8.961 -4.883 -10.07 1 97.44 98 LEU B C 1
ATOM 3239 O O . LEU B 1 98 ? 9.414 -3.756 -10.297 1 97.44 98 LEU B O 1
ATOM 3243 N N . MET B 1 99 ? 7.719 -5.078 -9.852 1 97.69 99 MET B N 1
ATOM 3244 C CA . MET B 1 99 ? 6.762 -3.979 -9.773 1 97.69 99 MET B CA 1
ATOM 3245 C C . MET B 1 99 ? 7.074 -3.064 -8.594 1 97.69 99 MET B C 1
ATOM 3247 O O . MET B 1 99 ? 7.078 -1.841 -8.734 1 97.69 99 MET B O 1
ATOM 3251 N N . ALA B 1 100 ? 7.32 -3.67 -7.465 1 98 100 ALA B N 1
ATOM 3252 C CA . ALA B 1 100 ? 7.668 -2.887 -6.281 1 98 100 ALA B CA 1
ATOM 3253 C C . ALA B 1 100 ? 8.961 -2.109 -6.492 1 98 100 ALA B C 1
ATOM 3255 O O . ALA B 1 100 ? 9.078 -0.958 -6.07 1 98 100 ALA B O 1
ATOM 3256 N N . THR B 1 101 ? 9.906 -2.762 -7.137 1 98.25 101 THR B N 1
ATOM 3257 C CA . THR B 1 101 ? 11.188 -2.125 -7.43 1 98.25 101 THR B CA 1
ATOM 3258 C C . THR B 1 101 ? 10.992 -0.923 -8.352 1 98.25 101 THR B C 1
ATOM 3260 O O . THR B 1 101 ? 11.531 0.156 -8.094 1 98.25 101 THR B O 1
ATOM 3263 N N . THR B 1 102 ? 10.227 -1.112 -9.336 1 98.44 102 THR B N 1
ATOM 3264 C CA . THR B 1 102 ? 9.961 -0.032 -10.273 1 98.44 102 THR B CA 1
ATOM 3265 C C . THR B 1 102 ? 9.234 1.12 -9.586 1 98.44 102 THR B C 1
ATOM 3267 O O . THR B 1 102 ? 9.578 2.287 -9.789 1 98.44 102 THR B O 1
ATOM 3270 N N . THR B 1 103 ? 8.289 0.803 -8.789 1 98 103 THR B N 1
ATOM 3271 C CA . THR B 1 103 ? 7.547 1.815 -8.047 1 98 103 THR B CA 1
ATOM 3272 C C . THR B 1 103 ? 8.469 2.572 -7.094 1 98 103 THR B C 1
ATOM 3274 O O . THR B 1 103 ? 8.352 3.791 -6.945 1 98 103 THR B O 1
ATOM 3277 N N . TYR B 1 104 ? 9.336 1.855 -6.488 1 98 104 TYR B N 1
ATOM 3278 C CA . TYR B 1 104 ? 10.297 2.455 -5.566 1 98 104 TYR B CA 1
ATOM 3279 C C . TYR B 1 104 ? 11.156 3.496 -6.273 1 98 104 TYR B C 1
ATOM 3281 O O . TYR B 1 104 ? 11.219 4.652 -5.844 1 98 104 TYR B O 1
ATOM 3289 N N . PHE B 1 105 ? 11.703 3.115 -7.375 1 98.44 105 PHE B N 1
ATOM 3290 C CA . PHE B 1 105 ? 12.609 4.02 -8.078 1 98.44 105 PHE B CA 1
ATOM 3291 C C . PHE B 1 105 ? 11.844 5.184 -8.688 1 98.44 105 PHE B C 1
ATOM 3293 O O . PHE B 1 105 ? 12.352 6.309 -8.742 1 98.44 105 PHE B O 1
ATOM 3300 N N . ALA B 1 106 ? 10.688 4.922 -9.164 1 97.88 106 ALA B N 1
ATOM 3301 C CA . ALA B 1 106 ? 9.867 6.008 -9.688 1 97.88 106 ALA B CA 1
ATOM 3302 C C . ALA B 1 106 ? 9.547 7.031 -8.602 1 97.88 106 ALA B C 1
ATOM 3304 O O . ALA B 1 106 ? 9.633 8.242 -8.836 1 97.88 106 ALA B O 1
ATOM 3305 N N . THR B 1 107 ? 9.234 6.551 -7.449 1 97.56 107 THR B N 1
ATOM 3306 C CA . THR B 1 107 ? 8.898 7.43 -6.336 1 97.56 107 THR B CA 1
ATOM 3307 C C . THR B 1 107 ? 10.125 8.203 -5.867 1 97.56 107 THR B C 1
ATOM 3309 O O . THR B 1 107 ? 10.039 9.391 -5.562 1 97.56 107 THR B O 1
ATOM 3312 N N . MET B 1 108 ? 11.281 7.504 -5.875 1 96.88 108 MET B N 1
ATOM 3313 C CA . MET B 1 108 ? 12.523 8.18 -5.504 1 96.88 108 MET B CA 1
ATOM 3314 C C . MET B 1 108 ? 12.836 9.312 -6.477 1 96.88 108 MET B C 1
ATOM 3316 O O . MET B 1 108 ? 13.211 10.406 -6.055 1 96.88 108 MET B O 1
ATOM 3320 N N . THR B 1 109 ? 12.617 9.07 -7.703 1 96.69 109 THR B N 1
ATOM 3321 C CA . THR B 1 109 ? 12.891 10.062 -8.734 1 96.69 109 THR B CA 1
ATOM 3322 C C . THR B 1 109 ? 11.953 11.258 -8.602 1 96.69 109 THR B C 1
ATOM 3324 O O . THR B 1 109 ? 12.398 12.406 -8.531 1 96.69 109 THR B O 1
ATOM 3327 N N . LEU B 1 110 ? 10.695 10.984 -8.484 1 95.38 110 LEU B N 1
ATOM 3328 C CA . LEU B 1 110 ? 9.711 12.055 -8.367 1 95.38 110 LEU B CA 1
ATOM 3329 C C . LEU B 1 110 ? 9.906 12.836 -7.074 1 95.38 110 LEU B C 1
ATOM 3331 O O . LEU B 1 110 ? 9.773 14.062 -7.059 1 95.38 110 LEU B O 1
ATOM 3335 N N . GLY B 1 111 ? 10.219 12.125 -6.059 1 93.38 111 GLY B N 1
ATOM 3336 C CA . GLY B 1 111 ? 10.469 12.789 -4.789 1 93.38 111 GLY B CA 1
ATOM 3337 C C . GLY B 1 111 ? 11.641 13.75 -4.836 1 93.38 111 GLY B C 1
ATOM 3338 O O . GLY B 1 111 ? 11.562 14.859 -4.309 1 93.38 111 GLY B O 1
ATOM 3339 N N . GLN B 1 112 ? 12.68 13.336 -5.457 1 91.69 112 GLN B N 1
ATOM 3340 C CA . GLN B 1 112 ? 13.852 14.203 -5.562 1 91.69 112 GLN B CA 1
ATOM 3341 C C . GLN B 1 112 ? 13.57 15.414 -6.449 1 91.69 112 GLN B C 1
ATOM 3343 O O . GLN B 1 112 ? 14.094 16.5 -6.203 1 91.69 112 GLN B O 1
ATOM 3348 N N . LEU B 1 113 ? 12.719 15.242 -7.383 1 91.88 113 LEU B N 1
ATOM 3349 C CA . LEU B 1 113 ? 12.406 16.328 -8.312 1 91.88 113 LEU B CA 1
ATOM 3350 C C . LEU B 1 113 ? 11.453 17.328 -7.68 1 91.88 113 LEU B C 1
ATOM 3352 O O . LEU B 1 113 ? 11.586 18.531 -7.883 1 91.88 113 LEU B O 1
ATOM 3356 N N . LEU B 1 114 ? 10.602 16.828 -6.824 1 91.38 114 LEU B N 1
ATOM 3357 C CA . LEU B 1 114 ? 9.477 17.672 -6.441 1 91.38 114 LEU B CA 1
ATOM 3358 C C . LEU B 1 114 ? 9.609 18.125 -4.988 1 91.38 114 LEU B C 1
ATOM 3360 O O . LEU B 1 114 ? 8.867 19 -4.535 1 91.38 114 LEU B O 1
ATOM 3364 N N . LYS B 1 115 ? 10.523 17.609 -4.289 1 88 115 LYS B N 1
ATOM 3365 C CA . LYS B 1 115 ? 10.633 17.906 -2.863 1 88 115 LYS B CA 1
ATOM 3366 C C . LYS B 1 115 ? 10.922 19.391 -2.631 1 88 115 LYS B C 1
ATOM 3368 O O . LYS B 1 115 ? 10.555 19.938 -1.596 1 88 115 LYS B O 1
ATOM 3373 N N . GLY B 1 116 ? 11.57 20.047 -3.576 1 85.25 116 GLY B N 1
ATOM 3374 C CA . GLY B 1 116 ? 11.93 21.453 -3.422 1 85.25 116 GLY B CA 1
ATOM 3375 C C . GLY B 1 116 ? 10.836 22.406 -3.854 1 85.25 116 GLY B C 1
ATOM 3376 O O . GLY B 1 116 ? 10.977 23.625 -3.719 1 85.25 116 GLY B O 1
ATOM 3377 N N . HIS B 1 117 ? 9.703 21.891 -4.238 1 86.81 117 HIS B N 1
ATOM 3378 C CA . HIS B 1 117 ? 8.625 22.734 -4.75 1 86.81 117 HIS B CA 1
ATOM 3379 C C . HIS B 1 117 ? 7.996 23.547 -3.631 1 86.81 117 HIS B C 1
ATOM 3381 O O . HIS B 1 117 ? 7.699 24.734 -3.818 1 86.81 117 HIS B O 1
ATOM 3387 N N . SER B 1 118 ? 7.738 23.047 -2.57 1 87.31 118 SER B N 1
ATOM 3388 C CA . SER B 1 118 ? 7.121 23.688 -1.415 1 87.31 118 SER B CA 1
ATOM 3389 C C . SER B 1 118 ? 7.297 22.859 -0.153 1 87.31 118 SER B C 1
ATOM 3391 O O . SER B 1 118 ? 7.77 21.719 -0.219 1 87.31 118 SER B O 1
ATOM 3393 N N . GLU B 1 119 ? 6.992 23.453 0.921 1 87 119 GLU B N 1
ATOM 3394 C CA . GLU B 1 119 ? 7.055 22.734 2.186 1 87 119 GLU B CA 1
ATOM 3395 C C . GLU B 1 119 ? 6.125 21.516 2.17 1 87 119 GLU B C 1
ATOM 3397 O O . GLU B 1 119 ? 6.484 20.453 2.666 1 87 119 GLU B O 1
ATOM 3402 N N . TYR B 1 120 ? 5.043 21.703 1.545 1 87.19 120 TYR B N 1
ATOM 3403 C CA . TYR B 1 120 ? 4.066 20.625 1.452 1 87.19 120 TYR B CA 1
ATOM 3404 C C . TYR B 1 120 ? 4.605 19.469 0.624 1 87.19 120 TYR B C 1
ATOM 3406 O O . TYR B 1 120 ? 4.492 18.312 1.021 1 87.19 120 TYR B O 1
ATOM 3414 N N . GLN B 1 121 ? 5.223 19.828 -0.427 1 89.62 121 GLN B N 1
ATOM 3415 C CA . GLN B 1 121 ? 5.781 18.797 -1.296 1 89.62 121 GLN B CA 1
ATOM 3416 C C . GLN B 1 121 ? 6.953 18.094 -0.623 1 89.62 121 GLN B C 1
ATOM 3418 O O . GLN B 1 121 ? 7.172 16.891 -0.839 1 89.62 121 GLN B O 1
ATOM 3423 N N . GLY B 1 122 ? 7.668 18.828 0.132 1 89.31 122 GLY B N 1
ATOM 3424 C CA . GLY B 1 122 ? 8.758 18.219 0.877 1 89.31 122 GLY B CA 1
ATOM 3425 C C . GLY B 1 122 ? 8.289 17.141 1.842 1 89.31 122 GLY B C 1
ATOM 3426 O O . GLY B 1 122 ? 8.828 16.031 1.862 1 89.31 122 GLY B O 1
ATOM 3427 N N . LYS B 1 123 ? 7.305 17.469 2.527 1 90.06 123 LYS B N 1
ATOM 3428 C CA . LYS B 1 123 ? 6.734 16.516 3.486 1 90.06 123 LYS B CA 1
ATOM 3429 C C . LYS B 1 123 ? 6.105 15.328 2.775 1 90.06 123 LYS B C 1
ATOM 3431 O O . LYS B 1 123 ? 6.34 14.172 3.152 1 90.06 123 LYS B O 1
ATOM 3436 N N . LEU B 1 124 ? 5.371 15.625 1.798 1 92.31 124 LEU B N 1
ATOM 3437 C CA . LEU B 1 124 ? 4.641 14.625 1.036 1 92.31 124 LEU B CA 1
ATOM 3438 C C . LEU B 1 124 ? 5.594 13.578 0.456 1 92.31 124 LEU B C 1
ATOM 3440 O O . LEU B 1 124 ? 5.395 12.383 0.646 1 92.31 124 LEU B O 1
ATOM 3444 N N . TRP B 1 125 ? 6.559 14 -0.164 1 92.56 125 TRP B N 1
ATOM 3445 C CA . TRP B 1 125 ? 7.426 13.078 -0.889 1 92.56 125 TRP B CA 1
ATOM 3446 C C . TRP B 1 125 ? 8.359 12.344 0.067 1 92.56 125 TRP B C 1
ATOM 3448 O O . TRP B 1 125 ? 8.836 11.242 -0.233 1 92.56 125 TRP B O 1
ATOM 3458 N N . ASN B 1 126 ? 8.609 12.922 1.173 1 91.44 126 ASN B N 1
ATOM 3459 C CA . ASN B 1 126 ? 9.336 12.172 2.195 1 91.44 126 ASN B CA 1
ATOM 3460 C C . ASN B 1 126 ? 8.523 10.977 2.688 1 91.44 126 ASN B C 1
ATOM 3462 O O . ASN B 1 126 ? 9.062 9.883 2.854 1 91.44 126 ASN B O 1
ATOM 3466 N N . GLN B 1 127 ? 7.309 11.203 2.883 1 94.25 127 GLN B N 1
ATOM 3467 C CA . GLN B 1 127 ? 6.434 10.109 3.295 1 94.25 127 GLN B CA 1
ATOM 3468 C C . GLN B 1 127 ? 6.27 9.086 2.176 1 94.25 127 GLN B C 1
ATOM 3470 O O . GLN B 1 127 ? 6.344 7.875 2.416 1 94.25 127 GLN B O 1
ATOM 3475 N N . ALA B 1 128 ? 6.094 9.578 1.014 1 95.62 128 ALA B N 1
ATOM 3476 C CA . ALA B 1 128 ? 5.91 8.688 -0.131 1 95.62 128 ALA B CA 1
ATOM 3477 C C . ALA B 1 128 ? 7.137 7.812 -0.347 1 95.62 128 ALA B C 1
ATOM 3479 O O . ALA B 1 128 ? 7.012 6.617 -0.634 1 95.62 128 ALA B O 1
ATOM 3480 N N . LYS B 1 129 ? 8.289 8.383 -0.233 1 94.19 129 LYS B N 1
ATOM 3481 C CA . LYS B 1 129 ? 9.531 7.633 -0.413 1 94.19 129 LYS B CA 1
ATOM 3482 C C . LYS B 1 129 ? 9.656 6.527 0.631 1 94.19 129 LYS B C 1
ATOM 3484 O O . LYS B 1 129 ? 10.062 5.41 0.311 1 94.19 129 LYS B O 1
ATOM 3489 N N . GLN B 1 130 ? 9.305 6.84 1.805 1 93.94 130 GLN B N 1
ATOM 3490 C CA . GLN B 1 130 ? 9.383 5.832 2.855 1 93.94 130 GLN B CA 1
ATOM 3491 C C . GLN B 1 130 ? 8.336 4.734 2.641 1 93.94 130 GLN B C 1
ATOM 3493 O O . GLN B 1 130 ? 8.609 3.557 2.881 1 93.94 130 GLN B O 1
ATOM 3498 N N . LEU B 1 131 ? 7.188 5.078 2.191 1 95.94 131 LEU B N 1
ATOM 3499 C CA . LEU B 1 131 ? 6.164 4.09 1.881 1 95.94 131 LEU B CA 1
ATOM 3500 C C . LEU B 1 131 ? 6.617 3.174 0.749 1 95.94 131 LEU B C 1
ATOM 3502 O O . LEU B 1 131 ? 6.379 1.965 0.792 1 95.94 131 LEU B O 1
ATOM 3506 N N . ALA B 1 132 ? 7.23 3.76 -0.202 1 96.62 132 ALA B N 1
ATOM 3507 C CA . ALA B 1 132 ? 7.73 2.963 -1.32 1 96.62 132 ALA B CA 1
ATOM 3508 C C . ALA B 1 132 ? 8.805 1.983 -0.858 1 96.62 132 ALA B C 1
ATOM 3510 O O . ALA B 1 132 ? 8.883 0.857 -1.355 1 96.62 132 ALA B O 1
ATOM 3511 N N . LEU B 1 133 ? 9.609 2.43 0.034 1 95.31 133 LEU B N 1
ATOM 3512 C CA . LEU B 1 133 ? 10.641 1.543 0.575 1 95.31 133 LEU B CA 1
ATOM 3513 C C . LEU B 1 133 ? 10 0.378 1.329 1 95.31 133 LEU B C 1
ATOM 3515 O O . LEU B 1 133 ? 10.422 -0.771 1.168 1 95.31 133 LEU B O 1
ATOM 3519 N N . VAL B 1 134 ? 9.039 0.645 2.115 1 95.88 134 VAL B N 1
ATOM 3520 C CA . VAL B 1 134 ? 8.352 -0.403 2.863 1 95.88 134 VAL B CA 1
ATOM 3521 C C . VAL B 1 134 ? 7.688 -1.377 1.895 1 95.88 134 VAL B C 1
ATOM 3523 O O . VAL B 1 134 ? 7.684 -2.588 2.127 1 95.88 134 VAL B O 1
ATOM 3526 N N . LEU B 1 135 ? 7.121 -0.85 0.851 1 96.75 135 LEU B N 1
ATOM 3527 C CA . LEU B 1 135 ? 6.516 -1.702 -0.168 1 96.75 135 LEU B CA 1
ATOM 3528 C C . LEU B 1 135 ? 7.566 -2.605 -0.81 1 96.75 135 LEU B C 1
ATOM 3530 O O . LEU B 1 135 ? 7.328 -3.801 -1 1 96.75 135 LEU B O 1
ATOM 3534 N N . LEU B 1 136 ? 8.68 -2.033 -1.119 1 96.94 136 LEU B N 1
ATOM 3535 C CA . LEU B 1 136 ? 9.766 -2.807 -1.706 1 96.94 136 LEU B CA 1
ATOM 3536 C C . LEU B 1 136 ? 10.219 -3.918 -0.762 1 96.94 136 LEU B C 1
ATOM 3538 O O . LEU B 1 136 ? 10.359 -5.07 -1.179 1 96.94 136 LEU B O 1
ATOM 3542 N N . LEU B 1 137 ? 10.359 -3.574 0.453 1 95.62 137 LEU B N 1
ATOM 3543 C CA . LEU B 1 137 ? 10.789 -4.559 1.441 1 95.62 137 LEU B CA 1
ATOM 3544 C C . LEU B 1 137 ? 9.742 -5.656 1.607 1 95.62 137 LEU B C 1
ATO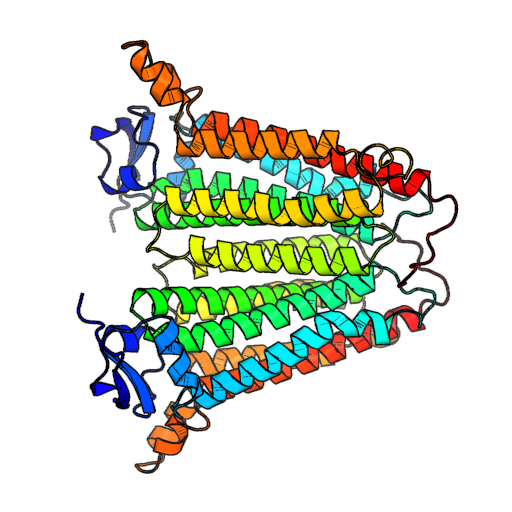M 3546 O O . LEU B 1 137 ? 10.086 -6.836 1.683 1 95.62 137 LEU B O 1
ATOM 3550 N N . THR B 1 138 ? 8.516 -5.254 1.636 1 96.38 138 THR B N 1
ATOM 3551 C CA . THR B 1 138 ? 7.434 -6.219 1.79 1 96.38 138 THR B CA 1
ATOM 3552 C C . THR B 1 138 ? 7.426 -7.215 0.635 1 96.38 138 THR B C 1
ATOM 3554 O O . THR B 1 138 ? 7.383 -8.43 0.855 1 96.38 138 THR B O 1
ATOM 3557 N N . CYS B 1 139 ? 7.469 -6.703 -0.542 1 96.5 139 CYS B N 1
ATOM 3558 C CA . CYS B 1 139 ? 7.43 -7.578 -1.708 1 96.5 139 CYS B CA 1
ATOM 3559 C C . CYS B 1 139 ? 8.688 -8.43 -1.79 1 96.5 139 CYS B C 1
ATOM 3561 O O . CYS B 1 139 ? 8.641 -9.578 -2.234 1 96.5 139 CYS B O 1
ATOM 3563 N N . SER B 1 140 ? 9.797 -7.883 -1.352 1 94.56 140 SER B N 1
ATOM 3564 C CA . SER B 1 140 ? 11.023 -8.672 -1.288 1 94.56 140 SER B CA 1
ATOM 3565 C C . SER B 1 140 ? 10.875 -9.836 -0.311 1 94.56 140 SER B C 1
ATOM 3567 O O . SER B 1 140 ? 11.242 -10.969 -0.628 1 94.56 140 SER B O 1
ATOM 3569 N N . ILE B 1 141 ? 10.312 -9.586 0.768 1 94.12 141 ILE B N 1
ATOM 3570 C CA . ILE B 1 141 ? 10.156 -10.609 1.792 1 94.12 141 ILE B CA 1
ATOM 3571 C C . ILE B 1 141 ? 9.148 -11.656 1.319 1 94.12 141 ILE B C 1
ATOM 3573 O O . ILE B 1 141 ? 9.383 -12.859 1.461 1 94.12 141 ILE B O 1
ATOM 3577 N N . VAL B 1 142 ? 8.086 -11.234 0.735 1 95.31 142 VAL B N 1
ATOM 3578 C CA . VAL B 1 142 ? 7.039 -12.141 0.281 1 95.31 142 VAL B CA 1
ATOM 3579 C C . VAL B 1 142 ? 7.605 -13.094 -0.774 1 95.31 142 VAL B C 1
ATOM 3581 O O . VAL B 1 142 ? 7.324 -14.297 -0.753 1 95.31 142 VAL B O 1
ATOM 3584 N N . THR B 1 143 ? 8.367 -12.547 -1.674 1 94.06 143 THR B N 1
ATOM 3585 C CA . THR B 1 143 ? 8.945 -13.383 -2.721 1 94.06 143 THR B CA 1
ATOM 3586 C C . THR B 1 143 ? 9.891 -14.414 -2.125 1 94.06 143 THR B C 1
ATOM 3588 O O . THR B 1 143 ? 9.898 -15.578 -2.545 1 94.06 143 THR B O 1
ATOM 3591 N N . LEU B 1 144 ? 10.633 -14.062 -1.151 1 91.31 144 LEU B N 1
ATOM 3592 C CA . LEU B 1 144 ? 11.523 -15 -0.475 1 91.31 144 LEU B CA 1
ATOM 3593 C C . LEU B 1 144 ? 10.734 -16.062 0.279 1 91.31 144 LEU B C 1
ATOM 3595 O O . LEU B 1 144 ? 11.109 -17.234 0.278 1 91.31 144 LEU B O 1
ATOM 3599 N N . LEU B 1 145 ? 9.719 -15.625 0.916 1 92.25 145 LEU B N 1
ATOM 3600 C CA . LEU B 1 145 ? 8.883 -16.531 1.684 1 92.25 145 LEU B CA 1
ATOM 3601 C C . LEU B 1 145 ? 8.273 -17.609 0.78 1 92.25 145 LEU B C 1
ATOM 3603 O O . LEU B 1 145 ? 8.148 -18.766 1.183 1 92.25 145 LEU B O 1
ATOM 3607 N N . TYR B 1 146 ? 7.898 -17.203 -0.389 1 92.44 146 TYR B N 1
ATOM 3608 C CA . TYR B 1 146 ? 7.281 -18.156 -1.305 1 92.44 146 TYR B CA 1
ATOM 3609 C C . TYR B 1 146 ? 8.227 -19.312 -1.611 1 92.44 146 TYR B C 1
ATOM 3611 O O . TYR B 1 146 ? 7.855 -20.484 -1.492 1 92.44 146 TYR B O 1
ATOM 3619 N N . TYR B 1 147 ? 9.414 -19 -1.915 1 88.62 147 TYR B N 1
ATOM 3620 C CA . TYR B 1 147 ? 10.352 -20.047 -2.301 1 88.62 147 TYR B CA 1
ATOM 3621 C C . TYR B 1 147 ? 10.898 -20.766 -1.074 1 88.62 147 TYR B C 1
ATOM 3623 O O . TYR B 1 147 ? 11.227 -21.953 -1.136 1 88.62 147 TYR B O 1
ATOM 3631 N N . ALA B 1 148 ? 11 -20.094 0.035 1 87.56 148 ALA B N 1
ATOM 3632 C CA . ALA B 1 148 ? 11.5 -20.703 1.262 1 87.56 148 ALA B CA 1
ATOM 3633 C C . ALA B 1 148 ? 10.508 -21.719 1.811 1 87.56 148 ALA B C 1
ATOM 3635 O O . ALA B 1 148 ? 10.906 -22.75 2.375 1 87.56 148 ALA B O 1
ATOM 3636 N N . PHE B 1 149 ? 9.266 -21.422 1.664 1 89 149 PHE B N 1
ATOM 3637 C CA . PHE B 1 149 ? 8.219 -22.281 2.184 1 89 149 PHE B CA 1
ATOM 3638 C C . PHE B 1 149 ? 7.371 -22.844 1.05 1 89 149 PHE B C 1
ATOM 3640 O O . PHE B 1 149 ? 6.152 -22.984 1.182 1 89 149 PHE B O 1
ATOM 3647 N N . PHE B 1 150 ? 8.008 -23.156 -0.009 1 86.69 150 PHE B N 1
ATOM 3648 C CA . PHE B 1 150 ? 7.367 -23.578 -1.251 1 86.69 150 PHE B CA 1
ATOM 3649 C C . PHE B 1 150 ? 6.441 -24.766 -1.009 1 86.69 150 PHE B C 1
ATOM 3651 O O . PHE B 1 150 ? 5.34 -24.828 -1.56 1 86.69 150 PHE B O 1
ATOM 3658 N N . ASP B 1 151 ? 6.824 -25.719 -0.2 1 84.56 151 ASP B N 1
ATOM 3659 C CA . ASP B 1 151 ? 6.062 -26.938 0.059 1 84.56 151 ASP B CA 1
ATOM 3660 C C . ASP B 1 151 ? 5.215 -26.797 1.32 1 84.56 151 ASP B C 1
ATOM 3662 O O . ASP B 1 151 ? 4.539 -27.75 1.729 1 84.56 151 ASP B O 1
ATOM 3666 N N . HIS B 1 152 ? 5.285 -25.703 1.972 1 87.94 152 HIS B N 1
ATOM 3667 C CA . HIS B 1 152 ? 4.52 -25.438 3.182 1 87.94 152 HIS B CA 1
ATOM 3668 C C . HIS B 1 152 ? 3.635 -24.203 3.008 1 87.94 152 HIS B C 1
ATOM 3670 O O . HIS B 1 152 ? 3.926 -23.141 3.562 1 87.94 152 HIS B O 1
ATOM 3676 N N . VAL B 1 153 ? 2.537 -24.406 2.439 1 86.88 153 VAL B N 1
ATOM 3677 C CA . VAL B 1 153 ? 1.657 -23.344 1.979 1 86.88 153 VAL B CA 1
ATOM 3678 C C . VAL B 1 153 ? 1.085 -22.594 3.178 1 86.88 153 VAL B C 1
ATOM 3680 O O . VAL B 1 153 ? 0.957 -21.359 3.146 1 86.88 153 VAL B O 1
ATOM 3683 N N . PHE B 1 154 ? 0.787 -23.297 4.184 1 89.25 154 PHE B N 1
ATOM 3684 C CA . PHE B 1 154 ? 0.198 -22.641 5.348 1 89.25 154 PHE B CA 1
ATOM 3685 C C . PHE B 1 154 ? 1.203 -21.719 6.016 1 89.25 154 PHE B C 1
ATOM 3687 O O . PHE B 1 154 ? 0.85 -20.609 6.438 1 89.25 154 PHE B O 1
ATOM 3694 N N . LEU B 1 155 ? 2.426 -22.156 6.172 1 91.69 155 LEU B N 1
ATOM 3695 C CA . LEU B 1 155 ? 3.459 -21.297 6.746 1 91.69 155 LEU B CA 1
ATOM 3696 C C . LEU B 1 155 ? 3.695 -20.078 5.867 1 91.69 155 LEU B C 1
ATOM 3698 O O . LEU B 1 155 ? 3.867 -18.969 6.379 1 91.69 155 LEU B O 1
ATOM 3702 N N . PHE B 1 156 ? 3.717 -20.328 4.594 1 93 156 PHE B N 1
ATOM 3703 C CA . PHE B 1 156 ? 3.822 -19.219 3.668 1 93 156 PHE B CA 1
ATOM 3704 C C . PHE B 1 156 ? 2.727 -18.188 3.932 1 93 156 PHE B C 1
ATOM 3706 O O . PHE B 1 156 ? 3.008 -17 4.086 1 93 156 PHE B O 1
ATOM 3713 N N . LYS B 1 157 ? 1.505 -18.641 4.035 1 94 157 LYS B N 1
ATOM 3714 C CA . LYS B 1 157 ? 0.355 -17.766 4.27 1 94 157 LYS B CA 1
ATOM 3715 C C . LYS B 1 157 ? 0.495 -17.016 5.586 1 94 157 LYS B C 1
ATOM 3717 O O . LYS B 1 157 ? 0.305 -15.797 5.633 1 94 157 LYS B O 1
ATOM 3722 N N . LEU B 1 158 ? 0.842 -17.672 6.578 1 95.19 158 LEU B N 1
ATOM 3723 C CA . LEU B 1 158 ? 0.945 -17.062 7.902 1 95.19 158 LEU B CA 1
ATOM 3724 C C . LEU B 1 158 ? 2 -15.969 7.918 1 95.19 158 LEU B C 1
ATOM 3726 O O . LEU B 1 158 ? 1.777 -14.898 8.484 1 95.19 158 LEU B O 1
ATOM 3730 N N . PHE B 1 159 ? 3.082 -16.219 7.316 1 96.31 159 PHE B N 1
ATOM 3731 C CA . PHE B 1 159 ? 4.168 -15.25 7.355 1 96.31 159 PHE B CA 1
ATOM 3732 C C . PHE B 1 159 ? 3.885 -14.078 6.422 1 96.31 159 PHE B C 1
ATOM 3734 O O . PHE B 1 159 ? 4.32 -12.953 6.68 1 96.31 159 PHE B O 1
ATOM 3741 N N . VAL B 1 160 ? 3.156 -14.312 5.359 1 96.69 160 VAL B N 1
ATOM 3742 C CA . VAL B 1 160 ? 2.723 -13.203 4.512 1 96.69 160 VAL B CA 1
ATOM 3743 C C . VAL B 1 160 ? 1.762 -12.312 5.289 1 96.69 160 VAL B C 1
ATOM 3745 O O . VAL B 1 160 ? 1.871 -11.078 5.238 1 96.69 160 VAL B O 1
ATOM 3748 N N . ILE B 1 161 ? 0.844 -12.906 6.016 1 96.75 161 ILE B N 1
ATOM 3749 C CA . ILE B 1 161 ? -0.081 -12.141 6.848 1 96.75 161 ILE B CA 1
ATOM 3750 C C . ILE B 1 161 ? 0.7 -11.328 7.875 1 96.75 161 ILE B C 1
ATOM 3752 O O . ILE B 1 161 ? 0.43 -10.141 8.07 1 96.75 161 ILE B O 1
ATOM 3756 N N . TRP B 1 162 ? 1.668 -11.977 8.461 1 97.25 162 TRP B N 1
ATOM 3757 C CA . TRP B 1 162 ? 2.529 -11.32 9.438 1 97.25 162 TRP B CA 1
ATOM 3758 C C . TRP B 1 162 ? 3.236 -10.117 8.82 1 97.25 162 TRP B C 1
ATOM 3760 O O . TRP B 1 162 ? 3.225 -9.023 9.391 1 97.25 162 TRP B O 1
ATOM 3770 N N . THR B 1 163 ? 3.777 -10.305 7.695 1 97 163 THR B N 1
ATOM 3771 C CA . THR B 1 163 ? 4.5 -9.25 7 1 97 163 THR B CA 1
ATOM 3772 C C . THR B 1 163 ? 3.559 -8.117 6.613 1 97 163 THR B C 1
ATOM 3774 O O . THR B 1 163 ? 3.891 -6.938 6.781 1 97 163 THR B O 1
ATOM 3777 N N . CYS B 1 164 ? 2.344 -8.391 6.172 1 96.38 164 CYS B N 1
ATOM 3778 C CA . CYS B 1 164 ? 1.384 -7.383 5.746 1 96.38 164 CYS B CA 1
ATOM 3779 C C . CYS B 1 164 ? 0.848 -6.598 6.938 1 96.38 164 CYS B C 1
ATOM 3781 O O . CYS B 1 164 ? 0.583 -5.402 6.828 1 96.38 164 CYS B O 1
ATOM 3783 N N . LEU B 1 165 ? 0.731 -7.293 7.996 1 96.12 165 LEU B N 1
ATOM 3784 C CA . LEU B 1 165 ? 0.311 -6.609 9.219 1 96.12 165 LEU B CA 1
ATOM 3785 C C . LEU B 1 165 ? 1.35 -5.582 9.648 1 96.12 165 LEU B C 1
ATOM 3787 O O . LEU B 1 165 ? 1.009 -4.43 9.93 1 96.12 165 LEU B O 1
ATOM 3791 N N . LEU B 1 166 ? 2.543 -5.992 9.672 1 97.12 166 LEU B N 1
ATOM 3792 C CA . LEU B 1 166 ? 3.621 -5.086 10.055 1 97.12 166 LEU B CA 1
ATOM 3793 C C . LEU B 1 166 ? 3.752 -3.943 9.055 1 97.12 166 LEU B C 1
ATOM 3795 O O . LEU B 1 166 ? 4.027 -2.805 9.438 1 97.12 166 LEU B O 1
ATOM 3799 N N . MET B 1 167 ? 3.574 -4.262 7.82 1 97.12 167 MET B N 1
ATOM 3800 C CA . MET B 1 167 ? 3.611 -3.236 6.785 1 97.12 167 MET B CA 1
ATOM 3801 C C . MET B 1 167 ? 2.525 -2.191 7.016 1 97.12 167 MET B C 1
ATOM 3803 O O . MET B 1 167 ? 2.771 -0.991 6.875 1 97.12 167 MET B O 1
ATOM 3807 N N . SER B 1 168 ? 1.361 -2.605 7.379 1 96.19 168 SER B N 1
ATOM 3808 C CA . SER B 1 168 ? 0.244 -1.701 7.629 1 96.19 168 SER B CA 1
ATOM 3809 C C . SER B 1 168 ? 0.526 -0.791 8.82 1 96.19 168 SER B C 1
ATOM 3811 O O . SER B 1 168 ? 0.314 0.421 8.742 1 96.19 168 SER B O 1
ATOM 3813 N N . ILE B 1 169 ? 1.049 -1.355 9.82 1 96.06 169 ILE B N 1
ATOM 3814 C CA . ILE B 1 169 ? 1.379 -0.591 11.016 1 96.06 169 ILE B CA 1
ATOM 3815 C C . ILE B 1 169 ? 2.453 0.444 10.688 1 96.06 169 ILE B C 1
ATOM 3817 O O . ILE B 1 169 ? 2.326 1.615 11.055 1 96.06 169 ILE B O 1
ATOM 3821 N N . THR B 1 170 ? 3.43 0.009 10.008 1 96.56 170 THR B N 1
ATOM 3822 C CA . THR B 1 170 ? 4.527 0.899 9.648 1 96.56 170 THR B CA 1
ATOM 3823 C C . THR B 1 170 ? 4.043 2.02 8.734 1 96.56 170 THR B C 1
ATOM 3825 O O . THR B 1 170 ? 4.469 3.168 8.875 1 96.56 170 THR B O 1
ATOM 3828 N N . SER B 1 171 ? 3.148 1.67 7.832 1 96.56 171 SER B N 1
ATOM 3829 C CA . SER B 1 171 ? 2.598 2.676 6.93 1 96.56 171 SER B CA 1
ATOM 3830 C C . SER B 1 171 ? 1.829 3.746 7.699 1 96.56 171 SER B C 1
ATOM 3832 O O . SER B 1 171 ? 1.917 4.934 7.375 1 96.56 171 SER B O 1
ATOM 3834 N N . ILE B 1 172 ? 1.177 3.377 8.703 1 95.31 172 ILE B N 1
ATOM 3835 C CA . ILE B 1 172 ? 0.428 4.316 9.523 1 95.31 172 ILE B CA 1
ATOM 3836 C C . ILE B 1 172 ? 1.395 5.242 10.266 1 95.31 172 ILE B C 1
ATOM 3838 O O . ILE B 1 172 ? 1.154 6.445 10.375 1 95.31 172 ILE B O 1
ATOM 3842 N N . VAL B 1 173 ? 2.479 4.699 10.703 1 95 173 VAL B N 1
ATOM 3843 C CA . VAL B 1 173 ? 3.486 5.5 11.391 1 95 173 VAL B CA 1
ATOM 3844 C C . VAL B 1 173 ? 4.102 6.504 10.422 1 95 173 VAL B C 1
ATOM 3846 O O . VAL B 1 173 ? 4.332 7.66 10.773 1 95 173 VAL B O 1
ATOM 3849 N N . ILE B 1 174 ? 4.262 6.082 9.25 1 95.62 174 ILE B N 1
ATOM 3850 C CA . ILE B 1 174 ? 4.926 6.91 8.242 1 95.62 174 ILE B CA 1
ATOM 3851 C C . ILE B 1 174 ? 4.039 8.102 7.891 1 95.62 174 ILE B C 1
ATOM 3853 O O . ILE B 1 174 ? 4.531 9.219 7.734 1 95.62 174 ILE B O 1
ATOM 3857 N N . ILE B 1 175 ? 2.771 7.918 7.82 1 94.88 175 ILE B N 1
ATOM 3858 C CA . ILE B 1 175 ? 1.909 9.008 7.379 1 94.88 175 ILE B CA 1
ATOM 3859 C C . ILE B 1 175 ? 1.527 9.883 8.57 1 94.88 175 ILE B C 1
ATOM 3861 O O . ILE B 1 175 ? 0.938 10.953 8.398 1 94.88 175 ILE B O 1
ATOM 3865 N N . ASN B 1 176 ? 1.931 9.445 9.758 1 92.75 176 ASN B N 1
ATOM 3866 C CA . ASN B 1 176 ? 1.68 10.219 10.969 1 92.75 176 ASN B CA 1
ATOM 3867 C C . ASN B 1 176 ? 2.658 11.383 11.109 1 92.75 176 ASN B C 1
ATOM 3869 O O . ASN B 1 176 ? 3.855 11.172 11.312 1 92.75 176 ASN B O 1
ATOM 3873 N N . ASP B 1 177 ? 2.133 12.516 11.164 1 88.62 177 ASP B N 1
ATOM 3874 C CA . ASP B 1 177 ? 2.951 13.727 11.141 1 88.62 177 ASP B CA 1
ATOM 3875 C C . ASP B 1 177 ? 3.586 13.984 12.508 1 88.62 177 ASP B C 1
ATOM 3877 O O . ASP B 1 177 ? 4.48 14.82 12.633 1 88.62 177 ASP B O 1
ATOM 3881 N N . GLN B 1 178 ? 3.199 13.266 13.445 1 88.25 178 GLN B N 1
ATOM 3882 C CA . GLN B 1 178 ? 3.756 13.461 14.781 1 88.25 178 GLN B CA 1
ATOM 3883 C C . GLN B 1 178 ? 5.168 12.891 14.883 1 88.25 178 GLN B C 1
ATOM 3885 O O . GLN B 1 178 ? 5.949 13.297 15.742 1 88.25 178 GLN B O 1
ATOM 3890 N N . TYR B 1 179 ? 5.465 12.023 14.016 1 89.56 179 TYR B N 1
ATOM 3891 C CA . TYR B 1 179 ? 6.773 11.375 14.07 1 89.56 179 TYR B CA 1
ATOM 3892 C C . TYR B 1 179 ? 7.762 12.07 13.141 1 89.56 179 TYR B C 1
ATOM 3894 O O . TYR B 1 179 ? 7.402 12.477 12.031 1 89.56 179 TYR B O 1
ATOM 3902 N N . LYS B 1 180 ? 8.891 12.094 13.68 1 87.31 180 LYS B N 1
ATOM 3903 C CA . LYS B 1 180 ? 9.969 12.688 12.898 1 87.31 180 LYS B CA 1
ATOM 3904 C C . LYS B 1 180 ? 10.57 11.68 11.93 1 87.31 180 LYS B C 1
ATOM 3906 O O . LYS B 1 180 ? 10.289 10.477 12.016 1 87.31 180 LYS B O 1
ATOM 3911 N N . ARG B 1 181 ? 11.352 12.188 11.062 1 84.31 181 ARG B N 1
ATOM 3912 C CA . ARG B 1 181 ? 11.961 11.383 10.008 1 84.31 181 ARG B CA 1
ATOM 3913 C C . ARG B 1 181 ? 12.758 10.219 10.594 1 84.31 181 ARG B C 1
ATOM 3915 O O . ARG B 1 181 ? 12.648 9.086 10.125 1 84.31 181 ARG B O 1
ATOM 3922 N N . VAL B 1 182 ? 13.539 10.484 11.648 1 84.75 182 VAL B N 1
ATOM 3923 C CA . VAL B 1 182 ? 14.406 9.477 12.25 1 84.75 182 VAL B CA 1
ATOM 3924 C C . VAL B 1 182 ? 13.555 8.375 12.883 1 84.75 182 VAL B C 1
ATOM 3926 O O . VAL B 1 182 ? 13.891 7.195 12.789 1 84.75 182 VAL B O 1
ATOM 3929 N N . GLN B 1 183 ? 12.484 8.75 13.43 1 90.94 183 GLN B N 1
ATOM 3930 C CA . GLN B 1 183 ? 11.57 7.777 14.031 1 90.94 183 GLN B CA 1
ATOM 3931 C C . GLN B 1 183 ? 10.891 6.926 12.969 1 90.94 183 GLN B C 1
ATOM 3933 O O . GLN B 1 183 ? 10.766 5.707 13.125 1 90.94 183 GLN B O 1
ATOM 3938 N N . LYS B 1 184 ? 10.555 7.551 11.922 1 91.25 184 LYS B N 1
ATOM 3939 C CA . LYS B 1 184 ? 9.922 6.832 10.828 1 91.25 184 LYS B CA 1
ATOM 3940 C C . LYS B 1 184 ? 10.883 5.832 10.195 1 91.25 184 LYS B C 1
ATOM 3942 O O . LYS B 1 184 ? 10.531 4.672 9.977 1 91.25 184 LYS B O 1
ATOM 3947 N N . LEU B 1 185 ? 12.094 6.277 9.977 1 88.31 185 LEU B N 1
ATOM 3948 C CA . LEU B 1 185 ? 13.094 5.398 9.391 1 88.31 185 LEU B CA 1
ATOM 3949 C C . LEU B 1 185 ? 13.43 4.246 10.336 1 88.31 185 LEU B C 1
ATOM 3951 O O . LEU B 1 185 ? 13.633 3.113 9.891 1 88.31 185 LEU B O 1
ATOM 3955 N N . SER B 1 186 ? 13.477 4.531 11.578 1 91.31 186 SER B N 1
ATOM 3956 C CA . SER B 1 186 ? 13.703 3.477 12.562 1 91.31 186 SER B CA 1
ATOM 3957 C C . SER B 1 186 ? 12.578 2.441 12.531 1 91.31 186 SER B C 1
ATOM 3959 O O . SER B 1 186 ? 12.828 1.242 12.656 1 91.31 186 SER B O 1
ATOM 3961 N N . CYS B 1 187 ? 11.422 2.918 12.352 1 93.31 187 CYS B N 1
ATOM 3962 C CA . CYS B 1 187 ? 10.281 2.016 12.258 1 93.31 187 CYS B CA 1
ATOM 3963 C C . CYS B 1 187 ? 10.391 1.119 11.031 1 93.31 187 CYS B C 1
ATOM 3965 O O . CYS B 1 187 ? 10.055 -0.063 11.086 1 93.31 187 CYS B O 1
ATOM 3967 N N . VAL B 1 188 ? 10.875 1.649 9.977 1 92.44 188 VAL B N 1
ATOM 3968 C CA . VAL B 1 188 ? 11.062 0.877 8.75 1 92.44 188 VAL B CA 1
ATOM 3969 C C . VAL B 1 188 ? 12.102 -0.214 8.984 1 92.44 188 VAL B C 1
ATOM 3971 O O . VAL B 1 188 ? 11.93 -1.354 8.547 1 92.44 188 VAL B O 1
ATOM 3974 N N . VAL B 1 189 ? 13.141 0.108 9.703 1 90.06 189 VAL B N 1
ATOM 3975 C CA . VAL B 1 189 ? 14.18 -0.867 10.008 1 90.06 189 VAL B CA 1
ATOM 3976 C C . VAL B 1 189 ? 13.609 -1.971 10.898 1 90.06 189 VAL B C 1
ATOM 3978 O O . VAL B 1 189 ? 13.828 -3.156 10.641 1 90.06 189 VAL B O 1
ATOM 3981 N N . ILE B 1 190 ? 12.875 -1.596 11.867 1 92.69 190 ILE B N 1
ATOM 3982 C CA . ILE B 1 190 ? 12.25 -2.557 12.766 1 92.69 190 ILE B CA 1
ATOM 3983 C C . ILE B 1 190 ? 11.297 -3.457 11.984 1 92.69 190 ILE B C 1
ATOM 3985 O O . ILE B 1 190 ? 11.258 -4.672 12.203 1 92.69 190 ILE B O 1
ATOM 3989 N N . PHE B 1 191 ? 10.586 -2.92 11.102 1 95.25 191 PHE B N 1
ATOM 3990 C CA . PHE 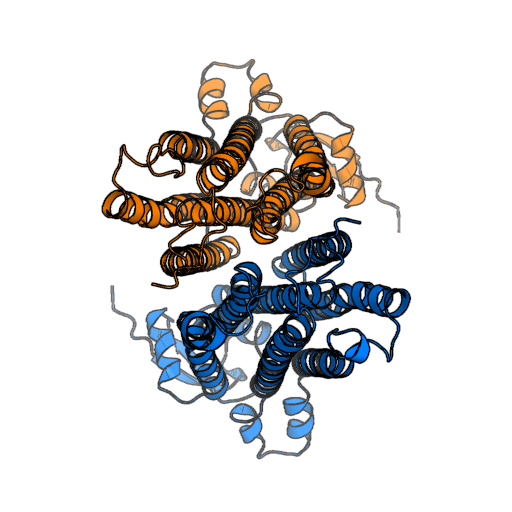B 1 191 ? 9.703 -3.678 10.219 1 95.25 191 PHE B CA 1
ATOM 3991 C C . PHE B 1 191 ? 10.477 -4.766 9.484 1 95.25 191 PHE B C 1
ATOM 3993 O O . PHE B 1 191 ? 10.078 -5.93 9.492 1 95.25 191 PHE B O 1
ATOM 4000 N N . GLY B 1 192 ? 11.523 -4.348 8.883 1 91.31 192 GLY B N 1
ATOM 4001 C CA . GLY B 1 192 ? 12.32 -5.309 8.133 1 91.31 192 GLY B CA 1
ATOM 4002 C C . GLY B 1 192 ? 12.844 -6.441 8.992 1 91.31 192 GLY B C 1
ATOM 4003 O O . GLY B 1 192 ? 12.703 -7.613 8.633 1 91.31 192 GLY B O 1
ATOM 4004 N N . VAL B 1 193 ? 13.281 -6.121 10.109 1 88.81 193 VAL B N 1
ATOM 4005 C CA . VAL B 1 193 ? 13.891 -7.105 10.992 1 88.81 193 VAL B CA 1
ATOM 4006 C C . VAL B 1 193 ? 12.82 -8.039 11.555 1 88.81 193 VAL B C 1
ATOM 4008 O O . VAL B 1 193 ? 12.969 -9.258 11.516 1 88.81 193 VAL B O 1
ATOM 4011 N N . LEU B 1 194 ? 11.758 -7.453 11.945 1 92.38 194 LEU B N 1
ATOM 4012 C CA . LEU B 1 194 ? 10.711 -8.258 12.555 1 92.38 194 LEU B CA 1
ATOM 4013 C C . LEU B 1 194 ? 10.031 -9.148 11.523 1 92.38 194 LEU B C 1
ATOM 4015 O O . LEU B 1 194 ? 9.617 -10.266 11.836 1 92.38 194 LEU B O 1
ATOM 4019 N N . SER B 1 195 ? 9.93 -8.703 10.336 1 93.5 195 SER B N 1
ATOM 4020 C CA . SER B 1 195 ? 9.219 -9.438 9.297 1 93.5 195 SER B CA 1
ATOM 4021 C C . SER B 1 195 ? 10 -10.68 8.875 1 93.5 195 SER B C 1
ATOM 4023 O O . SER B 1 195 ? 9.406 -11.703 8.516 1 93.5 195 SER B O 1
ATOM 4025 N N . ILE B 1 196 ? 11.297 -10.633 8.953 1 90.19 196 ILE B N 1
ATOM 4026 C CA . ILE B 1 196 ? 12.07 -11.742 8.406 1 90.19 196 ILE B CA 1
ATOM 4027 C C . ILE B 1 196 ? 12.555 -12.641 9.547 1 90.19 196 ILE B C 1
ATOM 4029 O O . ILE B 1 196 ? 12.836 -13.82 9.328 1 90.19 196 ILE B O 1
ATOM 4033 N N . SER B 1 197 ? 12.664 -12.148 10.766 1 89.88 197 SER B N 1
ATOM 4034 C CA . SER B 1 197 ? 13.242 -12.891 11.883 1 89.88 197 SER B CA 1
ATOM 4035 C C . SER B 1 197 ? 12.422 -14.133 12.195 1 89.88 197 SER B C 1
ATOM 4037 O O . SER B 1 197 ? 12.977 -15.227 12.367 1 89.88 197 SER B O 1
ATOM 4039 N N . LEU B 1 198 ? 11.148 -14.047 12.211 1 91.69 198 LEU B N 1
ATOM 4040 C CA . LEU B 1 198 ? 10.305 -15.172 12.578 1 91.69 198 LEU B CA 1
ATOM 4041 C C . LEU B 1 198 ? 10.344 -16.25 11.5 1 91.69 198 LEU B C 1
ATOM 4043 O O . LEU B 1 198 ? 10.547 -17.438 11.805 1 91.69 198 LEU B O 1
ATOM 4047 N N . PRO B 1 199 ? 10.148 -15.914 10.258 1 90.69 199 PRO B N 1
ATOM 4048 C CA . PRO B 1 199 ? 10.258 -16.953 9.227 1 90.69 199 PRO B CA 1
ATOM 4049 C C . PRO B 1 199 ? 11.625 -17.625 9.211 1 90.69 199 PRO B C 1
ATOM 4051 O O . PRO B 1 199 ? 11.711 -18.844 8.969 1 90.69 199 PRO B O 1
ATOM 4054 N N . ILE B 1 200 ? 12.641 -16.891 9.422 1 87.38 200 ILE B N 1
ATOM 4055 C CA . ILE B 1 200 ? 13.984 -17.469 9.445 1 87.38 200 ILE B CA 1
ATOM 4056 C C . ILE B 1 200 ? 14.102 -18.453 10.602 1 87.38 200 ILE B C 1
ATOM 4058 O O . ILE B 1 200 ? 14.617 -19.547 10.438 1 87.38 200 ILE B O 1
ATOM 4062 N N . ALA B 1 201 ? 13.625 -18.062 11.75 1 89.25 201 ALA B N 1
ATOM 4063 C CA . ALA B 1 201 ? 13.672 -18.922 12.922 1 89.25 201 ALA B CA 1
ATOM 4064 C C . ALA B 1 201 ? 12.906 -20.219 12.68 1 89.25 201 ALA B C 1
ATOM 4066 O O . ALA B 1 201 ? 13.406 -21.312 12.961 1 89.25 201 ALA B O 1
ATOM 4067 N N . VAL B 1 202 ? 11.75 -20.094 12.148 1 89.88 202 VAL B N 1
ATOM 4068 C CA . VAL B 1 202 ? 10.914 -21.266 11.883 1 89.88 202 VAL B CA 1
ATOM 4069 C C . VAL B 1 202 ? 11.57 -22.125 10.812 1 89.88 202 VAL B C 1
ATOM 4071 O O . VAL B 1 202 ? 11.547 -23.359 10.898 1 89.88 202 VAL B O 1
ATOM 4074 N N . SER B 1 203 ? 12.148 -21.453 9.812 1 86.12 203 SER B N 1
ATOM 4075 C CA . SER B 1 203 ? 12.836 -22.188 8.766 1 86.12 203 SER B CA 1
ATOM 4076 C C . SER B 1 203 ? 14 -23 9.328 1 86.12 203 SER B C 1
ATOM 4078 O O . SER B 1 203 ? 14.203 -24.156 8.938 1 86.12 203 SER B O 1
ATOM 4080 N N . ILE B 1 204 ? 14.75 -22.484 10.227 1 84.06 204 ILE B N 1
ATOM 4081 C CA . ILE B 1 204 ? 15.891 -23.156 10.844 1 84.06 204 ILE B CA 1
ATOM 4082 C C . ILE B 1 204 ? 15.406 -24.328 11.688 1 84.06 204 ILE B C 1
ATOM 4084 O O . ILE B 1 204 ? 16 -25.406 11.664 1 84.06 204 ILE B O 1
ATOM 4088 N N . ILE B 1 205 ? 14.391 -24.125 12.398 1 86.88 205 ILE B N 1
ATOM 4089 C CA . ILE B 1 205 ? 13.859 -25.156 13.273 1 86.88 205 ILE B CA 1
ATOM 4090 C C . ILE B 1 205 ? 13.289 -26.297 12.43 1 86.88 205 ILE B C 1
ATOM 4092 O O . ILE B 1 205 ? 13.5 -27.469 12.742 1 86.88 205 ILE B O 1
ATOM 4096 N N . LYS B 1 206 ? 12.664 -26 11.414 1 84.44 206 LYS B N 1
ATOM 4097 C CA . LYS B 1 206 ? 11.961 -27 10.617 1 84.44 206 LYS B CA 1
ATOM 4098 C C . LYS B 1 206 ? 12.906 -27.672 9.625 1 84.44 206 LYS B C 1
ATOM 4100 O O . LYS B 1 206 ? 12.797 -28.875 9.367 1 84.44 206 LYS B O 1
ATOM 4105 N N . PHE B 1 207 ? 13.758 -26.891 9.023 1 80.88 207 PHE B N 1
ATOM 4106 C CA . PHE B 1 207 ? 14.523 -27.422 7.902 1 80.88 207 PHE B CA 1
ATOM 4107 C C . PHE B 1 207 ? 16 -27.531 8.266 1 80.88 207 PHE B C 1
ATOM 4109 O O . PHE B 1 207 ? 16.781 -28.156 7.551 1 80.88 207 PHE B O 1
ATOM 4116 N N . GLY B 1 208 ? 16.406 -26.953 9.328 1 76.69 208 GLY B N 1
ATOM 4117 C CA . GLY B 1 208 ? 17.812 -26.969 9.719 1 76.69 208 GLY B CA 1
ATOM 4118 C C . GLY B 1 208 ? 18.609 -25.812 9.141 1 76.69 208 GLY B C 1
ATOM 4119 O O . GLY B 1 208 ? 18.203 -25.219 8.133 1 76.69 208 GLY B O 1
ATOM 4120 N N . LEU B 1 209 ? 19.672 -25.375 9.695 1 68.88 209 LEU B N 1
ATOM 4121 C CA . LEU B 1 209 ? 20.5 -24.25 9.289 1 68.88 209 LEU B CA 1
ATOM 4122 C C . LEU B 1 209 ? 21.297 -24.578 8.031 1 68.88 209 LEU B C 1
ATOM 4124 O O . LEU B 1 209 ? 21.406 -23.75 7.125 1 68.88 209 LEU B O 1
ATOM 4128 N N . PHE B 1 210 ? 22.031 -25.641 7.965 1 58.22 210 PHE B N 1
ATOM 4129 C CA . PHE B 1 210 ? 22.984 -25.969 6.914 1 58.22 210 PHE B CA 1
ATOM 4130 C C . PHE B 1 210 ? 22.344 -26.844 5.852 1 58.22 210 PHE B C 1
ATOM 4132 O O . PHE B 1 210 ? 22.844 -26.938 4.727 1 58.22 210 PHE B O 1
ATOM 4139 N N . ASP B 1 211 ? 21.328 -27.359 6.035 1 53.28 211 ASP B N 1
ATOM 4140 C CA . ASP B 1 211 ? 20.766 -28.344 5.113 1 53.28 211 ASP B CA 1
ATOM 4141 C C . ASP B 1 211 ? 19.812 -27.688 4.125 1 53.28 211 ASP B C 1
ATOM 4143 O O . ASP B 1 211 ? 19.156 -28.359 3.33 1 53.28 211 ASP B O 1
ATOM 4147 N N . SER B 1 212 ? 19.781 -26.391 4.164 1 52.78 212 SER B N 1
ATOM 4148 C CA . SER B 1 212 ? 18.828 -25.688 3.307 1 52.78 212 SER B CA 1
ATOM 4149 C C . SER B 1 212 ? 19.188 -25.859 1.834 1 52.78 212 SER B C 1
ATOM 4151 O O . SER B 1 212 ? 18.312 -25.969 0.981 1 52.78 212 SER B O 1
ATOM 4153 N N . TYR B 1 213 ? 20.547 -25.797 1.534 1 50.84 213 TYR B N 1
ATOM 4154 C CA . TYR B 1 213 ? 20.922 -26.078 0.152 1 50.84 213 TYR B CA 1
ATOM 4155 C C . TYR B 1 213 ? 20.484 -27.469 -0.274 1 50.84 213 TYR B C 1
ATOM 4157 O O . TYR B 1 213 ? 20.016 -27.656 -1.398 1 50.84 213 TYR B O 1
ATOM 4165 N N . LYS B 1 214 ? 20.75 -28.359 0.597 1 50.78 214 LYS B N 1
ATOM 4166 C CA . LYS B 1 214 ? 20.391 -29.734 0.253 1 50.78 214 LYS B CA 1
ATOM 4167 C C . LYS B 1 214 ? 18.875 -29.891 0.149 1 50.78 214 LYS B C 1
ATOM 4169 O O . LYS B 1 214 ? 18.391 -30.734 -0.607 1 50.78 214 LYS B O 1
ATOM 4174 N N . LYS B 1 215 ? 18.281 -29.109 0.882 1 53.69 215 LYS B N 1
ATOM 4175 C CA . LYS B 1 215 ? 16.828 -29.312 0.896 1 53.69 215 LYS B CA 1
ATOM 4176 C C . LYS B 1 215 ? 16.125 -28.312 -0.022 1 53.69 215 LYS B C 1
ATOM 4178 O O . LYS B 1 215 ? 14.953 -28 0.179 1 53.69 215 LYS B O 1
ATOM 4183 N N . GLN B 1 216 ? 16.922 -27.875 -1.06 1 53.94 216 GLN B N 1
ATOM 4184 C CA . GLN B 1 216 ? 16.359 -27.172 -2.205 1 53.94 216 GLN B CA 1
ATOM 4185 C C . GLN B 1 216 ? 15.742 -25.844 -1.783 1 53.94 216 GLN B C 1
ATOM 4187 O O . GLN B 1 216 ? 14.656 -25.484 -2.238 1 53.94 216 GLN B O 1
ATOM 4192 N N . ARG B 1 217 ? 16.422 -25.328 -0.67 1 63.56 217 ARG B N 1
ATOM 4193 C CA . ARG B 1 217 ? 15.82 -24.078 -0.214 1 63.56 217 ARG B CA 1
ATOM 4194 C C . ARG B 1 217 ? 16.812 -22.922 -0.318 1 63.56 217 ARG B C 1
ATOM 4196 O O . ARG B 1 217 ? 17.969 -23.125 -0.699 1 63.56 217 ARG B O 1
ATOM 4203 N N . ILE B 1 218 ? 16.406 -21.656 -0.214 1 66 218 ILE B N 1
ATOM 4204 C CA . ILE B 1 218 ? 17.188 -20.422 -0.314 1 66 218 ILE B CA 1
ATOM 4205 C C . ILE B 1 218 ? 18.312 -20.453 0.714 1 66 218 ILE B C 1
ATOM 4207 O O . ILE B 1 218 ? 18.078 -20.641 1.908 1 66 218 ILE B O 1
ATOM 4211 N N . PRO B 1 219 ? 19.531 -20.406 0.135 1 63.38 219 PRO B N 1
ATOM 4212 C CA . PRO B 1 219 ? 20.656 -20.375 1.079 1 63.38 219 PRO B CA 1
ATOM 4213 C C . PRO B 1 219 ? 20.625 -19.172 2.012 1 63.38 219 PRO B C 1
ATOM 4215 O O . PRO B 1 219 ? 20.359 -18.047 1.567 1 63.38 219 PRO B O 1
ATOM 4218 N N . PHE B 1 220 ? 20.875 -19.375 3.193 1 65.12 220 PHE B N 1
ATOM 4219 C CA . PHE B 1 220 ? 20.891 -18.375 4.254 1 65.12 220 PHE B CA 1
ATOM 4220 C C . PHE B 1 220 ? 21.906 -17.281 3.969 1 65.12 220 PHE B C 1
ATOM 4222 O O . PHE B 1 220 ? 21.719 -16.125 4.348 1 65.12 220 PHE B O 1
ATOM 4229 N N . GLN B 1 221 ? 22.891 -17.641 3.309 1 64.88 221 GLN B N 1
ATOM 4230 C CA . GLN B 1 221 ? 23.938 -16.688 3.01 1 64.88 221 GLN B CA 1
ATOM 4231 C C . GLN B 1 221 ? 23.406 -15.523 2.176 1 64.88 221 GLN B C 1
ATOM 4233 O O . GLN B 1 221 ? 23.734 -14.359 2.439 1 64.88 221 GLN B O 1
ATOM 4238 N N . VAL B 1 222 ? 22.672 -15.867 1.314 1 69.44 222 VAL B N 1
ATOM 4239 C CA . VAL B 1 222 ? 22.172 -14.82 0.426 1 69.44 222 VAL B CA 1
ATOM 4240 C C . VAL B 1 222 ? 21.203 -13.922 1.183 1 69.44 222 VAL B C 1
ATOM 4242 O O . VAL B 1 222 ? 21.203 -12.703 0.998 1 69.44 222 VAL B O 1
ATOM 4245 N N . LEU B 1 223 ? 20.516 -14.438 2.068 1 75.62 223 LEU B N 1
ATOM 4246 C CA . LEU B 1 223 ? 19.609 -13.68 2.92 1 75.62 223 LEU B CA 1
ATOM 4247 C C . LEU B 1 223 ? 20.391 -12.719 3.814 1 75.62 223 LEU B C 1
ATOM 4249 O O . LEU B 1 223 ? 19.969 -11.578 4.035 1 75.62 223 LEU B O 1
ATOM 4253 N N . THR B 1 224 ? 21.531 -13.156 4.16 1 78.81 224 THR B N 1
ATOM 4254 C CA . THR B 1 224 ? 22.359 -12.344 5.043 1 78.81 224 THR B CA 1
ATOM 4255 C C . THR B 1 224 ? 22.844 -11.078 4.328 1 78.81 224 THR B C 1
ATOM 4257 O O . THR B 1 224 ? 22.844 -9.992 4.91 1 78.81 224 THR B O 1
ATOM 4260 N N . TRP B 1 225 ? 23.203 -11.25 3.094 1 85.38 225 TRP B N 1
ATOM 4261 C CA . TRP B 1 225 ? 23.672 -10.086 2.352 1 85.38 225 TRP B CA 1
ATOM 4262 C C . TRP B 1 225 ? 22.562 -9.055 2.188 1 85.38 225 TRP B C 1
ATOM 4264 O O . TRP B 1 225 ? 22.797 -7.852 2.285 1 85.38 225 TRP B O 1
ATOM 4274 N N . GLU B 1 226 ? 21.422 -9.5 1.972 1 86.06 226 GLU B N 1
ATOM 4275 C CA . GLU B 1 226 ? 20.297 -8.578 1.817 1 86.06 226 GLU B CA 1
ATOM 4276 C C . GLU B 1 226 ? 20.031 -7.82 3.113 1 86.06 226 GLU B C 1
ATOM 4278 O O . GLU B 1 226 ? 19.828 -6.605 3.094 1 86.06 226 GLU B O 1
ATOM 4283 N N . ILE B 1 227 ? 20.078 -8.508 4.176 1 82.31 227 ILE B N 1
ATOM 4284 C CA . ILE B 1 227 ? 19.844 -7.898 5.477 1 82.31 227 ILE B CA 1
ATOM 4285 C C . ILE B 1 227 ? 20.922 -6.863 5.773 1 82.31 227 ILE B C 1
ATOM 4287 O O . ILE B 1 227 ? 20.625 -5.75 6.215 1 82.31 227 ILE B O 1
ATOM 4291 N N . VAL B 1 228 ? 22.094 -7.227 5.488 1 88.69 228 VAL B N 1
ATOM 4292 C CA . VAL B 1 228 ? 23.234 -6.355 5.766 1 88.69 228 VAL B CA 1
ATOM 4293 C C . VAL B 1 228 ? 23.141 -5.105 4.895 1 88.69 228 VAL B C 1
ATOM 4295 O O . VAL B 1 228 ? 23.312 -3.986 5.387 1 88.69 228 VAL B O 1
ATOM 4298 N N . LEU B 1 229 ? 22.844 -5.277 3.705 1 93.06 229 LEU B N 1
ATOM 4299 C CA . LEU B 1 229 ? 22.844 -4.156 2.773 1 93.06 229 LEU B CA 1
ATOM 4300 C C . LEU B 1 229 ? 21.703 -3.199 3.078 1 93.06 229 LEU B C 1
ATOM 4302 O O . LEU B 1 229 ? 21.891 -1.985 3.148 1 93.06 229 LEU B O 1
ATOM 4306 N N . TYR B 1 230 ? 20.531 -3.674 3.32 1 89.12 230 TYR B N 1
ATOM 4307 C CA . TYR B 1 230 ? 19.406 -2.801 3.66 1 89.12 230 TYR B CA 1
ATOM 4308 C C . TYR B 1 230 ? 19.656 -2.092 4.988 1 89.12 230 TYR B C 1
ATOM 4310 O O . TYR B 1 230 ? 19.328 -0.913 5.141 1 89.12 230 TYR B O 1
ATOM 4318 N N . SER B 1 231 ? 20.266 -2.826 5.867 1 87.69 231 SER B N 1
ATOM 4319 C CA . SER B 1 231 ? 20.594 -2.215 7.152 1 87.69 231 SER B CA 1
ATOM 4320 C C . SER B 1 231 ? 21.641 -1.122 6.996 1 87.69 231 SER B C 1
ATOM 4322 O O . SER B 1 231 ? 21.547 -0.061 7.613 1 87.69 231 SER B O 1
ATOM 4324 N N . LEU B 1 232 ? 22.578 -1.409 6.25 1 91.38 232 LEU B N 1
ATOM 4325 C CA . LEU B 1 232 ? 23.625 -0.427 5.984 1 91.38 232 LEU B CA 1
ATOM 4326 C C . LEU B 1 232 ? 23.047 0.818 5.32 1 91.38 232 LEU B C 1
ATOM 4328 O O . LEU B 1 232 ? 23.422 1.941 5.668 1 91.38 232 LEU B O 1
ATOM 4332 N N . SER B 1 233 ? 22.188 0.614 4.391 1 93.69 233 SER B N 1
ATOM 4333 C CA . SER B 1 233 ? 21.547 1.74 3.723 1 93.69 233 SER B CA 1
ATOM 4334 C C . SER B 1 233 ? 20.781 2.613 4.715 1 93.69 233 SER B C 1
ATOM 4336 O O . SER B 1 233 ? 20.922 3.84 4.703 1 93.69 233 SER B O 1
ATOM 4338 N N . ALA B 1 234 ? 20.094 2.014 5.586 1 89.38 234 ALA B N 1
ATOM 4339 C CA . ALA B 1 234 ? 19.344 2.74 6.602 1 89.38 234 ALA B CA 1
ATOM 4340 C C . ALA B 1 234 ? 20.266 3.479 7.562 1 89.38 234 ALA B C 1
ATOM 4342 O O . ALA B 1 234 ? 20 4.625 7.926 1 89.38 234 ALA B O 1
ATOM 4343 N N . MET B 1 235 ? 21.281 2.828 7.914 1 89.31 235 MET B N 1
ATOM 4344 C CA . MET B 1 235 ? 22.234 3.432 8.828 1 89.31 235 MET B CA 1
ATOM 4345 C C . MET B 1 235 ? 22.875 4.672 8.211 1 89.31 235 MET B C 1
ATOM 4347 O O . MET B 1 235 ? 23.078 5.68 8.891 1 89.31 235 MET B O 1
ATOM 4351 N N . LEU B 1 236 ? 23.125 4.586 7.016 1 90.62 236 LEU B N 1
ATOM 4352 C CA . LEU B 1 236 ? 23.703 5.727 6.316 1 90.62 236 LEU B CA 1
ATOM 4353 C C . LEU B 1 236 ? 22.734 6.891 6.258 1 90.62 236 LEU B C 1
ATOM 4355 O O . LEU B 1 236 ? 23.125 8.047 6.418 1 90.62 236 LEU B O 1
ATOM 4359 N N . GLN B 1 237 ? 21.531 6.594 6.078 1 88 237 GLN B N 1
ATOM 4360 C CA . GLN B 1 237 ? 20.516 7.637 6.035 1 88 237 GLN B CA 1
ATOM 4361 C C . GLN B 1 237 ? 20.312 8.25 7.414 1 88 237 GLN B C 1
ATOM 4363 O O . GLN B 1 237 ? 20.031 9.453 7.527 1 88 237 GLN B O 1
ATOM 4368 N N . LEU B 1 238 ? 20.484 7.5 8.406 1 85.06 238 LEU B N 1
ATOM 4369 C CA . LEU B 1 238 ? 20.234 7.961 9.773 1 85.06 238 LEU B CA 1
ATOM 4370 C C . LEU B 1 238 ? 21.422 8.758 10.305 1 85.06 238 LEU B C 1
ATOM 4372 O O . LEU B 1 238 ? 21.25 9.789 10.953 1 85.06 238 LEU B O 1
ATOM 4376 N N . THR B 1 239 ? 22.594 8.328 10 1 87.06 239 THR B N 1
ATOM 4377 C CA . THR B 1 239 ? 23.781 8.898 10.633 1 87.06 239 THR B CA 1
ATOM 4378 C C . THR B 1 239 ? 24.391 9.977 9.75 1 87.06 239 THR B C 1
ATOM 4380 O O . THR B 1 239 ? 25.188 10.797 10.219 1 87.06 239 THR B O 1
ATOM 4383 N N . ARG B 1 240 ? 24.125 9.93 8.5 1 89 240 ARG B N 1
ATOM 4384 C CA . ARG B 1 240 ? 24.75 10.836 7.551 1 89 240 ARG B CA 1
ATOM 4385 C C . ARG B 1 240 ? 26.266 10.766 7.652 1 89 240 ARG B C 1
ATOM 4387 O O . ARG B 1 240 ? 26.953 11.797 7.652 1 89 240 ARG B O 1
ATOM 4394 N N . LEU B 1 241 ? 26.734 9.602 7.668 1 84.5 241 LEU B N 1
ATOM 4395 C CA . LEU B 1 241 ? 28.141 9.297 7.953 1 84.5 241 LEU B CA 1
ATOM 4396 C C . LEU B 1 241 ? 29.062 9.953 6.926 1 84.5 241 LEU B C 1
ATOM 4398 O O . LEU B 1 241 ? 30.094 10.516 7.285 1 84.5 241 LEU B O 1
ATOM 4402 N N . PRO B 1 242 ? 28.75 9.969 5.668 1 84.81 242 PRO B N 1
ATOM 4403 C CA . PRO B 1 242 ? 29.656 10.586 4.699 1 84.81 242 PRO B CA 1
ATOM 4404 C C . PRO B 1 242 ? 29.891 12.07 4.965 1 84.81 242 PRO B C 1
ATOM 4406 O O . PRO B 1 242 ? 31.031 12.547 4.895 1 84.81 242 PRO B O 1
ATOM 4409 N N . GLU B 1 243 ? 28.844 12.789 5.25 1 86.69 243 GLU B N 1
ATOM 4410 C CA . GLU B 1 243 ? 28.984 14.219 5.539 1 86.69 243 GLU B CA 1
ATOM 4411 C C . GLU B 1 243 ? 29.703 14.445 6.867 1 86.69 243 GLU B C 1
ATOM 4413 O O . GLU B 1 243 ? 30.484 15.391 7 1 86.69 243 GLU B O 1
ATOM 4418 N N . LEU B 1 244 ? 29.453 13.578 7.785 1 83.5 244 LEU B N 1
ATOM 4419 C CA . LEU B 1 244 ? 30.062 13.719 9.102 1 83.5 244 LEU B CA 1
ATOM 4420 C C . LEU B 1 244 ? 31.562 13.445 9.047 1 83.5 244 LEU B C 1
ATOM 4422 O O . LEU B 1 244 ? 32.344 14.133 9.711 1 83.5 244 LEU B O 1
ATOM 4426 N N . THR B 1 245 ? 31.891 12.477 8.375 1 81.19 245 THR B N 1
ATOM 4427 C CA . THR B 1 245 ? 33.281 12.062 8.32 1 81.19 245 THR B CA 1
ATOM 4428 C C . THR B 1 245 ? 34.094 13.016 7.441 1 81.19 245 THR B C 1
ATOM 4430 O O . THR B 1 245 ? 35.25 13.367 7.773 1 81.19 245 THR B O 1
ATOM 4433 N N . LEU B 1 246 ? 33.531 13.461 6.422 1 75.19 246 LEU B N 1
ATOM 4434 C CA . LEU B 1 246 ? 34.281 14.258 5.473 1 75.19 246 LEU B CA 1
ATOM 4435 C C . LEU B 1 246 ? 34.281 15.727 5.855 1 75.19 246 LEU B C 1
ATOM 4437 O O . LEU B 1 246 ? 35.188 16.484 5.5 1 75.19 246 LEU B O 1
ATOM 4441 N N . SER B 1 247 ? 33.219 16.125 6.504 1 68.88 247 SER B N 1
ATOM 4442 C CA . SER B 1 247 ? 33.219 17.5 6.98 1 68.88 247 SER B CA 1
ATOM 4443 C C . SER B 1 247 ? 34.344 17.75 7.98 1 68.88 247 SER B C 1
ATOM 4445 O O . SER B 1 247 ? 34.812 18.875 8.109 1 68.88 247 SER B O 1
ATOM 4447 N N . THR B 1 248 ? 34.688 16.688 8.656 1 62.97 248 THR B N 1
ATOM 4448 C CA . THR B 1 248 ? 35.75 16.844 9.648 1 62.97 248 THR B CA 1
ATOM 4449 C C . THR B 1 248 ? 37.125 16.906 8.984 1 62.97 248 THR B C 1
ATOM 4451 O O . THR B 1 248 ? 38.062 17.422 9.562 1 62.97 248 THR B O 1
ATOM 4454 N N . LEU B 1 249 ? 37.156 16.312 7.812 1 61.34 249 LEU B N 1
ATOM 4455 C CA . LEU B 1 249 ? 38.469 16.219 7.18 1 61.34 249 LEU B CA 1
ATOM 4456 C C . LEU B 1 249 ? 38.844 17.531 6.512 1 61.34 249 LEU B C 1
ATOM 4458 O O . LEU B 1 249 ? 39.969 17.688 6.02 1 61.34 249 LEU B O 1
ATOM 4462 N N . GLY B 1 250 ? 38.219 18.641 6.652 1 56.75 250 GLY B N 1
ATOM 4463 C CA . GLY B 1 250 ? 38.656 19.953 6.238 1 56.75 250 GLY B CA 1
ATOM 4464 C C . GLY B 1 250 ? 37.781 20.594 5.18 1 56.75 250 GLY B C 1
ATOM 4465 O O . GLY B 1 250 ? 36.719 20.047 4.852 1 56.75 250 GLY B O 1
ATOM 4466 N N . ASP B 1 251 ? 38.188 21.844 4.504 1 54.06 251 ASP B N 1
ATOM 4467 C CA . ASP B 1 251 ? 37.531 22.891 3.723 1 54.06 251 ASP B CA 1
ATOM 4468 C C . ASP B 1 251 ? 37.031 22.359 2.389 1 54.06 251 ASP B C 1
ATOM 4470 O O . ASP B 1 251 ? 36.125 22.938 1.779 1 54.06 251 ASP B O 1
ATOM 4474 N N . SER B 1 252 ? 37.875 21.625 1.651 1 49.84 252 SER B N 1
ATOM 4475 C CA . SER B 1 252 ? 37.75 21.297 0.237 1 49.84 252 SER B CA 1
ATOM 4476 C C . SER B 1 252 ? 36.562 20.359 -0.008 1 49.84 252 SER B C 1
ATOM 4478 O O . SER B 1 252 ? 36.406 19.812 -1.099 1 49.84 252 SER B O 1
ATOM 4480 N N . PHE B 1 253 ? 35.625 20.219 0.868 1 59.56 253 PHE B N 1
ATOM 4481 C CA . PHE B 1 253 ? 34.844 19 0.892 1 59.56 253 PHE B CA 1
ATOM 4482 C C . PHE B 1 253 ? 33.438 19.234 0.293 1 59.56 253 PHE B C 1
ATOM 4484 O O . PHE B 1 253 ? 32.531 18.453 0.531 1 59.56 253 PHE B O 1
ATOM 4491 N N . TRP B 1 254 ? 33.531 20.188 -0.532 1 64.81 254 TRP B N 1
ATOM 4492 C CA . TRP B 1 254 ? 32.344 20.453 -1.369 1 64.81 254 TRP B CA 1
ATOM 4493 C C . TRP B 1 254 ? 32.031 19.25 -2.244 1 64.81 254 TRP B C 1
ATOM 4495 O O . TRP B 1 254 ? 30.906 19.125 -2.74 1 64.81 254 TRP B O 1
ATOM 4505 N N . ILE B 1 255 ? 33.094 18.391 -2.293 1 76.38 255 ILE B N 1
ATOM 4506 C CA . ILE B 1 255 ? 32.906 17.234 -3.162 1 76.38 255 ILE B CA 1
ATOM 4507 C C . ILE B 1 255 ? 31.781 16.344 -2.615 1 76.38 255 ILE B C 1
ATOM 4509 O O . ILE B 1 255 ? 30.984 15.797 -3.381 1 76.38 255 ILE B O 1
ATOM 4513 N N . VAL B 1 256 ? 31.641 16.312 -1.316 1 82.56 256 VAL B N 1
ATOM 4514 C CA . VAL B 1 256 ? 30.641 15.43 -0.731 1 82.56 256 VAL B CA 1
ATOM 4515 C C . VAL B 1 256 ? 29.234 15.984 -0.979 1 82.56 256 VAL B C 1
ATOM 4517 O O . VAL B 1 256 ? 28.266 15.234 -0.98 1 82.56 256 VAL B O 1
ATOM 4520 N N . ASP B 1 257 ? 29.25 17.297 -1.247 1 86.75 257 ASP B N 1
ATOM 4521 C CA . ASP B 1 257 ? 27.953 17.922 -1.516 1 86.75 257 ASP B CA 1
ATOM 4522 C C . ASP B 1 257 ? 27.406 17.469 -2.869 1 86.75 257 ASP B C 1
ATOM 4524 O O . ASP B 1 257 ? 26.203 17.328 -3.035 1 86.75 257 ASP B O 1
ATOM 4528 N N . TYR B 1 258 ? 28.297 17.219 -3.709 1 86.75 258 TYR B N 1
ATOM 4529 C CA . TYR B 1 258 ? 27.859 16.891 -5.062 1 86.75 258 TYR B CA 1
ATOM 4530 C C . TYR B 1 258 ? 28.047 15.406 -5.348 1 86.75 258 TYR B C 1
ATOM 4532 O O . TYR B 1 258 ? 27.344 14.836 -6.172 1 86.75 258 TYR B O 1
ATOM 4540 N N . LEU B 1 259 ? 29.125 14.922 -4.707 1 88.06 259 LEU B N 1
ATOM 4541 C CA . LEU B 1 259 ? 29.469 13.531 -4.98 1 88.06 259 LEU B CA 1
ATOM 4542 C C . LEU B 1 259 ? 29.734 12.766 -3.688 1 88.06 259 LEU B C 1
ATOM 4544 O O . LEU B 1 259 ? 30.547 13.188 -2.873 1 88.06 259 LEU B O 1
ATOM 4548 N N . GLY B 1 260 ? 28.938 11.773 -3.529 1 88.12 260 GLY B N 1
ATOM 4549 C CA . GLY B 1 260 ? 29.219 10.883 -2.414 1 88.12 260 GLY B CA 1
ATOM 4550 C C . GLY B 1 260 ? 28.469 11.25 -1.152 1 88.12 260 GLY B C 1
ATOM 4551 O O . GLY B 1 260 ? 28.875 10.867 -0.049 1 88.12 260 GLY B O 1
ATOM 4552 N N . ASN B 1 261 ? 27.5 12.031 -1.253 1 89.75 261 ASN B N 1
ATOM 4553 C CA . ASN B 1 261 ? 26.734 12.352 -0.055 1 89.75 261 ASN B CA 1
ATOM 4554 C C . ASN B 1 261 ? 25.906 11.156 0.42 1 89.75 261 ASN B C 1
ATOM 4556 O O . ASN B 1 261 ? 25.844 10.133 -0.261 1 89.75 261 ASN B O 1
ATOM 4560 N N . SER B 1 262 ? 25.375 11.227 1.606 1 89.81 262 SER B N 1
ATOM 4561 C CA . SER B 1 262 ? 24.703 10.109 2.268 1 89.81 262 SER B CA 1
ATOM 4562 C C . SER B 1 262 ? 23.516 9.625 1.453 1 89.81 262 SER B C 1
ATOM 4564 O O . SER B 1 262 ? 23.234 8.422 1.4 1 89.81 262 SER B O 1
ATOM 4566 N N . ASP B 1 263 ? 22.781 10.508 0.822 1 89.25 263 ASP B N 1
ATOM 4567 C CA . ASP B 1 263 ? 21.625 10.117 0.006 1 89.25 263 ASP B CA 1
ATOM 4568 C C . ASP B 1 263 ? 22.078 9.266 -1.184 1 89.25 263 ASP B C 1
ATOM 4570 O O . ASP B 1 263 ? 21.453 8.242 -1.483 1 89.25 263 ASP B O 1
ATOM 4574 N N . GLN B 1 264 ? 23.156 9.633 -1.743 1 92.56 264 GLN B N 1
ATOM 4575 C CA . GLN B 1 264 ? 23.672 8.938 -2.91 1 92.56 264 GLN B CA 1
ATOM 4576 C C . GLN B 1 264 ? 24.25 7.57 -2.525 1 92.56 264 GLN B C 1
ATOM 4578 O O . GLN B 1 264 ? 23.953 6.566 -3.174 1 92.56 264 GLN B O 1
ATOM 4583 N N . VAL B 1 265 ? 24.984 7.594 -1.516 1 93.19 265 VAL B N 1
ATOM 4584 C CA . VAL B 1 265 ? 25.625 6.348 -1.104 1 93.19 265 VAL B CA 1
ATOM 4585 C C . VAL B 1 265 ? 24.562 5.367 -0.596 1 93.19 265 VAL B C 1
ATOM 4587 O O . VAL B 1 265 ? 24.625 4.176 -0.904 1 93.19 265 VAL B O 1
ATOM 4590 N N . SER B 1 266 ? 23.703 5.836 0.204 1 93.75 266 SER B N 1
ATOM 4591 C CA . SER B 1 266 ? 22.625 4.984 0.68 1 93.75 266 SER B CA 1
ATOM 4592 C C . SER B 1 266 ? 21.828 4.406 -0.482 1 93.75 266 SER B C 1
ATOM 4594 O O . SER B 1 266 ? 21.422 3.24 -0.453 1 93.75 266 SER B O 1
ATOM 4596 N N . GLN B 1 267 ? 21.609 5.195 -1.437 1 94.94 267 GLN B N 1
ATOM 4597 C CA . GLN B 1 267 ? 20.875 4.738 -2.615 1 94.94 267 GLN B CA 1
ATOM 4598 C C . GLN B 1 267 ? 21.672 3.674 -3.373 1 94.94 267 GLN B C 1
ATOM 4600 O O . GLN B 1 267 ? 21.094 2.701 -3.865 1 94.94 267 GLN B O 1
ATOM 4605 N N . LEU B 1 268 ? 22.891 3.906 -3.51 1 95.62 268 LEU B N 1
ATOM 4606 C CA . LEU B 1 268 ? 23.734 2.926 -4.172 1 95.62 268 LEU B CA 1
ATOM 4607 C C . LEU B 1 268 ? 23.703 1.59 -3.438 1 95.62 268 LEU B C 1
ATOM 4609 O O . LEU B 1 268 ? 23.625 0.533 -4.066 1 95.62 268 LEU B O 1
ATOM 4613 N N . VAL B 1 269 ? 23.766 1.646 -2.164 1 96.19 269 VAL B N 1
ATOM 4614 C CA . VAL B 1 269 ? 23.703 0.437 -1.348 1 96.19 269 VAL B CA 1
ATOM 4615 C C . VAL B 1 269 ? 22.359 -0.247 -1.529 1 96.19 269 VAL B C 1
ATOM 4617 O O . VAL B 1 269 ? 22.281 -1.473 -1.642 1 96.19 269 VAL B O 1
ATOM 4620 N N . THR B 1 270 ? 21.297 0.499 -1.572 1 96.19 270 THR B N 1
ATOM 4621 C CA . THR B 1 270 ? 19.969 -0.054 -1.806 1 96.19 270 THR B CA 1
ATOM 4622 C C . THR B 1 270 ? 19.906 -0.734 -3.17 1 96.19 270 THR B C 1
ATOM 4624 O O . THR B 1 270 ? 19.312 -1.812 -3.301 1 96.19 270 THR B O 1
ATOM 4627 N N . ILE B 1 271 ? 20.5 -0.111 -4.133 1 97.25 271 ILE B N 1
ATOM 4628 C CA . ILE B 1 271 ? 20.531 -0.685 -5.473 1 97.25 271 ILE B CA 1
ATOM 4629 C C . ILE B 1 271 ? 21.234 -2.033 -5.445 1 97.25 271 ILE B C 1
ATOM 4631 O O . ILE B 1 271 ? 20.766 -3.01 -6.027 1 97.25 271 ILE B O 1
ATOM 4635 N N . PHE B 1 272 ? 22.297 -2.105 -4.754 1 96.25 272 PHE B N 1
ATOM 4636 C CA . PHE B 1 272 ? 23.016 -3.369 -4.621 1 96.25 272 PHE B CA 1
ATOM 4637 C C . PHE B 1 272 ? 22.156 -4.41 -3.92 1 96.25 272 PHE B C 1
ATOM 4639 O O . PHE B 1 272 ? 22.156 -5.586 -4.297 1 96.25 272 PHE B O 1
ATOM 4646 N N . ALA B 1 273 ? 21.484 -3.982 -2.922 1 95.5 273 ALA B N 1
ATOM 4647 C CA . ALA B 1 273 ? 20.578 -4.895 -2.217 1 95.5 273 ALA B CA 1
ATOM 4648 C C . ALA B 1 273 ? 19.516 -5.445 -3.154 1 95.5 273 ALA B C 1
ATOM 4650 O O . ALA B 1 273 ? 19.188 -6.637 -3.105 1 95.5 273 ALA B O 1
ATOM 4651 N N . ILE B 1 274 ? 18.969 -4.633 -4.016 1 96.75 274 ILE B N 1
ATOM 4652 C CA . ILE B 1 274 ? 17.938 -5.02 -4.973 1 96.75 274 ILE B CA 1
ATOM 4653 C C . ILE B 1 274 ? 18.516 -6.023 -5.969 1 96.75 274 ILE B C 1
ATOM 4655 O O . ILE B 1 274 ? 17.875 -7.02 -6.297 1 96.75 274 ILE B O 1
ATOM 4659 N N . ILE B 1 275 ? 19.719 -5.77 -6.391 1 95.19 275 ILE B N 1
ATOM 4660 C CA . ILE B 1 275 ? 20.375 -6.668 -7.34 1 95.19 275 ILE B CA 1
ATOM 4661 C C . ILE B 1 275 ? 20.625 -8.023 -6.68 1 95.19 275 ILE B C 1
ATOM 4663 O O . ILE B 1 275 ? 20.375 -9.07 -7.281 1 95.19 275 ILE B O 1
ATOM 4667 N N . VAL B 1 276 ? 21.094 -7.977 -5.496 1 92.81 276 VAL B N 1
ATOM 4668 C CA . VAL B 1 276 ? 21.328 -9.211 -4.758 1 92.81 276 VAL B CA 1
ATOM 4669 C C . VAL B 1 276 ? 20.016 -9.961 -4.57 1 92.81 276 VAL B C 1
ATOM 4671 O O . VAL B 1 276 ? 19.953 -11.18 -4.773 1 92.81 276 VAL B O 1
ATOM 4674 N N . HIS B 1 277 ? 19.016 -9.281 -4.23 1 93.81 277 HIS B N 1
ATOM 4675 C CA . HIS B 1 277 ? 17.703 -9.922 -4.043 1 93.81 277 HIS B CA 1
ATOM 4676 C C . HIS B 1 277 ? 17.219 -10.555 -5.34 1 93.81 277 HIS B C 1
ATOM 4678 O O . HIS B 1 277 ? 16.734 -11.695 -5.332 1 93.81 277 HIS B O 1
ATOM 4684 N N . PHE B 1 278 ? 17.344 -9.805 -6.363 1 93.75 278 PHE B N 1
ATOM 4685 C CA . PHE B 1 278 ? 16.906 -10.328 -7.652 1 93.75 278 PHE B CA 1
ATOM 4686 C C . PHE B 1 278 ? 17.641 -11.617 -7.988 1 93.75 278 PHE B C 1
ATOM 4688 O O . PHE B 1 278 ? 17.016 -12.609 -8.383 1 93.75 278 PHE B O 1
ATOM 4695 N N . ASN B 1 279 ? 18.891 -11.633 -7.832 1 90.25 279 ASN B N 1
ATOM 4696 C CA . ASN B 1 279 ? 19.672 -12.828 -8.086 1 90.25 279 ASN B CA 1
ATOM 4697 C C . ASN B 1 279 ? 19.281 -13.969 -7.148 1 90.25 279 ASN B C 1
ATOM 4699 O O . ASN B 1 279 ? 19.281 -15.133 -7.551 1 90.25 279 ASN B O 1
ATOM 4703 N N . THR B 1 280 ? 18.984 -13.609 -5.973 1 88.69 280 THR B N 1
ATOM 4704 C CA . THR B 1 280 ? 18.578 -14.602 -4.988 1 88.69 280 THR B CA 1
ATOM 4705 C C . THR B 1 280 ? 17.266 -15.258 -5.391 1 88.69 280 THR B C 1
ATOM 4707 O O . THR B 1 280 ? 17.109 -16.484 -5.285 1 88.69 280 THR B O 1
ATOM 4710 N N . ILE B 1 281 ? 16.359 -14.5 -5.848 1 89.88 281 ILE B N 1
ATOM 4711 C CA . ILE B 1 281 ? 15.047 -15.047 -6.18 1 89.88 281 ILE B CA 1
ATOM 4712 C C . ILE B 1 281 ? 15.148 -15.914 -7.43 1 89.88 281 ILE B C 1
ATOM 4714 O O . ILE B 1 281 ? 14.492 -16.953 -7.527 1 89.88 281 ILE B O 1
ATOM 4718 N N . ILE B 1 282 ? 15.961 -15.5 -8.32 1 88.19 282 ILE B N 1
ATOM 4719 C CA . ILE B 1 282 ? 16.156 -16.297 -9.531 1 88.19 282 ILE B CA 1
ATOM 4720 C C . ILE B 1 282 ? 16.859 -17.609 -9.172 1 88.19 282 ILE B C 1
ATOM 4722 O O . ILE B 1 282 ? 16.5 -18.672 -9.688 1 88.19 282 ILE B O 1
ATOM 4726 N N . PHE B 1 283 ? 17.781 -17.516 -8.344 1 85.44 283 PHE B N 1
ATOM 4727 C CA . PHE B 1 283 ? 18.469 -18.719 -7.867 1 85.44 283 PHE B CA 1
ATOM 4728 C C . PHE B 1 283 ? 17.516 -19.641 -7.125 1 85.44 283 PHE B C 1
ATOM 4730 O O . PHE B 1 283 ? 17.516 -20.844 -7.336 1 85.44 283 PHE B O 1
ATOM 4737 N N . ALA B 1 284 ? 16.75 -19.125 -6.23 1 86.19 284 ALA B N 1
ATOM 4738 C CA . ALA B 1 284 ? 15.766 -19.891 -5.48 1 86.19 284 ALA B CA 1
ATOM 4739 C C . ALA B 1 284 ? 14.773 -20.578 -6.418 1 86.19 284 ALA B C 1
ATOM 4741 O O . ALA B 1 284 ? 14.406 -21.734 -6.207 1 86.19 284 ALA B O 1
ATOM 4742 N N . TYR B 1 285 ? 14.336 -19.828 -7.398 1 87 285 TYR B N 1
ATOM 4743 C CA . TYR B 1 285 ? 13.453 -20.375 -8.422 1 87 285 TYR B CA 1
ATOM 4744 C C . TYR B 1 285 ? 14.07 -21.594 -9.086 1 87 285 TYR B C 1
ATOM 4746 O O . TYR B 1 285 ? 13.422 -22.625 -9.25 1 87 285 TYR B O 1
ATOM 4754 N N . GLU B 1 286 ? 15.328 -21.484 -9.453 1 84.5 286 GLU B N 1
ATOM 4755 C CA . GLU B 1 286 ? 16.016 -22.594 -10.125 1 84.5 286 GLU B CA 1
ATOM 4756 C C . GLU B 1 286 ? 16.172 -23.797 -9.203 1 84.5 286 GLU B C 1
ATOM 4758 O O . GLU B 1 286 ? 15.961 -24.938 -9.625 1 84.5 286 GLU B O 1
ATOM 4763 N N . VAL B 1 287 ? 16.531 -23.547 -8.039 1 81.31 287 VAL B N 1
ATOM 4764 C CA . VAL B 1 287 ? 16.766 -24.625 -7.082 1 81.31 287 VAL B CA 1
ATOM 4765 C C . VAL B 1 287 ? 15.461 -25.391 -6.836 1 81.31 287 VAL B C 1
ATOM 4767 O O . VAL B 1 287 ? 15.453 -26.625 -6.836 1 81.31 287 VAL B O 1
ATOM 4770 N N . VAL B 1 288 ? 14.383 -24.703 -6.633 1 83.06 288 VAL B N 1
ATOM 4771 C CA . VAL B 1 288 ? 13.094 -25.312 -6.324 1 83.06 288 VAL B CA 1
ATOM 4772 C C . VAL B 1 288 ? 12.609 -26.125 -7.52 1 83.06 288 VAL B C 1
ATOM 4774 O O . VAL B 1 288 ? 12.109 -27.25 -7.355 1 83.06 288 VAL B O 1
ATOM 4777 N N . HIS B 1 289 ? 12.773 -25.656 -8.672 1 83.94 289 HIS B N 1
ATOM 4778 C CA . HIS B 1 289 ? 12.195 -26.312 -9.844 1 83.94 289 HIS B CA 1
ATOM 4779 C C . HIS B 1 289 ? 13.164 -27.312 -10.453 1 83.94 289 HIS B C 1
ATOM 4781 O O . HIS B 1 289 ? 12.75 -28.203 -11.211 1 83.94 289 HIS B O 1
ATOM 4787 N N . ALA B 1 290 ? 14.383 -27.25 -10.273 1 77.25 290 ALA B N 1
ATOM 4788 C CA . ALA B 1 290 ? 15.336 -28.266 -10.719 1 77.25 290 ALA B CA 1
ATOM 4789 C C . ALA B 1 290 ? 15.203 -29.547 -9.898 1 77.25 290 ALA B C 1
ATOM 4791 O O . ALA B 1 290 ? 15.508 -30.641 -10.383 1 77.25 290 ALA B O 1
ATOM 4792 N N . SER B 1 291 ? 14.844 -29.422 -8.695 1 68.19 291 SER B N 1
ATOM 4793 C CA . SER B 1 291 ? 14.727 -30.578 -7.801 1 68.19 291 SER B CA 1
ATOM 4794 C C . SER B 1 291 ? 13.375 -31.266 -7.957 1 68.19 291 SER B C 1
ATOM 4796 O O . SER B 1 291 ? 13.203 -32.406 -7.539 1 68.19 291 SER B O 1
ATOM 4798 N N . ILE B 1 292 ? 12.375 -30.562 -8.289 1 60.06 292 ILE B N 1
ATOM 4799 C CA . ILE B 1 292 ? 11.039 -31.109 -8.438 1 60.06 292 ILE B CA 1
ATOM 4800 C C . ILE B 1 292 ? 10.898 -31.797 -9.797 1 60.06 292 ILE B C 1
ATOM 4802 O O . ILE B 1 292 ? 10.93 -31.125 -10.836 1 60.06 292 ILE B O 1
ATOM 4806 N N . HIS B 1 293 ? 11.383 -33.062 -9.922 1 50.06 293 HIS B N 1
ATOM 4807 C CA . HIS B 1 293 ? 11.227 -33.844 -11.156 1 50.06 293 HIS B CA 1
ATOM 4808 C C . HIS B 1 293 ? 9.75 -34.031 -11.492 1 50.06 293 HIS B C 1
ATOM 4810 O O . HIS B 1 293 ? 9.414 -34.406 -12.617 1 50.06 293 HIS B O 1
ATOM 4816 N N . VAL B 1 294 ? 8.867 -34.156 -10.375 1 46.38 294 VAL B N 1
ATOM 4817 C CA . VAL B 1 294 ? 7.438 -34.375 -10.562 1 46.38 294 VAL B CA 1
ATOM 4818 C C . VAL B 1 294 ? 6.664 -33.156 -10.062 1 46.38 294 VAL B C 1
ATOM 4820 O O . VAL B 1 294 ? 7.074 -32.5 -9.102 1 46.38 294 VAL B O 1
ATOM 4823 N N . PRO B 1 295 ? 5.793 -32.625 -10.82 1 44.91 295 PRO B N 1
ATOM 4824 C CA . PRO B 1 295 ? 5.023 -31.438 -10.422 1 44.91 295 PRO B CA 1
ATOM 4825 C C . PRO B 1 295 ? 4.504 -31.531 -8.992 1 44.91 295 PRO B C 1
ATOM 4827 O O . PRO B 1 295 ? 4.047 -32.594 -8.562 1 44.91 295 PRO B O 1
ATOM 4830 N N . PRO B 1 296 ? 4.945 -30.781 -8.062 1 42.47 296 PRO B N 1
ATOM 4831 C CA . PRO B 1 296 ? 4.664 -30.859 -6.629 1 42.47 296 PRO B CA 1
ATOM 4832 C C . PRO B 1 296 ? 3.17 -30.953 -6.324 1 42.47 296 PRO B C 1
ATOM 4834 O O . PRO B 1 296 ? 2.359 -30.297 -6.98 1 42.47 296 PRO B O 1
ATOM 4837 N N . MET B 1 297 ? 2.715 -32.094 -5.809 1 36.09 297 MET B N 1
ATOM 4838 C CA . MET B 1 297 ? 1.378 -32.188 -5.227 1 36.09 297 MET B CA 1
ATOM 4839 C C . MET B 1 297 ? 1.202 -31.203 -4.09 1 36.09 297 MET B C 1
ATOM 4841 O O . MET B 1 297 ? 2.068 -31.078 -3.219 1 36.09 297 MET B O 1
ATOM 4845 N N . ILE B 1 298 ? 0.592 -30.078 -4.238 1 40.38 298 ILE B N 1
ATOM 4846 C CA . ILE B 1 298 ? 0.258 -29.109 -3.197 1 40.38 298 ILE B CA 1
ATOM 4847 C C . ILE B 1 298 ? -0.109 -29.844 -1.911 1 40.38 298 ILE B C 1
ATOM 4849 O O . ILE B 1 298 ? -1.058 -30.625 -1.888 1 40.38 298 ILE B O 1
ATOM 4853 N N . SER B 1 299 ? 0.863 -30.266 -1.065 1 35.16 299 SER B N 1
ATOM 4854 C CA . SER B 1 299 ? 0.497 -30.859 0.214 1 35.16 299 SER B CA 1
ATOM 4855 C C . SER B 1 299 ? -0.053 -29.812 1.176 1 35.16 299 SER B C 1
ATOM 4857 O O . SER B 1 299 ? 0.643 -28.859 1.523 1 35.16 299 SER B O 1
ATOM 4859 N N . PHE B 1 300 ? -1.258 -29.656 1.23 1 33.84 300 PHE B N 1
ATOM 4860 C CA . PHE B 1 300 ? -1.906 -28.812 2.229 1 33.84 300 PHE B CA 1
ATOM 4861 C C . PHE B 1 300 ? -1.679 -29.359 3.633 1 33.84 300 PHE B C 1
ATOM 4863 O O . PHE B 1 300 ? -2.631 -29.734 4.324 1 33.84 300 PHE B O 1
ATOM 4870 N N . LYS B 1 301 ? -0.716 -30.359 3.812 1 32 301 LYS B N 1
ATOM 4871 C CA . LYS B 1 301 ? -0.635 -30.797 5.203 1 32 301 LYS B CA 1
ATOM 4872 C C . LYS B 1 301 ? 0.187 -29.828 6.043 1 32 301 LYS B C 1
ATOM 4874 O O . LYS B 1 301 ? 1.195 -29.297 5.574 1 32 301 LYS B O 1
#

InterPro domains:
  IPR004254 AdipoR/Haemolysin-III-related [PF03006] (51-277)

Secondary structure (DSSP, 8-state):
------EEEEE-GGGS-HHHHHHS-TT--S-EEEEES--TTGGGGGGTS--TTHHHHHHHHHHHHHHHHHHHHIIIIISTTS-TT--HHHHHHHHHHHHHHHHHHHHHHHHHHHTTS-HHHHHHHHHHHHHHHHHHHHHHHHHHHHHHTTT-HHHHHHHHHHHHHHHHHHHHHHH-TTS-HHHHHHHHHHHHHHHHHHHHHHHHHHH-SSTTTTTT---HHHHHHHHHHHHHHHHHHHH-HHHHHHHHT-S-THHHHHSS-HHHHHHHHHHHHHHHHHHHHHHHHHHHHHH-SS-------/------EEEEE-GGGS-HHHHHHS-TT--S-EEEEES--TTGGGGGGTS--TTHHHHHHHHHHHHHHHHHHHHIIIIISTTSSTT--HHHHHHHHHHHHHHHHHHHHHHHHHHHTTS-HHHHHHHHHHHHHHHHHHHHHHHHHHHHHHTTT-HHHHHHHHHHHHHHHHHHHHHHH-TTS-HHHHHHHHHHHHHHHHHHHHHHHHHHH-SSTTTTTT---HHHHHHHHHHHHHHHHHHHH-HHHHHHHHT-S-THHHHHSS-HHHHHHHHHHHHHHHHHHHHHHHHHHHHHH-SS-------

Nearest PDB structures (foldseek):
  6yxg-assembly1_A  TM=9.101E-01  e=4.692E-08  Homo sapiens
  5lxg-assembly1_A  TM=8.588E-01  e=3.932E-08  Homo sapiens
  6krz-assembly3_C  TM=8.699E-01  e=1.034E-06  Homo sapiens
  8u58-assembly1_C  TM=4.684E-01  e=1.429E+00  Homo sapiens
  8u5c-assembly1_F  TM=3.691E-01  e=9.185E-01  Homo sapiens

Radius of gyration: 25.67 Å; Cα contacts (8 Å, |Δi|>4): 740; chains: 2; bounding box: 77×72×67 Å

Organism: Candida glabrata (strain ATCC 2001 / BCRC 20586 / JCM 3761 / NBRC 0622 / NRRL Y-65 / CBS 138) (NCBI:txid284593)

pLDDT: mean 84.28, std 14.4, range [31.53, 98.44]